Protein AF-A0AAE9XQN9-F1 (afdb_monomer)

Foldseek 3Di:
DVVVVVVVVVVVVVVVVCVVVVVVVPDDDDDPVVVLVVVLVVLVVCVVVVVDDPVVSVVVNVVSVVVVVVVVVVDDDPPDDDDPPPVVVVVVVVVVCVVVVVVVVCVVVNDPPPDPPPPQLVVQQCDAPDVPHHGLVVLLVVLVVVCVVVVLPLVSLVVQLVSCVVSLVLVSNLVSLVSNCVVCLQDPCPSLVSNLVSVCSNVPNACDPVSVVSLVSNCVNPPLDLVSLQNVLVNCVVVVNPVSNLVSLCSNQVPPDDDDPSVVVSVVVCVVSVNDDDDPDPVNVVVLVPDDPVRNVVVLVVNLVSLVVVCVVVVADLPSLVVSLVSCVVVVNNVVSLVSLVSSLVSHDDPSNVVSVVVNVVSVVVPDD

Secondary structure (DSSP, 8-state):
-HHHHHHHHHHHHHHHHHHHHHHTTS-----HHHHHHHHHHHHHHHHHTTSS-HHHHHHHHHHHHHHHHHHHTT------PPPTHHHHHHHHHHHHHHHHHHHHHHHHHS-TTS-----HHHHHHTSBSSTTSPBHHHHHHHHHHHHHH-TT-HHHHHHHHHHHHHTT-HHHHHHHHHHHHHT-SSS--HHHHHHHHHHHHHTTT---HHHHHHHHHHHHHSTT-HHHHHHHHHHHHHTT-HHHHHHHHHHHHSSTT--SHHHHHHHHHHHHTTSSPPP--HHHHHHHHHS-HHHHHHHHHHHHHHHHHHHHHS---HHHHHHHHHHHHHTT-HHHHHHHHHHHHHHS-GGGGHHHHHHHHHHHHTT--

Sequence (369 aa):
MIWFLCAGLALVAALFLLWPVRAQAANAMPDPLAHYKAQIAGLKADVASGLIDADAAKAAEVEIERRLLKMADGGSAATALPSKATGWRFQLALGVVMVAGAAALYARVGAPTLPAAIPERERLVDQPLMPGEPTYAEAIARIRERLKTDPDDPKALEFLGQVSATIGDFGTAADAFARRADMEPAGPNVWRLHELEALTALVQGQVSPAAELVLNEIEKDVPGHPAVFYYRGLAALQGGDQATAISRFEAIVDGVDRPGPYREAALARLRELGARPPAVTDDAVAAFAQMSEEERQAFIESMVARLEARLESAPNDPAGWMMLARARLTLGDRAAAIAVLEKGIAAVSGEDAASLRALLDKLQESGEP

Mean predicted aligned error: 19.09 Å

Radius of gyration: 39.55 Å; Cα contacts (8 Å, |Δi|>4): 266; chains: 1; bounding box: 114×54×92 Å

InterPro domains:
  IPR011990 Tetratricopeptide-like helical domain superfamily [G3DSA:1.25.40.10] (138-275)
  IPR011990 Tetratricopeptide-like helical domain superfamily [G3DSA:1.25.40.10] (301-368)
  IPR011990 Tetratricopeptide-like helical domain superfamily [SSF48452] (136-346)
  IPR017560 Cytochrome c-type biogenesis protein CcmI [TIGR03142] (1-112)
  IPR051263 Cytochrome c-type biogenesis [PTHR47870] (3-254)

Structure (mmCIF, N/CA/C/O backbone):
data_AF-A0AAE9XQN9-F1
#
_entry.id   AF-A0AAE9XQN9-F1
#
loop_
_atom_site.group_PDB
_atom_site.id
_atom_site.type_symbol
_atom_site.label_atom_id
_atom_site.label_alt_id
_atom_site.label_comp_id
_atom_site.label_asym_id
_atom_site.label_entity_id
_atom_site.label_seq_id
_atom_site.pdbx_PDB_ins_code
_atom_site.Cartn_x
_atom_site.Cartn_y
_atom_site.Cartn_z
_atom_site.occupancy
_atom_site.B_iso_or_equiv
_atom_site.auth_seq_id
_atom_site.auth_comp_id
_atom_site.auth_asym_id
_atom_site.auth_atom_id
_atom_site.pdbx_PDB_model_num
ATOM 1 N N . MET A 1 1 ? -10.884 11.535 -24.351 1.00 50.91 1 MET A N 1
ATOM 2 C CA . MET A 1 1 ? -11.921 10.501 -24.579 1.00 50.91 1 MET A CA 1
ATOM 3 C C . MET A 1 1 ? -13.233 10.811 -23.849 1.00 50.91 1 MET A C 1
ATOM 5 O O . MET A 1 1 ? -14.262 10.851 -24.508 1.00 50.91 1 MET A O 1
ATOM 9 N N . ILE A 1 2 ? -13.213 11.134 -22.546 1.00 62.34 2 ILE A N 1
ATOM 10 C CA . ILE A 1 2 ? -14.430 11.418 -21.749 1.00 62.34 2 ILE A CA 1
ATOM 11 C C . ILE A 1 2 ? -15.285 12.588 -22.277 1.00 62.34 2 ILE A C 1
ATOM 13 O O . ILE A 1 2 ? -16.507 12.530 -22.258 1.00 62.34 2 ILE A O 1
ATOM 17 N N . TRP A 1 3 ? -14.651 13.612 -22.852 1.00 63.16 3 TRP A N 1
ATOM 18 C CA . TRP A 1 3 ? -15.334 14.783 -23.412 1.00 63.16 3 TRP A CA 1
ATOM 19 C C . TRP A 1 3 ? -16.265 14.453 -24.584 1.00 63.16 3 TRP A C 1
ATOM 21 O O . TRP A 1 3 ? -17.357 15.008 -24.679 1.00 63.16 3 TRP A O 1
ATOM 31 N N . PHE A 1 4 ? -15.875 13.504 -25.439 1.00 66.12 4 PHE A N 1
ATOM 32 C CA . PHE A 1 4 ? -16.716 13.046 -26.547 1.00 66.12 4 PHE A CA 1
ATOM 33 C C . PHE A 1 4 ? -17.896 12.204 -26.052 1.00 66.12 4 PHE A C 1
ATOM 35 O O . PHE A 1 4 ? -18.985 12.289 -26.616 1.00 66.12 4 PHE A O 1
ATOM 42 N N . LEU A 1 5 ? -17.707 11.459 -24.957 1.00 64.69 5 LEU A N 1
ATOM 43 C CA . LEU A 1 5 ? -18.773 10.706 -24.295 1.00 64.69 5 LEU A CA 1
ATOM 44 C C . LEU A 1 5 ? -19.825 11.653 -23.692 1.00 64.69 5 LEU A C 1
ATOM 46 O O . LEU A 1 5 ? -21.019 11.487 -23.936 1.00 64.69 5 LEU A O 1
ATOM 50 N N . CYS A 1 6 ? -19.383 12.689 -22.970 1.00 72.50 6 CYS A N 1
ATOM 51 C CA . CYS A 1 6 ? -20.271 13.700 -22.392 1.00 72.50 6 CYS A CA 1
ATOM 52 C C . CYS A 1 6 ? -21.030 14.486 -23.473 1.00 72.50 6 CYS A C 1
ATOM 54 O O . CYS A 1 6 ? -22.234 14.701 -23.345 1.00 72.50 6 CYS A O 1
ATOM 56 N N . ALA A 1 7 ? -20.354 14.868 -24.563 1.00 73.50 7 ALA A N 1
ATOM 57 C CA . ALA A 1 7 ? -20.994 15.542 -25.694 1.00 73.50 7 ALA A CA 1
ATOM 58 C C . ALA A 1 7 ? -22.032 14.644 -26.394 1.00 73.50 7 ALA A C 1
ATOM 60 O O . ALA A 1 7 ? -23.118 15.111 -26.740 1.00 73.50 7 ALA A O 1
ATOM 61 N N . GLY A 1 8 ? -21.734 13.348 -26.549 1.00 79.31 8 GLY A N 1
ATOM 62 C CA . GLY A 1 8 ? -22.673 12.366 -27.092 1.00 79.31 8 GLY A CA 1
ATOM 63 C C . GLY A 1 8 ? -23.923 12.200 -26.222 1.00 79.31 8 GLY A C 1
ATOM 64 O O . GLY A 1 8 ? -25.039 12.252 -26.736 1.00 79.31 8 GLY A O 1
ATOM 65 N N . LEU A 1 9 ? -23.757 12.081 -24.901 1.00 79.69 9 LEU A N 1
ATOM 66 C CA . LEU A 1 9 ? -24.875 11.981 -23.953 1.00 79.69 9 LEU A CA 1
ATOM 67 C C . LEU A 1 9 ? -25.762 13.233 -23.961 1.00 79.69 9 LEU A C 1
ATOM 69 O O . LEU A 1 9 ? -26.988 13.117 -23.961 1.00 79.69 9 LEU A O 1
ATOM 73 N N . ALA A 1 10 ? -25.162 14.424 -24.037 1.00 78.69 10 ALA A N 1
ATOM 74 C CA . ALA A 1 10 ? -25.905 15.677 -24.140 1.00 78.69 10 ALA A CA 1
ATOM 75 C C . ALA A 1 10 ? -26.731 15.763 -25.439 1.00 78.69 10 ALA A C 1
ATOM 77 O O . ALA A 1 10 ? -27.881 16.206 -25.414 1.00 78.69 10 ALA A O 1
ATOM 78 N N . LEU A 1 11 ? -26.184 15.287 -26.565 1.00 82.25 11 LEU A N 1
ATOM 79 C CA . LEU A 1 11 ? -26.896 15.230 -27.845 1.00 82.25 11 LEU A CA 1
ATOM 80 C C . LEU A 1 11 ? -28.101 14.277 -27.781 1.00 82.25 11 LEU A C 1
ATOM 82 O O . LEU A 1 11 ? -29.190 14.622 -28.240 1.00 82.25 11 LEU A O 1
ATOM 86 N N . VAL A 1 12 ? -27.927 13.098 -27.178 1.00 81.06 12 VAL A N 1
ATOM 87 C CA . VAL A 1 12 ? -29.010 12.116 -27.003 1.00 81.06 12 VAL A CA 1
ATOM 88 C C . VAL A 1 12 ? -30.121 12.680 -26.116 1.00 81.06 12 VAL A C 1
ATOM 90 O O . VAL A 1 12 ? -31.294 12.579 -26.477 1.00 81.06 12 VAL A O 1
ATOM 93 N N . ALA A 1 13 ? -29.774 13.342 -25.009 1.00 78.69 13 ALA A N 1
ATOM 94 C CA . ALA A 1 13 ? -30.749 13.998 -24.139 1.00 78.69 13 ALA A CA 1
ATOM 95 C C . ALA A 1 13 ? -31.543 15.092 -24.881 1.00 78.69 13 ALA A C 1
ATOM 97 O O . ALA A 1 13 ? -32.768 15.162 -24.760 1.00 78.69 13 ALA A O 1
ATOM 98 N N . ALA A 1 14 ? -30.872 15.899 -25.711 1.00 77.81 14 ALA A N 1
ATOM 99 C CA . ALA A 1 14 ? -31.524 16.922 -26.528 1.00 77.81 14 ALA A CA 1
ATOM 100 C C . ALA A 1 14 ? -32.488 16.319 -27.569 1.00 77.81 14 ALA A C 1
ATOM 102 O O . ALA A 1 14 ? -33.598 16.822 -27.748 1.00 77.81 14 ALA A O 1
ATOM 103 N N . LEU A 1 15 ? -32.104 15.217 -28.223 1.00 79.69 15 LEU A N 1
ATOM 104 C CA . LEU A 1 15 ? -32.968 14.500 -29.168 1.00 79.69 15 LEU A CA 1
ATOM 105 C C . LEU A 1 15 ? -34.210 13.915 -28.479 1.00 79.69 15 LEU A C 1
ATOM 107 O O . LEU A 1 15 ? -35.306 13.990 -29.035 1.00 79.69 15 LEU A O 1
ATOM 111 N N . PHE A 1 16 ? -34.062 13.397 -27.256 1.00 80.75 16 PHE A N 1
ATOM 112 C CA . PHE A 1 16 ? -35.172 12.849 -26.472 1.00 80.75 16 PHE A CA 1
ATOM 113 C C . PHE A 1 16 ? -36.184 13.928 -26.061 1.00 80.75 16 PHE A C 1
ATOM 115 O O . PHE A 1 16 ? -37.391 13.711 -26.162 1.00 80.75 16 PHE A O 1
ATOM 122 N N . LEU A 1 17 ? -35.714 15.122 -25.676 1.00 75.62 17 LEU A N 1
ATOM 123 C CA . LEU A 1 17 ? -36.591 16.260 -25.368 1.00 75.62 17 LEU A CA 1
ATOM 124 C C . LEU A 1 17 ? -37.343 16.793 -26.598 1.00 75.62 17 LEU A C 1
ATOM 126 O O . LEU A 1 17 ? -38.457 17.301 -26.467 1.00 75.62 17 LEU A O 1
ATOM 130 N N . LEU A 1 18 ? -36.752 16.693 -27.790 1.00 70.50 18 LEU A N 1
ATOM 131 C CA . LEU A 1 18 ? -37.351 17.192 -29.033 1.00 70.50 18 LEU A CA 1
ATOM 132 C C . LEU A 1 18 ? -38.299 16.180 -29.704 1.00 70.50 18 LEU A C 1
ATOM 134 O O . LEU A 1 18 ? -39.125 16.571 -30.533 1.00 70.50 18 LEU A O 1
ATOM 138 N N . TRP A 1 19 ? -38.237 14.900 -29.327 1.00 62.62 19 TRP A N 1
ATOM 139 C CA . TRP A 1 19 ? -39.105 13.832 -29.834 1.00 62.62 19 TRP A CA 1
ATOM 140 C C . TRP A 1 19 ? -40.619 14.079 -29.634 1.00 62.62 19 TRP A C 1
ATOM 142 O O . TRP A 1 19 ? -41.367 13.996 -30.617 1.00 62.62 19 TRP A O 1
ATOM 152 N N . PRO A 1 20 ? -41.126 14.433 -28.432 1.00 56.69 20 PRO A N 1
ATOM 153 C CA . PRO A 1 20 ? -42.568 14.618 -28.221 1.00 56.69 20 PRO A CA 1
ATOM 154 C C . PRO A 1 20 ? -43.147 15.826 -28.975 1.00 56.69 20 PRO A C 1
ATOM 156 O O . PRO A 1 20 ? -44.326 15.826 -29.336 1.00 56.69 20 PRO A O 1
ATOM 159 N N . VAL A 1 21 ? -42.319 16.825 -29.301 1.00 60.47 21 VAL A N 1
ATOM 160 C CA . VAL A 1 21 ? -42.736 18.026 -30.050 1.00 60.47 21 VAL A CA 1
ATOM 161 C C . VAL A 1 21 ? -43.097 17.686 -31.503 1.00 60.47 21 VAL A C 1
ATOM 163 O O . VAL A 1 21 ? -43.945 18.341 -32.111 1.00 60.47 21 VAL A O 1
ATOM 166 N N . ARG A 1 22 ? -42.504 16.621 -32.056 1.00 54.28 22 ARG A N 1
ATOM 167 C CA . ARG A 1 22 ? -42.778 16.146 -33.418 1.00 54.28 22 ARG A CA 1
ATOM 168 C C . ARG A 1 22 ? -44.054 15.297 -33.492 1.00 54.28 22 ARG A C 1
ATOM 170 O O . ARG A 1 22 ? -44.791 15.398 -34.470 1.00 54.28 22 ARG A O 1
ATOM 177 N N . ALA A 1 23 ? -44.356 14.534 -32.440 1.00 51.06 23 ALA A N 1
ATOM 178 C CA . ALA A 1 23 ? -45.563 13.706 -32.349 1.00 51.06 23 ALA A CA 1
ATOM 179 C C . ALA A 1 23 ? -46.854 14.538 -32.197 1.00 51.06 23 ALA A C 1
ATOM 181 O O . ALA A 1 23 ? -47.890 14.187 -32.756 1.00 51.06 23 ALA A O 1
ATOM 182 N N . GLN A 1 24 ? -46.794 15.694 -31.527 1.00 48.12 24 GLN A N 1
ATOM 183 C CA . GLN A 1 24 ? -47.943 16.603 -31.384 1.00 48.12 24 GLN A CA 1
ATOM 184 C C . GLN A 1 24 ? -48.310 17.377 -32.662 1.00 48.12 24 GLN A C 1
ATOM 186 O O . GLN A 1 24 ? -49.388 17.963 -32.729 1.00 48.12 24 GLN A O 1
ATOM 191 N N . ALA A 1 25 ? -47.453 17.388 -33.687 1.00 48.19 25 ALA A N 1
ATOM 192 C CA . ALA A 1 25 ? -47.765 18.012 -34.974 1.00 48.19 25 ALA A CA 1
ATOM 193 C C . ALA A 1 25 ? -48.606 17.112 -35.902 1.00 48.19 25 ALA A C 1
ATOM 195 O O . ALA A 1 25 ? -49.200 17.625 -36.845 1.00 48.19 25 ALA A O 1
ATOM 196 N N . ALA A 1 26 ? -48.672 15.801 -35.636 1.00 47.53 26 ALA A N 1
ATOM 197 C CA . ALA A 1 26 ? -49.364 14.828 -36.488 1.00 47.53 26 ALA A CA 1
ATOM 198 C C . ALA A 1 26 ? -50.839 14.585 -36.105 1.00 47.53 26 ALA A C 1
ATOM 200 O O . ALA A 1 26 ? -51.596 14.079 -36.925 1.00 47.53 26 ALA A O 1
ATOM 201 N N . ASN A 1 27 ? -51.271 14.991 -34.906 1.00 45.28 27 ASN A N 1
ATOM 202 C CA . ASN A 1 27 ? -52.663 14.871 -34.460 1.00 45.28 27 ASN A CA 1
ATOM 203 C C . ASN A 1 27 ? -53.404 16.210 -34.605 1.00 45.28 27 ASN A C 1
ATOM 205 O O . ASN A 1 27 ? -53.736 16.867 -33.619 1.00 45.28 27 ASN A O 1
ATOM 209 N N . ALA A 1 28 ? -53.657 16.625 -35.847 1.00 46.16 28 ALA A N 1
ATOM 210 C CA . ALA A 1 28 ? -54.774 17.523 -36.131 1.00 46.16 28 ALA A CA 1
ATOM 211 C C . ALA A 1 28 ? -56.077 16.701 -36.029 1.00 46.16 28 ALA A C 1
ATOM 213 O O . ALA A 1 28 ? -56.126 15.583 -36.536 1.00 46.16 28 ALA A O 1
ATOM 214 N N . MET A 1 29 ? -57.085 17.216 -35.314 1.00 48.19 29 MET A N 1
ATOM 215 C CA . MET A 1 29 ? -58.355 16.538 -34.988 1.00 48.19 29 MET A CA 1
ATOM 216 C C . MET A 1 29 ? -58.951 15.724 -36.164 1.00 48.19 29 MET A C 1
ATOM 218 O O . MET A 1 29 ? -59.083 16.280 -37.255 1.00 48.19 29 MET A O 1
ATOM 222 N N . PRO A 1 30 ? -59.364 14.454 -35.962 1.00 54.16 30 PRO A N 1
ATOM 223 C CA . PRO A 1 30 ? -60.118 13.693 -36.962 1.00 54.16 30 PRO A CA 1
ATOM 224 C C . PRO A 1 30 ? -61.462 14.363 -37.286 1.00 54.16 30 PRO A C 1
ATOM 226 O O . PRO A 1 30 ? -62.094 14.919 -36.388 1.00 54.16 30 PRO A O 1
ATOM 229 N N . ASP A 1 31 ? -61.908 14.274 -38.546 1.00 63.97 31 ASP A N 1
ATOM 230 C CA . ASP A 1 31 ? -63.196 14.802 -39.026 1.00 63.97 31 ASP A CA 1
ATOM 231 C C . ASP A 1 31 ? -64.370 14.267 -38.170 1.00 63.97 31 ASP A C 1
ATOM 233 O O . ASP A 1 31 ? -64.689 13.072 -38.246 1.00 63.97 31 ASP A O 1
ATOM 237 N N . PRO A 1 32 ? -65.032 15.115 -37.356 1.00 61.34 32 PRO A N 1
ATOM 238 C CA . PRO A 1 32 ? -66.097 14.685 -36.452 1.00 61.34 32 PRO A CA 1
ATOM 239 C C . PRO A 1 32 ? -67.258 14.007 -37.188 1.00 61.34 32 PRO A C 1
ATOM 241 O O . PRO A 1 32 ? -67.882 13.091 -36.650 1.00 61.34 32 PRO A O 1
ATOM 244 N N . LEU A 1 33 ? -67.531 14.407 -38.436 1.00 67.50 33 LEU A N 1
ATOM 245 C CA . LEU A 1 33 ? -68.642 13.869 -39.223 1.00 67.50 33 LEU A CA 1
ATOM 246 C C . LEU A 1 33 ? -68.432 12.399 -39.593 1.00 67.50 33 LEU A C 1
ATOM 248 O O . LEU A 1 33 ? -69.395 11.630 -39.627 1.00 67.50 33 LEU A O 1
ATOM 252 N N . ALA A 1 34 ? -67.187 11.991 -39.845 1.00 72.38 34 ALA A N 1
ATOM 253 C CA . ALA A 1 34 ? -66.863 10.607 -40.174 1.00 72.38 34 ALA A CA 1
ATOM 254 C C . ALA A 1 34 ? -67.142 9.667 -38.988 1.00 72.38 34 ALA A C 1
ATOM 256 O O . ALA A 1 34 ? -67.682 8.576 -39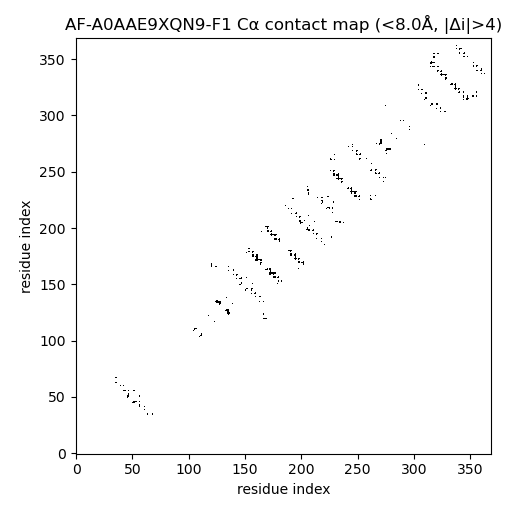.176 1.00 72.38 34 ALA A O 1
ATOM 257 N N . HIS A 1 35 ? -66.847 10.118 -37.765 1.00 74.44 35 HIS A N 1
ATOM 258 C CA . HIS A 1 35 ? -67.088 9.343 -36.550 1.00 74.44 35 HIS A CA 1
ATOM 259 C C . HIS A 1 35 ? -68.586 9.102 -36.301 1.00 74.44 35 HIS A C 1
ATOM 261 O O . HIS A 1 35 ? -68.998 7.966 -36.067 1.00 74.44 35 HIS A O 1
ATOM 267 N N . TYR A 1 36 ? -69.424 10.135 -36.418 1.00 75.44 36 TYR A N 1
ATOM 268 C CA . TYR A 1 36 ? -70.867 9.996 -36.181 1.00 75.44 36 TYR A CA 1
ATOM 269 C C . TYR A 1 36 ? -71.586 9.185 -37.265 1.00 75.44 36 TYR A C 1
ATOM 271 O O . TYR A 1 36 ? -72.478 8.398 -36.949 1.00 75.44 36 TYR A O 1
ATOM 279 N N . LYS A 1 37 ? -71.164 9.289 -38.534 1.00 77.94 37 LYS A N 1
ATOM 280 C CA . LYS A 1 37 ? -71.685 8.419 -39.605 1.00 77.94 37 LYS A CA 1
ATOM 281 C C . LYS A 1 37 ? -71.417 6.942 -39.318 1.00 77.94 37 LYS A C 1
ATOM 283 O O . LYS A 1 37 ? -72.291 6.110 -39.554 1.00 77.94 37 LYS A O 1
ATOM 288 N N . ALA A 1 38 ? -70.239 6.623 -38.782 1.00 80.69 38 ALA A N 1
ATOM 289 C CA . ALA A 1 38 ? -69.908 5.261 -38.382 1.00 80.69 38 ALA A CA 1
ATOM 290 C C . ALA A 1 38 ? -70.774 4.776 -37.205 1.00 80.69 38 ALA A C 1
ATOM 292 O O . ALA A 1 38 ? -71.225 3.634 -37.226 1.00 80.69 38 ALA A O 1
ATOM 293 N N . GLN A 1 39 ? -71.074 5.640 -36.225 1.00 81.75 39 GLN A N 1
ATOM 294 C CA . GLN A 1 39 ? -71.960 5.287 -35.106 1.00 81.75 39 GLN A CA 1
ATOM 295 C C . GLN A 1 39 ? -73.386 4.955 -35.571 1.00 81.75 39 GLN A C 1
ATOM 297 O O . GLN A 1 39 ? -73.942 3.944 -35.149 1.00 81.75 39 GLN A O 1
ATOM 302 N N . ILE A 1 40 ? -73.958 5.751 -36.482 1.00 81.50 40 ILE A N 1
ATOM 303 C CA . ILE A 1 40 ? -75.297 5.483 -37.038 1.00 81.50 40 ILE A CA 1
ATOM 304 C C . ILE A 1 40 ? -75.302 4.175 -37.847 1.00 81.50 40 ILE A C 1
ATOM 306 O O . ILE A 1 40 ? -76.249 3.393 -37.762 1.00 81.50 40 ILE A O 1
ATOM 310 N N . ALA A 1 41 ? -74.242 3.907 -38.617 1.00 83.44 41 ALA A N 1
ATOM 311 C CA . ALA A 1 41 ? -74.116 2.658 -39.366 1.00 83.44 41 ALA A CA 1
ATOM 312 C C . ALA A 1 41 ? -74.027 1.429 -38.442 1.00 83.44 41 ALA A C 1
ATOM 314 O O . ALA A 1 41 ? -74.675 0.420 -38.716 1.00 83.44 41 ALA A O 1
ATOM 315 N N . GLY A 1 42 ? -73.281 1.534 -37.335 1.00 81.69 42 GLY A N 1
ATOM 316 C CA . GLY A 1 42 ? -73.212 0.494 -36.304 1.00 81.69 42 GLY A CA 1
ATOM 317 C C . GLY A 1 42 ? -74.576 0.219 -35.674 1.00 81.69 42 GLY A C 1
ATOM 318 O O . GLY A 1 42 ? -75.013 -0.926 -35.640 1.00 81.69 42 GLY A O 1
ATOM 319 N N . LEU A 1 43 ? -75.314 1.272 -35.310 1.00 83.38 43 LEU A N 1
ATOM 320 C CA . LEU A 1 43 ? -76.647 1.137 -34.720 1.00 83.38 43 LEU A CA 1
ATOM 321 C C . LEU A 1 43 ? -77.622 0.379 -35.641 1.00 83.38 43 LEU A C 1
ATOM 323 O O . LEU A 1 43 ? -78.405 -0.452 -35.187 1.00 83.38 43 LEU A O 1
ATOM 327 N N . LYS A 1 44 ? -77.547 0.621 -36.957 1.00 85.25 44 LYS A N 1
ATOM 328 C CA . LYS A 1 44 ? -78.362 -0.091 -37.958 1.00 85.25 44 LYS A CA 1
ATOM 329 C C . LYS A 1 44 ? -77.975 -1.565 -38.080 1.00 85.25 44 LYS A C 1
ATOM 331 O O . LYS A 1 44 ? -78.857 -2.402 -38.267 1.00 85.25 44 LYS A O 1
ATOM 336 N N . ALA A 1 45 ? -76.689 -1.891 -37.952 1.00 83.69 45 ALA A N 1
ATOM 337 C CA . ALA A 1 45 ? -76.221 -3.275 -37.927 1.00 83.69 45 ALA A CA 1
ATOM 338 C C . ALA A 1 45 ? -76.679 -4.015 -36.655 1.00 83.69 45 ALA A C 1
ATOM 340 O O . ALA A 1 45 ? -77.064 -5.185 -36.728 1.00 83.69 45 ALA A O 1
ATOM 341 N N . ASP A 1 46 ? -76.721 -3.328 -35.513 1.00 82.75 46 ASP A N 1
ATOM 342 C CA . ASP A 1 46 ? -77.164 -3.901 -34.236 1.00 82.75 46 ASP A CA 1
ATOM 343 C C . ASP A 1 46 ? -78.678 -4.174 -34.216 1.00 82.75 46 ASP A C 1
ATOM 345 O O . ASP A 1 46 ? -79.124 -5.198 -33.696 1.00 82.75 46 ASP A O 1
ATOM 349 N N . VAL A 1 47 ? -79.483 -3.326 -34.870 1.00 86.44 47 VAL A N 1
ATOM 350 C CA . VAL A 1 47 ? -80.912 -3.613 -35.106 1.00 86.44 47 VAL A CA 1
ATOM 351 C C . VAL A 1 47 ? -81.081 -4.794 -36.061 1.00 86.44 47 VAL A C 1
ATOM 353 O O . VAL A 1 47 ? -81.879 -5.692 -35.800 1.00 86.44 47 VAL A O 1
ATOM 356 N N . ALA A 1 48 ? -80.317 -4.833 -37.158 1.00 84.38 48 ALA A N 1
ATOM 357 C CA . ALA A 1 48 ? -80.403 -5.914 -38.143 1.00 84.38 48 ALA A CA 1
ATOM 358 C C . ALA A 1 48 ? -80.001 -7.285 -37.570 1.00 84.38 48 ALA A C 1
ATOM 360 O O . ALA A 1 48 ? -80.489 -8.314 -38.034 1.00 84.38 48 ALA A O 1
ATOM 361 N N . SER A 1 49 ? -79.134 -7.302 -36.556 1.00 82.12 49 SER A N 1
ATOM 362 C CA . SER A 1 49 ? -78.717 -8.509 -35.833 1.00 82.12 49 SER A CA 1
ATOM 363 C C . SER A 1 49 ? -79.596 -8.842 -34.620 1.00 82.12 49 SER A C 1
ATOM 365 O O . SER A 1 49 ? -79.357 -9.851 -33.959 1.00 82.12 49 SER A O 1
ATOM 367 N N . GLY A 1 50 ? -80.633 -8.041 -34.341 1.00 82.62 50 GLY A N 1
ATOM 368 C CA . GLY A 1 50 ? -81.581 -8.261 -33.245 1.00 82.62 50 GLY A CA 1
ATOM 369 C C . GLY A 1 50 ? -81.018 -7.981 -31.847 1.00 82.62 50 GLY A C 1
ATOM 370 O O . GLY A 1 50 ? -81.645 -8.354 -30.858 1.00 82.62 50 GLY A O 1
ATOM 371 N N . LEU A 1 51 ? -79.847 -7.342 -31.754 1.00 80.88 51 LEU A N 1
ATOM 372 C CA . LEU A 1 51 ? -79.188 -6.980 -30.495 1.00 80.88 51 LEU A CA 1
ATOM 373 C C . LEU A 1 51 ? -79.887 -5.815 -29.783 1.00 80.88 51 LEU A C 1
ATOM 375 O O . LEU A 1 51 ? -79.829 -5.722 -28.557 1.00 80.88 51 LEU A O 1
ATOM 379 N N . ILE A 1 52 ? -80.542 -4.931 -30.540 1.00 84.31 52 ILE A N 1
ATOM 380 C CA . ILE A 1 52 ? -81.235 -3.750 -30.019 1.00 84.31 52 ILE A CA 1
ATOM 381 C C . ILE A 1 52 ? -82.633 -3.665 -30.635 1.00 84.31 52 ILE A C 1
ATOM 383 O O . ILE A 1 52 ? -82.822 -3.916 -31.825 1.00 84.31 52 ILE A O 1
ATOM 387 N N . ASP A 1 53 ? -83.607 -3.281 -29.813 1.00 86.12 53 ASP A N 1
ATOM 388 C CA . ASP A 1 53 ? -84.973 -3.014 -30.252 1.00 86.12 53 ASP A CA 1
ATOM 389 C C . ASP A 1 53 ? -85.041 -1.808 -31.213 1.00 86.12 53 ASP A C 1
ATOM 391 O O . ASP A 1 53 ? -84.351 -0.798 -31.034 1.00 86.12 53 ASP A O 1
ATOM 395 N N . ALA A 1 54 ? -85.883 -1.905 -32.244 1.00 83.94 54 ALA A N 1
ATOM 396 C CA . ALA A 1 54 ? -85.950 -0.906 -33.310 1.00 83.94 54 ALA A CA 1
ATOM 397 C C . ALA A 1 54 ? -86.413 0.478 -32.817 1.00 83.94 54 ALA A C 1
ATOM 399 O O . ALA A 1 54 ? -85.980 1.497 -33.368 1.00 83.94 54 ALA A O 1
ATOM 400 N N . ASP A 1 55 ? -87.246 0.541 -31.775 1.00 84.12 55 ASP A N 1
ATOM 401 C CA . ASP A 1 55 ? -87.706 1.813 -31.218 1.00 84.12 55 ASP A CA 1
ATOM 402 C C . ASP A 1 55 ? -86.631 2.447 -30.325 1.00 84.12 55 ASP A C 1
ATOM 404 O O . ASP A 1 55 ? -86.410 3.662 -30.379 1.00 84.12 55 ASP A O 1
ATOM 408 N N . ALA A 1 56 ? -85.874 1.627 -29.589 1.00 78.81 56 ALA A N 1
ATOM 409 C CA . ALA A 1 56 ? -84.709 2.084 -28.831 1.00 78.81 56 ALA A CA 1
ATOM 410 C C . ALA A 1 56 ? -83.600 2.639 -29.747 1.00 78.81 56 ALA A C 1
ATOM 412 O O . ALA A 1 56 ? -82.994 3.669 -29.439 1.00 78.81 56 ALA A O 1
ATOM 413 N N . ALA A 1 57 ? -83.372 2.012 -30.905 1.00 82.44 57 ALA A N 1
ATOM 414 C CA . ALA A 1 57 ? -82.400 2.491 -31.884 1.00 82.44 57 ALA A CA 1
ATOM 415 C C . ALA A 1 57 ? -82.806 3.836 -32.513 1.00 82.44 57 ALA A C 1
ATOM 417 O O . ALA A 1 57 ? -81.974 4.735 -32.628 1.00 82.44 57 ALA A O 1
ATOM 418 N N . LYS A 1 58 ? -84.090 4.036 -32.844 1.00 83.50 58 LYS A N 1
ATOM 419 C CA . LYS A 1 58 ? -84.575 5.338 -33.342 1.00 83.50 58 LYS A CA 1
ATOM 420 C C . LYS A 1 58 ? -84.384 6.460 -32.322 1.00 83.50 58 LYS A C 1
ATOM 422 O O . LYS A 1 58 ? -83.993 7.564 -32.697 1.00 83.50 58 LYS A O 1
ATOM 427 N N . ALA A 1 59 ? -84.623 6.190 -31.037 1.00 80.88 59 ALA A N 1
ATOM 428 C CA . ALA A 1 59 ? -84.389 7.174 -29.981 1.00 80.88 59 ALA A CA 1
ATOM 429 C C . ALA A 1 59 ? -82.902 7.566 -29.869 1.00 80.88 59 ALA A C 1
ATOM 431 O O . ALA A 1 59 ? -82.585 8.743 -29.687 1.00 80.88 59 ALA A O 1
ATOM 432 N N . ALA A 1 60 ? -81.989 6.602 -30.026 1.00 81.94 60 ALA A N 1
ATOM 433 C CA . ALA A 1 60 ? -80.552 6.862 -30.023 1.00 81.94 60 ALA A CA 1
ATOM 434 C C . ALA A 1 60 ? -80.073 7.618 -31.281 1.00 81.94 60 ALA A C 1
ATOM 436 O O . ALA A 1 60 ? -79.242 8.517 -31.152 1.00 81.94 60 ALA A O 1
ATOM 437 N N . GLU A 1 61 ? -80.621 7.326 -32.469 1.00 84.19 61 GLU A N 1
ATOM 438 C CA . GLU A 1 61 ? -80.308 8.058 -33.714 1.00 84.19 61 GLU A CA 1
ATOM 439 C C . GLU A 1 61 ? -80.666 9.551 -33.576 1.00 84.19 61 GLU A C 1
ATOM 441 O O . GLU A 1 61 ? -79.829 10.412 -33.848 1.00 84.19 61 GLU A O 1
ATOM 446 N N . VAL A 1 62 ? -81.839 9.873 -33.013 1.00 85.62 62 VAL A N 1
ATOM 447 C CA . VAL A 1 62 ? -82.278 11.266 -32.783 1.00 85.62 62 VAL A CA 1
ATOM 448 C C . VAL A 1 62 ? -81.378 12.016 -31.789 1.00 85.62 62 VAL A C 1
ATOM 450 O O . VAL A 1 62 ? -81.092 13.201 -31.975 1.00 85.62 62 VAL A O 1
ATOM 453 N N . GLU A 1 63 ? -80.901 11.359 -30.730 1.00 83.00 63 GLU A N 1
ATOM 454 C CA . GLU A 1 63 ? -79.985 11.981 -29.761 1.00 83.00 63 GLU A CA 1
ATOM 455 C C . GLU A 1 63 ? -78.598 12.244 -30.374 1.00 83.00 63 GLU A C 1
ATOM 457 O O . GLU A 1 63 ? -77.993 13.290 -30.115 1.00 83.00 63 GLU A O 1
ATOM 462 N N . ILE A 1 64 ? -78.108 11.338 -31.229 1.00 81.44 64 ILE A N 1
ATOM 463 C CA . ILE A 1 64 ? -76.852 11.524 -31.971 1.00 81.44 64 ILE A CA 1
ATOM 464 C C . ILE A 1 64 ? -76.978 12.703 -32.946 1.00 81.44 64 ILE A C 1
ATOM 466 O O . ILE A 1 64 ? -76.110 13.581 -32.959 1.00 81.44 64 ILE A O 1
ATOM 470 N N . GLU A 1 65 ? -78.072 12.784 -33.706 1.00 79.88 65 GLU A N 1
ATOM 471 C CA . GLU A 1 65 ? -78.343 13.906 -34.615 1.00 79.88 65 GLU A CA 1
ATOM 472 C C . GLU A 1 65 ? -78.451 15.240 -33.864 1.00 79.88 65 GLU A C 1
ATOM 474 O O . GLU A 1 65 ? -77.870 16.245 -34.281 1.00 79.88 65 GLU A O 1
ATOM 479 N N . ARG A 1 66 ? -79.111 15.256 -32.700 1.00 78.88 66 ARG A N 1
ATOM 480 C CA . ARG A 1 66 ? -79.211 16.451 -31.851 1.00 78.88 66 ARG A CA 1
ATOM 481 C C . ARG A 1 66 ? -77.845 16.925 -31.352 1.00 78.88 66 ARG A C 1
ATOM 483 O O . ARG A 1 66 ? -77.588 18.130 -31.325 1.00 78.88 66 ARG A O 1
ATOM 490 N N . ARG A 1 67 ? -76.958 16.003 -30.960 1.00 74.69 67 ARG A N 1
ATOM 491 C CA . ARG A 1 67 ? -75.580 16.333 -30.551 1.00 74.69 67 ARG A CA 1
ATOM 492 C C . ARG A 1 67 ? -74.759 16.874 -31.712 1.00 74.69 67 ARG A C 1
ATOM 494 O O . ARG A 1 67 ? -74.014 17.833 -31.516 1.00 74.69 67 ARG A O 1
ATOM 501 N N . LEU A 1 68 ? -74.937 16.310 -32.906 1.00 74.94 68 LEU A N 1
ATOM 502 C CA . LEU A 1 68 ? -74.289 16.797 -34.119 1.00 74.94 68 LEU A CA 1
ATOM 503 C C . LEU A 1 68 ? -74.724 18.234 -34.443 1.00 74.94 68 LEU A C 1
ATOM 505 O O . LEU A 1 68 ? -73.874 19.093 -34.670 1.00 74.94 68 LEU A O 1
ATOM 509 N N . LEU A 1 69 ? -76.029 18.518 -34.383 1.00 73.06 69 LEU A N 1
ATOM 510 C CA . LEU A 1 69 ? -76.580 19.857 -34.617 1.00 73.06 69 LEU A CA 1
ATOM 511 C C . LEU A 1 69 ? -76.075 20.876 -33.585 1.00 73.06 69 LEU A C 1
ATOM 513 O O . LEU A 1 69 ? -75.661 21.971 -33.953 1.00 73.06 69 LEU A O 1
ATOM 517 N N . LYS A 1 70 ? -75.996 20.495 -32.303 1.00 71.88 70 LYS A N 1
ATOM 518 C CA . LYS A 1 70 ? -75.467 21.366 -31.238 1.00 71.88 70 LYS A CA 1
ATOM 519 C C . LYS A 1 70 ? -73.974 21.692 -31.410 1.00 71.88 70 LYS A C 1
ATOM 521 O O . LYS A 1 70 ? -73.531 22.751 -30.975 1.00 71.88 70 LYS A O 1
ATOM 526 N N . MET A 1 71 ? -73.198 20.803 -32.035 1.00 63.97 71 MET A N 1
ATOM 527 C CA . MET A 1 71 ? -71.799 21.065 -32.407 1.00 63.97 71 MET A CA 1
ATOM 528 C C . MET A 1 71 ? -71.673 21.925 -33.668 1.00 63.97 71 MET A C 1
ATOM 530 O O . MET A 1 71 ? -70.761 22.745 -33.734 1.00 63.97 71 MET A O 1
ATOM 534 N N . ALA A 1 72 ? -72.579 21.771 -34.638 1.00 63.25 72 ALA A N 1
ATOM 535 C CA . ALA A 1 72 ? -72.615 22.598 -35.844 1.00 63.25 72 ALA A CA 1
ATOM 536 C C . ALA A 1 72 ? -72.993 24.063 -35.535 1.00 63.25 72 ALA A C 1
ATOM 538 O O . ALA A 1 72 ? -72.361 24.973 -36.069 1.00 63.25 72 ALA A O 1
ATOM 539 N N . ASP A 1 73 ? -73.933 24.290 -34.609 1.00 57.78 73 ASP A N 1
ATOM 540 C CA . ASP A 1 73 ? -74.302 25.631 -34.114 1.00 57.78 73 ASP A CA 1
ATOM 541 C C . ASP A 1 73 ? -73.251 26.235 -33.163 1.00 57.78 73 ASP A C 1
ATOM 543 O O . ASP A 1 73 ? -73.188 27.449 -32.978 1.00 57.78 73 ASP A O 1
ATOM 547 N N . GLY A 1 74 ? -72.382 25.401 -32.582 1.00 53.31 74 GLY A N 1
ATOM 548 C CA . GLY A 1 74 ? -71.222 25.814 -31.782 1.00 53.31 74 GLY A CA 1
ATOM 549 C C . GLY A 1 74 ? -69.988 26.185 -32.614 1.00 53.31 74 GLY A C 1
ATOM 550 O O . GLY A 1 74 ? -68.876 26.230 -32.082 1.00 53.31 74 GLY A O 1
ATOM 551 N N . GLY A 1 75 ? -70.156 26.406 -33.920 1.00 44.66 75 GLY A N 1
ATOM 552 C CA . GLY A 1 75 ? -69.083 26.765 -34.833 1.00 44.66 75 GLY A CA 1
ATOM 553 C C . GLY A 1 75 ? -68.495 28.152 -34.555 1.00 44.66 75 GLY A C 1
ATOM 554 O O . GLY A 1 75 ? -69.153 29.169 -34.736 1.00 44.66 75 GLY A O 1
ATOM 555 N N . SER A 1 76 ? -67.190 28.169 -34.273 1.00 44.84 76 SER A N 1
ATOM 556 C CA . SER A 1 76 ? -66.276 29.307 -34.451 1.00 44.84 76 SER A CA 1
ATOM 557 C C . SER A 1 76 ? -66.186 30.345 -33.322 1.00 44.84 76 SER A C 1
ATOM 559 O O . SER A 1 76 ? -66.830 31.388 -33.324 1.00 44.84 76 SER A O 1
ATOM 561 N N . ALA A 1 77 ? -65.218 30.121 -32.432 1.00 39.12 77 ALA A N 1
ATOM 562 C CA . ALA A 1 77 ? -64.368 31.191 -31.909 1.00 39.12 77 ALA A CA 1
ATOM 563 C C . ALA A 1 77 ? -62.965 30.625 -31.631 1.00 39.12 77 ALA A C 1
ATOM 565 O O . ALA A 1 77 ? -62.506 30.540 -30.495 1.00 39.12 77 ALA A O 1
ATOM 566 N N . ALA A 1 78 ? -62.290 30.172 -32.691 1.00 39.88 78 ALA A N 1
ATOM 567 C CA . ALA A 1 78 ? -60.866 29.881 -32.629 1.00 39.88 78 ALA A CA 1
ATOM 568 C C . ALA A 1 78 ? -60.105 31.209 -32.520 1.00 39.88 78 ALA A C 1
ATOM 570 O O . ALA A 1 78 ? -59.860 31.888 -33.517 1.00 39.88 78 ALA A O 1
ATOM 571 N N . THR A 1 79 ? -59.733 31.590 -31.301 1.00 36.16 79 THR A N 1
ATOM 572 C CA . THR A 1 79 ? -58.733 32.631 -31.070 1.00 36.16 79 THR A CA 1
ATOM 573 C C . THR A 1 79 ? -57.416 32.136 -31.667 1.00 36.16 79 THR A C 1
ATOM 575 O O . THR A 1 79 ? -56.788 31.218 -31.141 1.00 36.16 79 THR A O 1
ATOM 578 N N . ALA A 1 80 ? -57.023 32.692 -32.811 1.00 38.59 80 ALA A N 1
ATOM 579 C CA . ALA A 1 80 ? -55.765 32.360 -33.463 1.00 38.59 80 ALA A CA 1
ATOM 580 C C . ALA A 1 80 ? -54.586 32.717 -32.539 1.00 38.59 80 ALA A C 1
ATOM 582 O O . ALA A 1 80 ? -54.276 33.889 -32.334 1.00 38.59 80 ALA A O 1
ATOM 583 N N . LEU A 1 81 ? -53.922 31.703 -31.976 1.00 44.56 81 LEU A N 1
ATOM 584 C CA . LEU A 1 81 ? -52.617 31.863 -31.334 1.00 44.56 81 LEU A CA 1
ATOM 585 C C . LEU A 1 81 ? -51.520 31.984 -32.414 1.00 44.56 81 LEU A C 1
ATOM 587 O O . LEU A 1 81 ? -51.624 31.348 -33.467 1.00 44.56 81 LEU A O 1
ATOM 591 N N . PRO A 1 82 ? -50.470 32.795 -32.182 1.00 38.91 82 PRO A N 1
ATOM 592 C CA . PRO A 1 82 ? -49.471 33.126 -33.195 1.00 38.91 82 PRO A CA 1
ATOM 593 C C . PRO A 1 82 ? -48.627 31.913 -33.623 1.00 38.91 82 PRO A C 1
ATOM 595 O O . PRO A 1 82 ? -48.408 30.964 -32.871 1.00 38.91 82 PRO A O 1
ATOM 598 N N . SER A 1 83 ? -48.149 31.957 -34.871 1.00 46.66 83 SER A N 1
ATOM 599 C CA . SER A 1 83 ? -47.489 30.851 -35.577 1.00 46.66 83 SER A CA 1
ATOM 600 C C . SER A 1 83 ? -46.246 30.272 -34.870 1.00 46.66 83 SER A C 1
ATOM 602 O O . SER A 1 83 ? -45.399 30.997 -34.348 1.00 46.66 83 SER A O 1
ATOM 604 N N . LYS A 1 84 ? -46.089 28.941 -34.956 1.00 54.44 84 LYS A N 1
ATOM 605 C CA . LYS A 1 84 ? -45.003 28.102 -34.396 1.00 54.44 84 LYS A CA 1
ATOM 606 C C . LYS A 1 84 ? -43.570 28.415 -34.896 1.00 54.44 84 LYS A C 1
ATOM 608 O O . LYS A 1 84 ? -42.633 27.715 -34.519 1.00 54.44 84 LYS A O 1
ATOM 613 N N . ALA A 1 85 ? -43.352 29.443 -35.719 1.00 50.41 85 ALA A N 1
ATOM 614 C CA . ALA A 1 85 ? -42.046 29.735 -36.326 1.00 50.41 85 ALA A CA 1
ATOM 615 C C . ALA A 1 85 ? -41.012 30.356 -35.358 1.00 50.41 85 ALA A C 1
ATOM 617 O O . ALA A 1 85 ? -39.813 30.334 -35.648 1.00 50.41 85 ALA A O 1
ATOM 618 N N . THR A 1 86 ? -41.449 30.885 -34.210 1.00 53.50 86 THR A N 1
ATOM 619 C CA . THR A 1 86 ? -40.579 31.588 -33.244 1.00 53.50 86 THR A CA 1
ATOM 620 C C . THR A 1 86 ? -39.920 30.648 -32.224 1.00 53.50 86 THR A C 1
ATOM 622 O O . THR A 1 86 ? -38.808 30.916 -31.773 1.00 53.50 86 THR A O 1
ATOM 625 N N . GLY A 1 87 ? -40.540 29.504 -31.905 1.00 58.72 87 GLY A N 1
ATOM 626 C CA . GLY A 1 87 ? -40.062 28.599 -30.847 1.00 58.72 87 GLY A CA 1
ATOM 627 C C . GLY A 1 87 ? -38.736 27.900 -31.163 1.00 58.72 87 GLY A C 1
ATOM 628 O O . GLY A 1 87 ? -37.849 27.848 -30.315 1.00 58.72 87 GLY A O 1
ATOM 629 N N . TRP A 1 88 ? -38.554 27.419 -32.397 1.00 64.94 88 TRP A N 1
ATOM 630 C CA . TRP A 1 88 ? -37.344 26.667 -32.761 1.00 64.94 88 TRP A CA 1
ATOM 631 C C . TRP A 1 88 ? -36.102 27.563 -32.884 1.00 64.94 88 TRP A C 1
ATOM 633 O O . TRP A 1 88 ? -35.008 27.157 -32.505 1.00 64.94 88 TRP A O 1
ATOM 643 N N . ARG A 1 89 ? -36.271 28.812 -33.348 1.00 73.19 89 ARG A N 1
ATOM 644 C CA . ARG A 1 89 ? -35.184 29.803 -33.416 1.00 73.19 89 ARG A CA 1
ATOM 645 C C . ARG A 1 89 ? -34.704 30.196 -32.025 1.00 73.19 89 ARG A C 1
ATOM 647 O O . ARG A 1 89 ? -33.503 30.315 -31.815 1.00 73.19 89 ARG A O 1
ATOM 654 N N . PHE A 1 90 ? -35.631 30.349 -31.079 1.00 72.88 90 PHE A N 1
ATOM 655 C CA . PHE A 1 90 ? -35.298 30.620 -29.684 1.00 72.88 90 PHE A CA 1
ATOM 656 C C . PHE A 1 90 ? -34.565 29.437 -29.033 1.00 72.88 90 PHE A C 1
ATOM 658 O O . PHE A 1 90 ? -33.547 29.639 -28.381 1.00 72.88 90 PHE A O 1
ATOM 665 N N . GLN A 1 91 ? -35.018 28.202 -29.268 1.00 69.94 91 GLN A N 1
ATOM 666 C CA . GLN A 1 91 ? -34.343 26.992 -28.777 1.00 69.94 91 GLN A CA 1
ATOM 667 C C . GLN A 1 91 ? -32.934 26.831 -29.365 1.00 69.94 91 GLN A C 1
ATOM 669 O O . GLN A 1 91 ? -31.995 26.523 -28.632 1.00 69.94 91 GLN A O 1
ATOM 674 N N . LEU A 1 92 ? -32.767 27.094 -30.665 1.00 78.69 92 LEU A N 1
ATOM 675 C CA . LEU A 1 92 ? -31.460 27.076 -31.321 1.00 78.69 92 LEU A CA 1
ATOM 676 C C . LEU A 1 92 ? -30.533 28.153 -30.739 1.00 78.69 92 LEU A C 1
ATOM 678 O O . LEU A 1 92 ? -29.387 27.861 -30.406 1.00 78.69 92 LEU A O 1
ATOM 682 N N . ALA A 1 93 ? -31.036 29.380 -30.569 1.00 79.81 93 ALA A N 1
ATOM 683 C CA . ALA A 1 93 ? -30.277 30.480 -29.981 1.00 79.81 93 ALA A CA 1
ATOM 684 C C . ALA A 1 93 ? -29.853 30.170 -28.538 1.00 79.81 93 ALA A C 1
ATOM 686 O O . ALA A 1 93 ? -28.698 30.386 -28.183 1.00 79.81 93 ALA A O 1
ATOM 687 N N . LEU A 1 94 ? -30.748 29.596 -27.729 1.00 81.00 94 LEU A N 1
ATOM 688 C CA . LEU A 1 94 ? -30.447 29.194 -26.356 1.00 81.00 94 LEU A CA 1
ATOM 689 C C . LEU A 1 94 ? -29.379 28.090 -26.301 1.00 81.00 94 LEU A C 1
ATOM 691 O O . LEU A 1 94 ? -28.469 28.163 -25.477 1.00 81.00 94 LEU A O 1
ATOM 695 N N . GLY A 1 95 ? -29.447 27.105 -27.202 1.00 78.12 95 GLY A N 1
ATOM 696 C CA . GLY A 1 95 ? -28.431 26.056 -27.319 1.00 78.12 95 GLY A CA 1
ATOM 697 C C . GLY A 1 95 ? -27.055 26.613 -27.692 1.00 78.12 95 GLY A C 1
ATOM 698 O O . GLY A 1 95 ? -26.060 26.276 -27.053 1.00 78.12 95 GLY A O 1
ATOM 699 N N . VAL A 1 96 ? -26.995 27.524 -28.669 1.00 86.56 96 VAL A N 1
ATOM 700 C CA . VAL A 1 96 ? -25.744 28.195 -29.063 1.00 86.56 96 VAL A CA 1
ATOM 701 C C . VAL A 1 96 ? -25.176 29.024 -27.911 1.00 86.56 96 VAL A C 1
ATOM 703 O O . VAL A 1 96 ? -23.980 28.944 -27.642 1.00 86.56 96 VAL A O 1
ATOM 706 N N . VAL A 1 97 ? -26.020 29.772 -27.194 1.00 88.12 97 VAL A N 1
ATOM 707 C CA . VAL A 1 97 ? -25.599 30.567 -26.030 1.00 88.12 97 VAL A CA 1
ATOM 708 C C . VAL A 1 97 ? -25.067 29.675 -24.910 1.00 88.12 97 VAL A C 1
ATOM 710 O O . VAL A 1 97 ? -24.044 30.012 -24.321 1.00 88.12 97 VAL A O 1
ATOM 713 N N . MET A 1 98 ? -25.688 28.522 -24.641 1.00 78.69 98 MET A N 1
ATOM 714 C CA . MET A 1 98 ? -25.165 27.570 -23.655 1.00 78.69 98 MET A CA 1
ATOM 715 C C . MET A 1 98 ? -23.792 27.021 -24.048 1.00 78.69 98 MET A C 1
ATOM 717 O O . MET A 1 98 ? -22.888 27.010 -23.218 1.00 78.69 98 MET A O 1
ATOM 721 N N . VAL A 1 99 ? -23.610 26.593 -25.302 1.00 83.94 99 VAL A N 1
ATOM 722 C CA . VAL A 1 99 ? -22.322 26.051 -25.770 1.00 83.94 99 VAL A CA 1
ATOM 723 C C . VAL A 1 99 ? -21.238 27.129 -25.748 1.00 83.94 99 VAL A C 1
ATOM 725 O O . VAL A 1 99 ? -20.142 26.888 -25.243 1.00 83.94 99 VAL A O 1
ATOM 728 N N . ALA A 1 100 ? -21.546 28.334 -26.232 1.00 87.81 100 ALA A N 1
ATOM 729 C CA . ALA A 1 100 ? -20.620 29.463 -26.206 1.00 87.81 100 ALA A CA 1
ATOM 730 C C . ALA A 1 100 ? -20.284 29.896 -24.769 1.00 87.81 100 ALA A C 1
ATOM 732 O O . ALA A 1 100 ? -19.125 30.166 -24.462 1.00 87.81 100 ALA A O 1
ATOM 733 N N . GLY A 1 101 ? -21.276 29.913 -23.875 1.00 87.69 101 GLY A N 1
ATOM 734 C CA . GLY A 1 101 ? -21.097 30.220 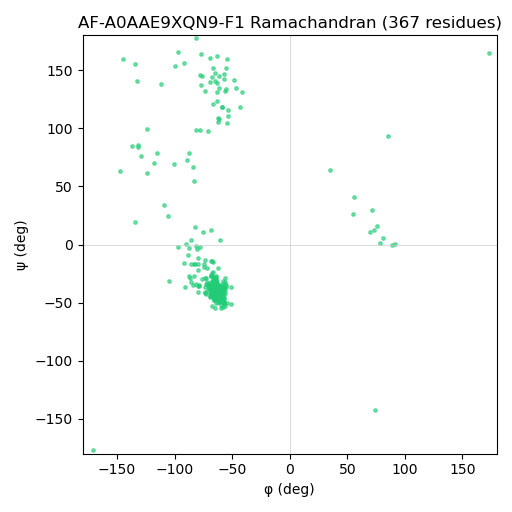-22.458 1.00 87.69 101 GLY A CA 1
ATOM 735 C C . GLY A 1 101 ? -20.224 29.189 -21.748 1.00 87.69 101 GLY A C 1
ATOM 736 O O . GLY A 1 101 ? -19.300 29.565 -21.032 1.00 87.69 101 GLY A O 1
ATOM 737 N N . ALA A 1 102 ? -20.450 27.898 -22.001 1.00 77.31 102 ALA A N 1
ATOM 738 C CA . ALA A 1 102 ? -19.614 26.824 -21.475 1.00 77.31 102 ALA A CA 1
ATOM 739 C C . ALA A 1 102 ? -18.171 26.916 -22.000 1.00 77.31 102 ALA A C 1
ATOM 741 O O . ALA A 1 102 ? -17.228 26.796 -21.219 1.00 77.31 102 ALA A O 1
ATOM 742 N N . ALA A 1 103 ? -17.988 27.195 -23.295 1.00 81.38 103 ALA A N 1
ATOM 743 C CA . ALA A 1 103 ? -16.668 27.390 -23.892 1.00 81.38 103 ALA A CA 1
ATOM 744 C C . ALA A 1 103 ? -15.934 28.603 -23.293 1.00 81.38 103 ALA A C 1
ATOM 746 O O . ALA A 1 103 ? -14.753 28.507 -22.969 1.00 81.38 103 ALA A O 1
ATOM 747 N N . ALA A 1 104 ? -16.631 29.724 -23.084 1.00 85.81 104 ALA A N 1
ATOM 748 C CA . ALA A 1 104 ? -16.067 30.919 -22.458 1.00 85.81 104 ALA A CA 1
ATOM 749 C C . ALA A 1 104 ? -15.718 30.693 -20.979 1.00 85.81 104 ALA A C 1
ATOM 751 O O . ALA A 1 104 ? -14.670 31.142 -20.514 1.00 85.81 104 ALA A O 1
ATOM 752 N N . LEU A 1 105 ? -16.564 29.967 -20.241 1.00 84.62 105 LEU A N 1
ATOM 753 C CA . LEU A 1 105 ? -16.297 29.591 -18.854 1.00 84.62 105 LEU A CA 1
ATOM 754 C C . LEU A 1 105 ? -15.071 28.672 -18.763 1.00 84.62 105 LEU A C 1
ATOM 756 O O . LEU A 1 105 ? -14.196 28.908 -17.933 1.00 84.62 105 LEU A O 1
ATOM 760 N N . TYR A 1 106 ? -14.960 27.680 -19.653 1.00 76.69 106 TYR A N 1
ATOM 761 C CA . TYR A 1 106 ? -13.793 26.800 -19.740 1.00 76.69 106 TYR A CA 1
ATOM 762 C C . TYR A 1 106 ? -12.525 27.560 -20.136 1.00 76.69 106 TYR A C 1
ATOM 764 O O . TYR A 1 106 ? -11.469 27.314 -19.569 1.00 76.69 106 TYR A O 1
ATOM 772 N N . ALA A 1 107 ? -12.614 28.529 -21.047 1.00 81.44 107 ALA A N 1
ATOM 773 C CA . ALA A 1 107 ? -11.471 29.368 -21.394 1.00 81.44 107 ALA A CA 1
ATOM 774 C C . ALA A 1 107 ? -11.004 30.254 -20.224 1.00 81.44 107 ALA A C 1
ATOM 776 O O . ALA A 1 107 ? -9.831 30.613 -20.169 1.00 81.44 107 ALA A O 1
ATOM 777 N N . ARG A 1 108 ? -11.907 30.618 -19.300 1.00 81.38 108 ARG A N 1
ATOM 778 C CA . ARG A 1 108 ? -11.605 31.498 -18.161 1.00 81.38 108 ARG A CA 1
ATOM 779 C C . ARG A 1 108 ? -11.156 30.750 -16.901 1.00 81.38 108 ARG A C 1
ATOM 781 O O . ARG A 1 108 ? -10.335 31.278 -16.161 1.00 81.38 108 ARG A O 1
ATOM 788 N N . VAL A 1 109 ? -11.737 29.580 -16.630 1.00 83.56 109 VAL A N 1
ATOM 789 C CA . VAL A 1 109 ? -11.482 28.778 -15.414 1.00 83.56 109 VAL A CA 1
ATOM 790 C C . VAL A 1 109 ? -10.608 27.559 -15.709 1.00 83.56 109 VAL A C 1
ATOM 792 O O . VAL A 1 109 ? -9.857 27.110 -14.850 1.00 83.56 109 VAL A O 1
ATOM 795 N N . GLY A 1 110 ? -10.711 27.007 -16.915 1.00 70.88 110 GLY A N 1
ATOM 796 C CA . GLY A 1 110 ? -9.895 25.886 -17.361 1.00 70.88 110 GLY A CA 1
ATOM 797 C C . GLY A 1 110 ? -8.513 26.326 -17.833 1.00 70.88 110 GLY A C 1
ATOM 798 O O . GLY A 1 110 ? -8.182 27.508 -17.890 1.00 70.88 110 GLY A O 1
ATOM 799 N N . ALA A 1 111 ? -7.702 25.342 -18.209 1.00 70.00 111 ALA A N 1
ATOM 800 C CA . ALA A 1 111 ? -6.340 25.548 -18.684 1.00 70.00 111 ALA A CA 1
ATOM 801 C C . ALA A 1 111 ? -6.201 25.057 -20.142 1.00 70.00 111 ALA A C 1
ATOM 803 O O . ALA A 1 111 ? -5.570 24.030 -2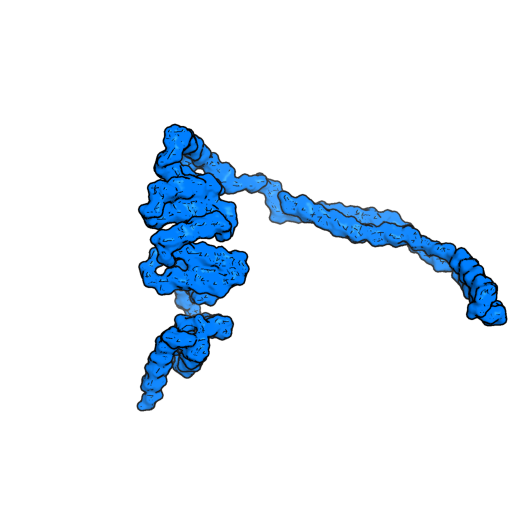0.392 1.00 70.00 111 ALA A O 1
ATOM 804 N N . PRO A 1 112 ? -6.818 25.758 -21.118 1.00 65.44 112 PRO A N 1
ATOM 805 C CA . PRO A 1 112 ? -6.885 25.331 -22.522 1.00 65.44 112 PRO A CA 1
ATOM 806 C C . PRO A 1 112 ? -5.525 25.331 -23.236 1.00 65.44 112 PRO A C 1
ATOM 808 O O . PRO A 1 112 ? -5.399 24.766 -24.317 1.00 65.44 112 PRO A O 1
ATOM 811 N N . THR A 1 113 ? -4.523 25.988 -22.651 1.00 66.56 113 THR A N 1
ATOM 812 C CA . THR A 1 113 ? -3.157 26.100 -23.174 1.00 66.56 113 THR A CA 1
ATOM 813 C C . THR A 1 113 ? -2.195 25.082 -22.575 1.00 66.56 113 THR A C 1
ATOM 815 O O . THR A 1 113 ? -1.030 25.070 -22.973 1.00 66.56 113 THR A O 1
ATOM 818 N N . LEU A 1 114 ? -2.637 24.231 -21.639 1.00 59.53 114 LEU A N 1
ATOM 819 C CA . LEU A 1 114 ? -1.807 23.111 -21.216 1.00 59.53 114 LEU A CA 1
ATOM 820 C C . LEU A 1 114 ? -1.611 22.196 -22.431 1.00 59.53 114 LEU A C 1
ATOM 822 O O . LEU A 1 114 ? -2.608 21.746 -23.008 1.00 59.53 114 LEU A O 1
ATOM 826 N N . PRO A 1 115 ? -0.358 21.906 -22.832 1.00 57.22 115 PRO A N 1
ATOM 827 C CA . PRO A 1 115 ? -0.095 20.801 -23.742 1.00 57.22 115 PRO A CA 1
ATOM 828 C C . PRO A 1 115 ? -0.832 19.577 -23.202 1.00 57.22 115 PRO A C 1
ATOM 830 O O . PRO A 1 115 ? -0.893 19.411 -21.979 1.00 57.22 115 PRO A O 1
ATOM 833 N N . ALA A 1 116 ? -1.410 18.746 -24.081 1.00 60.00 116 ALA A N 1
ATOM 834 C CA . ALA A 1 116 ? -1.961 17.457 -23.665 1.00 60.00 116 ALA A CA 1
ATOM 835 C C . ALA A 1 116 ? -0.951 16.830 -22.702 1.00 60.00 116 ALA A C 1
ATOM 837 O O . ALA A 1 116 ? 0.217 16.725 -23.073 1.00 60.00 116 ALA A O 1
ATOM 838 N N . ALA A 1 117 ? -1.359 16.587 -21.450 1.00 56.03 117 ALA A N 1
ATOM 839 C CA . ALA A 1 117 ? -0.429 16.221 -20.393 1.00 56.03 117 ALA A CA 1
ATOM 840 C C . ALA A 1 117 ? 0.370 15.012 -20.880 1.00 56.03 117 ALA A C 1
ATOM 842 O O . ALA A 1 117 ? -0.189 13.921 -20.975 1.00 56.03 117 ALA A O 1
ATOM 843 N N . ILE A 1 118 ? 1.632 15.233 -21.264 1.00 56.06 118 ILE A N 1
ATOM 844 C CA . ILE A 1 118 ? 2.511 14.156 -21.701 1.00 56.06 118 ILE A CA 1
ATOM 845 C C . ILE A 1 118 ? 2.557 13.206 -20.503 1.00 56.06 118 ILE A C 1
ATOM 847 O O . ILE A 1 118 ? 2.935 13.669 -19.407 1.00 56.06 118 ILE A O 1
ATOM 851 N N . PRO A 1 119 ? 2.101 11.946 -20.662 1.00 69.12 119 PRO A N 1
ATOM 852 C CA . PRO A 1 119 ? 2.123 10.968 -19.591 1.00 69.12 119 PRO A CA 1
ATOM 853 C C . PRO A 1 119 ? 3.492 11.001 -18.922 1.00 69.12 119 PRO A C 1
ATOM 855 O O . PRO A 1 119 ? 4.515 11.092 -19.593 1.00 69.12 119 PRO A O 1
ATOM 858 N N . GLU A 1 120 ? 3.522 10.992 -17.595 1.00 70.94 120 GLU A N 1
ATOM 859 C CA . GLU A 1 120 ? 4.757 11.149 -16.821 1.00 70.94 120 GLU A CA 1
ATOM 860 C C . GLU A 1 120 ? 5.868 10.187 -17.274 1.00 70.94 120 GLU A C 1
ATOM 862 O O . GLU A 1 120 ? 7.013 10.603 -17.424 1.00 70.94 120 GLU A O 1
ATOM 867 N N . ARG A 1 121 ? 5.494 8.960 -17.657 1.00 75.12 121 ARG A N 1
ATOM 868 C CA . ARG A 1 121 ? 6.364 7.978 -18.319 1.00 75.12 121 ARG A CA 1
ATOM 869 C C . ARG A 1 121 ? 7.095 8.529 -19.547 1.00 75.12 121 ARG A C 1
ATOM 871 O O . ARG A 1 121 ? 8.308 8.398 -19.625 1.00 75.12 121 ARG A O 1
ATOM 878 N N . GLU A 1 122 ? 6.393 9.151 -20.493 1.00 74.31 122 GLU A N 1
ATOM 879 C CA . GLU A 1 122 ? 7.009 9.703 -21.714 1.00 74.31 122 GLU A CA 1
ATOM 880 C C . GLU A 1 122 ? 7.994 10.837 -21.393 1.00 74.31 122 GLU A C 1
ATOM 882 O O . GLU A 1 122 ? 8.995 10.988 -22.083 1.00 74.31 122 GLU A O 1
ATOM 887 N N . ARG A 1 123 ? 7.778 11.585 -20.302 1.00 79.94 123 ARG A N 1
ATOM 888 C CA . ARG A 1 123 ? 8.739 12.598 -19.829 1.00 79.94 123 ARG A CA 1
ATOM 889 C C . ARG A 1 123 ? 9.951 12.002 -19.117 1.00 79.94 123 ARG A C 1
ATOM 891 O O . ARG A 1 123 ? 11.005 12.633 -19.112 1.00 79.94 123 ARG A O 1
ATOM 898 N N . LEU A 1 124 ? 9.799 10.853 -18.465 1.00 84.69 124 LEU A N 1
ATOM 899 C CA . LEU A 1 124 ? 10.885 10.188 -17.746 1.00 84.69 124 LEU A CA 1
ATOM 900 C C . LEU A 1 124 ? 11.794 9.407 -18.692 1.00 84.69 124 LEU A C 1
ATOM 902 O O . LEU A 1 124 ? 12.997 9.404 -18.490 1.00 84.69 124 LEU A O 1
ATOM 906 N N . VAL A 1 125 ? 11.257 8.793 -19.747 1.00 87.19 125 VAL A N 1
ATOM 907 C CA . VAL A 1 125 ? 12.039 7.955 -20.675 1.00 87.19 125 VAL A CA 1
ATOM 908 C C . VAL A 1 125 ? 13.220 8.706 -21.313 1.00 87.19 125 VAL A C 1
ATOM 910 O O . VAL A 1 125 ? 14.300 8.128 -21.456 1.00 87.19 125 VAL A O 1
ATOM 913 N N . ASP A 1 126 ? 13.045 9.990 -21.632 1.00 90.19 126 ASP A N 1
ATOM 914 C CA . ASP A 1 126 ? 14.087 10.829 -22.244 1.00 90.19 126 ASP A CA 1
ATOM 915 C C . ASP A 1 126 ? 15.005 11.521 -21.221 1.00 90.19 126 ASP A C 1
ATOM 917 O O . ASP A 1 126 ? 15.962 12.199 -21.602 1.00 90.19 126 ASP A O 1
ATOM 921 N N . GLN A 1 127 ? 14.749 11.368 -19.919 1.00 89.62 127 GLN A N 1
ATOM 922 C CA . GLN A 1 127 ? 15.626 11.923 -18.892 1.00 89.62 127 GLN A CA 1
ATOM 923 C C . GLN A 1 127 ? 16.884 11.065 -18.705 1.00 89.62 127 GLN A C 1
ATOM 925 O O . GLN A 1 127 ? 16.825 9.839 -18.833 1.00 89.62 127 GLN A O 1
ATOM 930 N N . PRO A 1 128 ? 18.031 11.692 -18.395 1.00 91.25 128 PRO A N 1
ATOM 931 C CA . PRO A 1 128 ? 19.233 10.972 -17.998 1.00 91.25 128 PRO A CA 1
ATOM 932 C C . PRO A 1 128 ? 19.028 10.290 -16.639 1.00 91.25 128 PRO A C 1
ATOM 934 O O . PRO A 1 128 ? 18.384 10.871 -15.764 1.00 91.25 128 PRO A O 1
ATOM 937 N N . LEU A 1 129 ? 19.600 9.092 -16.441 1.00 86.69 129 LEU A N 1
ATOM 938 C CA . LEU A 1 129 ? 19.559 8.409 -15.134 1.00 86.69 129 LEU A CA 1
ATOM 939 C C . LEU A 1 129 ? 20.160 9.296 -14.038 1.00 86.69 129 LEU A C 1
ATOM 941 O O . LEU A 1 129 ? 19.611 9.421 -12.946 1.00 86.69 129 LEU A O 1
ATOM 945 N N . MET A 1 130 ? 21.286 9.930 -14.367 1.00 87.19 130 MET A N 1
ATOM 946 C CA . MET A 1 130 ? 21.973 10.940 -13.573 1.00 87.19 130 MET A CA 1
ATOM 947 C C . MET A 1 130 ? 22.606 11.991 -14.493 1.00 87.19 130 MET A C 1
ATOM 949 O O . MET A 1 130 ? 22.844 11.716 -15.670 1.00 87.19 130 MET A O 1
ATOM 953 N N . PRO A 1 131 ? 22.928 13.199 -13.996 1.00 88.94 131 PRO A N 1
ATOM 954 C CA . PRO A 1 131 ? 23.611 14.206 -14.802 1.00 88.94 131 PRO A CA 1
ATOM 955 C C . PRO A 1 131 ? 24.905 13.661 -15.435 1.00 88.94 131 PRO A C 1
ATOM 957 O O . PRO A 1 131 ? 25.853 13.326 -14.731 1.00 88.94 131 PRO A O 1
ATOM 960 N N . GLY A 1 132 ? 24.943 13.590 -16.769 1.00 88.44 132 GLY A N 1
ATOM 961 C CA . GLY A 1 132 ? 26.082 13.060 -17.533 1.00 88.44 132 GLY A CA 1
ATOM 962 C C . GLY A 1 132 ? 26.019 11.563 -17.862 1.00 88.44 132 GLY A C 1
ATOM 963 O O . GLY A 1 132 ? 26.928 11.061 -18.521 1.00 88.44 132 GLY A O 1
ATOM 964 N N . GLU A 1 133 ? 24.963 10.860 -17.452 1.00 91.50 133 GLU A N 1
ATOM 965 C CA . GLU A 1 133 ? 24.705 9.462 -17.808 1.00 91.50 133 GLU A CA 1
ATOM 966 C C . GLU A 1 133 ? 23.724 9.324 -18.990 1.00 91.50 133 GLU A C 1
ATOM 968 O O . GLU A 1 133 ? 23.056 10.299 -19.352 1.00 91.50 133 GLU A O 1
ATOM 973 N N . PRO A 1 134 ? 23.633 8.126 -19.612 1.00 91.75 134 PRO A N 1
ATOM 974 C CA . PRO A 1 134 ? 22.637 7.836 -20.642 1.00 91.75 134 PRO A CA 1
ATOM 975 C C . PRO A 1 134 ? 21.204 8.106 -20.177 1.00 91.75 134 PRO A C 1
ATOM 977 O O . PRO A 1 134 ? 20.908 8.103 -18.978 1.00 91.75 134 PRO A O 1
ATOM 980 N N . THR A 1 135 ? 20.296 8.281 -21.135 1.00 94.56 135 THR A N 1
ATOM 981 C CA . THR A 1 135 ? 18.860 8.358 -20.830 1.00 94.56 135 THR A CA 1
ATOM 982 C C . THR A 1 135 ? 18.299 7.018 -20.369 1.00 94.56 135 THR A C 1
ATOM 984 O O . THR A 1 135 ? 18.876 5.960 -20.641 1.00 94.56 135 THR A O 1
ATOM 987 N N . TYR A 1 136 ? 17.148 7.034 -19.693 1.00 92.44 136 TYR A N 1
ATOM 988 C CA . TYR A 1 136 ? 16.448 5.801 -19.332 1.00 92.44 136 TYR A CA 1
ATOM 989 C C . TYR A 1 136 ? 16.151 4.937 -20.570 1.00 92.44 136 TYR A C 1
ATOM 991 O O . TYR A 1 136 ? 16.391 3.728 -20.542 1.00 92.44 136 TYR A O 1
ATOM 999 N N . ALA A 1 137 ? 15.719 5.546 -21.682 1.00 92.00 137 ALA A N 1
ATOM 1000 C CA . ALA A 1 137 ? 15.576 4.866 -22.973 1.00 92.00 137 ALA A CA 1
ATOM 1001 C C . ALA A 1 137 ? 16.871 4.178 -23.429 1.00 92.00 137 ALA A C 1
ATOM 1003 O O . ALA A 1 137 ? 16.860 3.000 -23.797 1.00 92.00 137 ALA A O 1
ATOM 1004 N N . GLU A 1 138 ? 17.987 4.906 -23.412 1.00 94.06 138 GLU A N 1
ATOM 1005 C CA . GLU A 1 138 ? 19.283 4.396 -23.858 1.00 94.06 138 GLU A CA 1
ATOM 1006 C C . GLU A 1 138 ? 19.792 3.261 -22.964 1.00 94.06 138 GLU A C 1
ATOM 1008 O O . GLU A 1 138 ? 20.298 2.257 -23.473 1.00 94.06 138 GLU A O 1
ATOM 1013 N N . ALA A 1 139 ? 19.634 3.383 -21.644 1.00 93.81 139 ALA A N 1
ATOM 1014 C CA . ALA A 1 139 ? 20.005 2.341 -20.694 1.00 93.81 139 ALA A CA 1
ATOM 1015 C C . ALA A 1 139 ? 19.188 1.062 -20.920 1.00 93.81 139 ALA A C 1
ATOM 1017 O O . ALA A 1 139 ? 19.770 -0.014 -21.068 1.00 93.81 139 ALA A O 1
ATOM 1018 N N . ILE A 1 140 ? 17.859 1.174 -21.045 1.00 94.00 140 ILE A N 1
ATOM 1019 C CA . ILE A 1 140 ? 16.981 0.032 -21.343 1.00 94.00 140 ILE A CA 1
ATOM 1020 C C . ILE A 1 140 ? 17.383 -0.628 -22.666 1.00 94.00 140 ILE A C 1
ATOM 1022 O O . ILE A 1 140 ? 17.450 -1.855 -22.744 1.00 94.00 140 ILE A O 1
ATOM 1026 N N . ALA A 1 141 ? 17.678 0.157 -23.706 1.00 93.94 141 ALA A N 1
ATOM 1027 C CA . ALA A 1 141 ? 18.099 -0.378 -24.999 1.00 93.94 141 ALA A CA 1
ATOM 1028 C C . ALA A 1 141 ? 19.409 -1.179 -24.894 1.00 93.94 141 ALA A C 1
ATOM 1030 O O . ALA A 1 141 ? 19.492 -2.288 -25.426 1.00 93.94 141 ALA A O 1
ATOM 1031 N N . ARG A 1 142 ? 20.406 -0.666 -24.159 1.00 93.81 142 ARG A N 1
ATOM 1032 C CA . ARG A 1 142 ? 21.679 -1.370 -23.916 1.00 93.81 142 ARG A CA 1
ATOM 1033 C C . ARG A 1 142 ? 21.482 -2.658 -23.118 1.00 93.81 142 ARG A C 1
ATOM 1035 O O . ARG A 1 142 ? 22.053 -3.685 -23.479 1.00 93.81 142 ARG A O 1
ATOM 1042 N N . ILE A 1 143 ? 20.658 -2.621 -22.069 1.00 95.38 143 ILE A N 1
ATOM 1043 C CA . ILE A 1 143 ? 20.343 -3.799 -21.249 1.00 95.38 143 ILE A CA 1
ATOM 1044 C C . ILE A 1 143 ? 19.621 -4.861 -22.089 1.00 95.38 143 ILE A C 1
ATOM 1046 O O . ILE A 1 143 ? 19.979 -6.036 -22.044 1.00 95.38 143 ILE A O 1
ATOM 1050 N N . ARG A 1 144 ? 18.650 -4.463 -22.921 1.00 94.12 144 ARG A N 1
ATOM 1051 C CA . ARG A 1 144 ? 17.958 -5.388 -23.831 1.00 94.12 144 ARG A CA 1
ATOM 1052 C C . ARG A 1 144 ? 18.905 -6.022 -24.842 1.00 94.12 144 ARG A C 1
ATOM 1054 O O . ARG A 1 144 ? 18.758 -7.202 -25.130 1.00 94.12 144 ARG A O 1
ATOM 1061 N N . GLU A 1 145 ? 19.879 -5.278 -25.362 1.00 94.94 145 GLU A N 1
ATOM 1062 C CA . GLU A 1 145 ? 20.889 -5.847 -26.259 1.00 94.94 145 GLU A CA 1
ATOM 1063 C C . GLU A 1 145 ? 21.762 -6.884 -25.541 1.00 94.94 145 GLU A C 1
ATOM 1065 O O . GLU A 1 145 ? 21.991 -7.972 -26.067 1.00 94.94 145 GLU A O 1
ATOM 1070 N N . ARG A 1 146 ? 22.169 -6.603 -24.297 1.00 94.00 146 ARG A N 1
ATOM 1071 C CA . ARG A 1 146 ? 22.885 -7.566 -23.450 1.00 94.00 146 ARG A CA 1
ATOM 1072 C C . ARG A 1 146 ? 22.081 -8.854 -23.254 1.00 94.00 146 ARG A C 1
ATOM 1074 O O . ARG A 1 146 ? 22.623 -9.938 -23.466 1.00 94.00 146 ARG A O 1
ATOM 1081 N N . LEU A 1 147 ? 20.791 -8.729 -22.952 1.00 95.06 147 LEU A N 1
ATOM 1082 C CA . LEU A 1 147 ? 19.879 -9.862 -22.773 1.00 95.06 147 LEU A CA 1
ATOM 1083 C C . LEU A 1 147 ? 19.610 -10.650 -24.068 1.00 95.06 147 LEU A C 1
ATOM 1085 O O . LEU A 1 147 ? 19.112 -11.767 -24.004 1.00 95.06 147 LEU A O 1
ATOM 1089 N N . LYS A 1 148 ? 19.948 -10.133 -25.257 1.00 96.00 148 LYS A N 1
ATOM 1090 C CA . LYS A 1 148 ? 19.943 -10.963 -26.478 1.00 96.00 148 LYS A CA 1
ATOM 1091 C C . LYS A 1 148 ? 21.117 -11.935 -26.504 1.00 96.00 148 LYS A C 1
ATOM 1093 O O . LYS A 1 148 ? 20.979 -13.041 -27.014 1.00 96.00 148 LYS A O 1
ATOM 1098 N N . THR A 1 149 ? 22.273 -11.501 -26.003 1.00 95.69 149 THR A N 1
ATOM 1099 C CA . THR A 1 149 ? 23.496 -12.316 -25.981 1.00 95.69 149 THR A CA 1
ATOM 1100 C C . THR A 1 149 ? 23.557 -13.256 -24.784 1.00 95.69 149 THR A C 1
ATOM 1102 O O . THR A 1 149 ? 24.050 -14.371 -24.917 1.00 95.69 149 THR A O 1
ATOM 1105 N N . ASP A 1 150 ? 23.039 -12.811 -23.643 1.00 95.25 150 ASP A N 1
ATOM 1106 C CA . ASP A 1 150 ? 22.979 -13.567 -22.397 1.00 95.25 150 ASP A CA 1
ATOM 1107 C C . ASP A 1 150 ? 21.591 -13.362 -21.772 1.00 95.25 150 ASP A C 1
ATOM 1109 O O . ASP A 1 150 ? 21.400 -12.430 -20.984 1.00 95.25 150 ASP A O 1
ATOM 1113 N N . PRO A 1 151 ? 20.583 -14.153 -22.195 1.00 94.06 151 PRO A N 1
ATOM 1114 C CA . PRO A 1 151 ? 19.204 -13.967 -21.757 1.00 94.06 151 PRO A CA 1
ATOM 1115 C C . PRO A 1 151 ? 19.037 -14.011 -20.249 1.00 94.06 151 PRO A C 1
ATOM 1117 O O . PRO A 1 151 ? 18.201 -13.274 -19.733 1.00 94.06 151 PRO A O 1
ATOM 1120 N N . ASP A 1 152 ? 19.825 -14.823 -19.557 1.00 92.81 152 ASP A N 1
ATOM 1121 C CA . ASP A 1 152 ? 19.667 -15.092 -18.133 1.00 92.81 152 ASP A CA 1
ATOM 1122 C C . ASP A 1 152 ? 20.735 -14.379 -17.285 1.00 92.81 152 ASP A C 1
ATOM 1124 O O . ASP A 1 152 ? 21.012 -14.794 -16.162 1.00 92.81 152 ASP A O 1
ATOM 1128 N N . ASP A 1 153 ? 21.311 -13.278 -17.793 1.00 95.88 153 ASP A N 1
ATOM 1129 C CA . ASP A 1 153 ? 22.215 -12.407 -17.031 1.00 95.88 153 ASP A CA 1
ATOM 1130 C C . ASP A 1 153 ? 21.454 -11.786 -15.834 1.00 95.88 153 ASP A C 1
ATOM 1132 O O . ASP A 1 153 ? 20.606 -10.899 -16.023 1.00 95.88 153 ASP A O 1
ATOM 1136 N N . PRO A 1 154 ? 21.744 -12.205 -14.584 1.00 93.56 154 PRO A N 1
ATOM 1137 C CA . PRO A 1 154 ? 20.945 -11.821 -13.423 1.00 93.56 154 PRO A CA 1
ATOM 1138 C C . PRO A 1 154 ? 21.049 -10.325 -13.124 1.00 93.56 154 PRO A C 1
ATOM 1140 O O . PRO A 1 154 ? 20.085 -9.720 -12.655 1.00 93.56 154 PRO A O 1
ATOM 1143 N N . LYS A 1 155 ? 22.198 -9.704 -13.424 1.00 93.75 155 LYS A N 1
ATOM 1144 C CA . LYS A 1 155 ? 22.392 -8.263 -13.222 1.00 93.75 155 LYS A CA 1
ATOM 1145 C C . LYS A 1 155 ? 21.626 -7.472 -14.269 1.00 93.75 155 LYS A C 1
ATOM 1147 O O . LYS A 1 155 ? 21.014 -6.462 -13.942 1.00 93.75 155 LYS A O 1
ATOM 1152 N N . ALA A 1 156 ? 21.640 -7.927 -15.520 1.00 96.00 156 ALA A N 1
ATOM 1153 C CA . ALA A 1 156 ? 20.883 -7.270 -16.578 1.00 96.00 156 ALA A CA 1
ATOM 1154 C C . ALA A 1 156 ? 19.369 -7.313 -16.299 1.00 96.00 156 ALA A C 1
ATOM 1156 O O . ALA A 1 156 ? 18.694 -6.304 -16.497 1.00 96.00 156 ALA A O 1
ATOM 1157 N N . LEU A 1 157 ? 18.844 -8.432 -15.787 1.00 96.88 157 LEU A N 1
ATOM 1158 C CA . LEU A 1 157 ? 17.437 -8.548 -15.381 1.00 96.88 157 LEU A CA 1
ATOM 1159 C C . LEU A 1 157 ? 17.090 -7.649 -14.190 1.00 96.88 157 LEU A C 1
ATOM 1161 O O . LEU A 1 157 ? 16.087 -6.942 -14.238 1.00 96.88 157 LEU A O 1
ATOM 1165 N N . GLU A 1 158 ? 17.931 -7.623 -13.156 1.00 95.12 158 GLU A N 1
ATOM 1166 C CA . GLU A 1 158 ? 17.752 -6.737 -12.002 1.00 95.12 158 GLU A CA 1
ATOM 1167 C C . GLU A 1 158 ? 17.670 -5.261 -12.426 1.00 95.12 158 GLU A C 1
ATOM 1169 O O . GLU A 1 158 ? 16.695 -4.574 -12.110 1.00 95.12 158 GLU A O 1
ATOM 1174 N N . PHE A 1 159 ? 18.659 -4.786 -13.191 1.00 95.19 159 PHE A N 1
ATOM 1175 C CA . PHE A 1 159 ? 18.687 -3.403 -13.669 1.00 95.19 159 PHE A CA 1
ATOM 1176 C C . PHE A 1 159 ? 17.513 -3.094 -14.599 1.00 95.19 159 PHE A C 1
ATOM 1178 O O . PHE A 1 159 ? 16.935 -2.009 -14.504 1.00 95.19 159 PHE A O 1
ATOM 1185 N N . LEU A 1 160 ? 17.128 -4.032 -15.477 1.00 96.69 160 LEU A N 1
ATOM 1186 C CA . LEU A 1 160 ? 15.952 -3.864 -16.330 1.00 96.69 160 LEU A CA 1
ATOM 1187 C C . LEU A 1 160 ? 14.694 -3.668 -15.484 1.00 96.69 160 LEU A C 1
ATOM 1189 O O . LEU A 1 160 ? 13.914 -2.764 -15.779 1.00 96.69 160 LEU A O 1
ATOM 1193 N N . GLY A 1 161 ? 14.519 -4.478 -14.438 1.00 96.50 161 GLY A N 1
ATOM 1194 C CA . GLY A 1 161 ? 13.395 -4.390 -13.515 1.00 96.50 161 GLY A CA 1
ATOM 1195 C C . GLY A 1 161 ? 13.316 -3.032 -12.818 1.00 96.50 161 GLY A C 1
ATOM 1196 O O . GLY A 1 161 ? 12.306 -2.336 -12.922 1.00 96.50 161 GLY A O 1
ATOM 1197 N N . GLN A 1 162 ? 14.409 -2.617 -12.172 1.00 94.75 162 GLN A N 1
ATOM 1198 C CA . GLN A 1 162 ? 14.491 -1.363 -11.409 1.00 94.75 162 GLN A CA 1
ATOM 1199 C C . GLN A 1 162 ? 14.266 -0.127 -12.287 1.00 94.75 162 GLN A C 1
ATOM 1201 O O . GLN A 1 162 ? 13.456 0.747 -11.963 1.00 94.75 162 GLN A O 1
ATOM 1206 N N . VAL A 1 163 ? 14.956 -0.059 -13.428 1.00 94.88 163 VAL A N 1
ATOM 1207 C CA . VAL A 1 163 ? 14.823 1.060 -14.365 1.00 94.88 163 VAL A CA 1
ATOM 1208 C C . VAL A 1 163 ? 13.415 1.111 -14.955 1.00 94.88 163 VAL A C 1
ATOM 1210 O O . VAL A 1 163 ? 12.809 2.182 -14.983 1.00 94.88 163 VAL A O 1
ATOM 1213 N N . SER A 1 164 ? 12.863 -0.031 -15.373 1.00 95.31 164 SER A N 1
ATOM 1214 C CA . SER A 1 164 ? 11.511 -0.089 -15.942 1.00 95.31 164 SER A CA 1
ATOM 1215 C C . SER A 1 164 ? 10.451 0.320 -14.917 1.00 95.31 164 SER A C 1
ATOM 1217 O O . SER A 1 164 ? 9.564 1.106 -15.246 1.00 95.31 164 SER A O 1
ATOM 1219 N N . ALA A 1 165 ? 10.575 -0.121 -13.661 1.00 94.56 165 ALA A N 1
ATOM 1220 C CA . ALA A 1 165 ? 9.676 0.289 -12.583 1.00 94.56 165 ALA A CA 1
ATOM 1221 C C . ALA A 1 165 ? 9.736 1.805 -12.334 1.00 94.56 165 ALA A C 1
ATOM 1223 O O . ALA A 1 165 ? 8.698 2.441 -12.155 1.00 94.56 165 ALA A O 1
ATOM 1224 N N . THR A 1 166 ? 10.934 2.396 -12.397 1.00 92.38 166 THR A N 1
ATOM 1225 C CA . THR A 1 166 ? 11.158 3.835 -12.165 1.00 92.38 166 THR A CA 1
ATOM 1226 C C . THR A 1 166 ? 10.431 4.699 -13.195 1.00 92.38 166 THR A C 1
ATOM 1228 O O . THR A 1 166 ? 9.828 5.710 -12.848 1.00 92.38 166 THR A O 1
ATOM 1231 N N . ILE A 1 167 ? 10.438 4.288 -14.465 1.00 92.00 167 ILE A N 1
ATOM 1232 C CA . ILE A 1 167 ? 9.756 5.016 -15.545 1.00 92.00 167 ILE A CA 1
ATOM 1233 C C . ILE A 1 167 ? 8.269 4.641 -15.687 1.00 92.00 167 ILE A C 1
ATOM 1235 O O . ILE A 1 167 ? 7.608 5.089 -16.624 1.00 92.00 167 ILE A O 1
ATOM 1239 N N . GLY A 1 168 ? 7.734 3.796 -14.801 1.00 91.38 168 GLY A N 1
ATOM 1240 C CA . GLY A 1 168 ? 6.347 3.327 -14.845 1.00 91.38 168 GLY A CA 1
ATOM 1241 C C . GLY A 1 168 ? 6.057 2.266 -15.914 1.00 91.38 168 GLY A C 1
ATOM 1242 O O . GLY A 1 168 ? 4.896 2.027 -16.249 1.00 91.38 168 GLY A O 1
ATOM 1243 N N . ASP A 1 169 ? 7.081 1.618 -16.474 1.00 93.00 169 ASP A N 1
ATOM 1244 C CA . ASP A 1 169 ? 6.941 0.427 -17.322 1.00 93.00 169 ASP A CA 1
ATOM 1245 C C . ASP A 1 169 ? 6.852 -0.833 -16.450 1.00 93.00 169 ASP A C 1
ATOM 1247 O O . ASP A 1 169 ? 7.746 -1.681 -16.410 1.00 93.00 169 ASP A O 1
ATOM 1251 N N . PHE A 1 170 ? 5.756 -0.927 -15.700 1.00 94.88 170 PHE A N 1
ATOM 1252 C CA . PHE A 1 170 ? 5.561 -1.981 -14.707 1.00 94.88 170 PHE A CA 1
ATOM 1253 C C . PHE A 1 170 ? 5.426 -3.383 -15.313 1.00 94.88 170 PHE A C 1
ATOM 1255 O O . PHE A 1 170 ? 5.733 -4.359 -14.639 1.00 94.88 170 PHE A O 1
ATOM 1262 N N . GLY A 1 171 ? 5.018 -3.494 -16.583 1.00 95.06 171 GLY A N 1
ATOM 1263 C CA . GLY A 1 171 ? 4.958 -4.777 -17.288 1.00 95.06 171 GLY A CA 1
ATOM 1264 C C . GLY A 1 171 ? 6.355 -5.345 -17.529 1.00 95.06 171 GLY A C 1
ATOM 1265 O O . GLY A 1 171 ? 6.657 -6.446 -17.082 1.00 95.06 171 GLY A O 1
ATOM 1266 N N . THR A 1 172 ? 7.243 -4.546 -18.138 1.00 95.56 172 THR A N 1
ATOM 1267 C CA . THR A 1 172 ? 8.648 -4.949 -18.322 1.00 95.56 172 THR A CA 1
ATOM 1268 C C . THR A 1 172 ? 9.331 -5.201 -16.975 1.00 95.56 172 THR A C 1
ATOM 1270 O O . THR A 1 172 ? 10.149 -6.113 -16.860 1.00 95.56 172 THR A O 1
ATOM 1273 N N . ALA A 1 173 ? 8.994 -4.407 -15.952 1.00 97.19 173 ALA A N 1
ATOM 1274 C CA . ALA A 1 173 ? 9.544 -4.583 -14.616 1.00 97.19 173 ALA A CA 1
ATOM 1275 C C . ALA A 1 173 ? 9.146 -5.925 -13.988 1.00 97.19 173 ALA A C 1
ATOM 1277 O O . ALA A 1 173 ? 10.020 -6.666 -13.543 1.00 97.19 173 ALA A O 1
ATOM 1278 N N . ALA A 1 174 ? 7.848 -6.249 -13.997 1.00 97.25 174 ALA A N 1
ATOM 1279 C CA . ALA A 1 174 ? 7.327 -7.504 -13.469 1.00 97.25 174 ALA A CA 1
ATOM 1280 C C . ALA A 1 174 ? 7.975 -8.713 -14.159 1.00 97.25 174 ALA A C 1
ATOM 1282 O O . ALA A 1 174 ? 8.490 -9.589 -13.471 1.00 97.25 174 ALA A O 1
ATOM 1283 N N . ASP A 1 175 ? 8.055 -8.710 -15.494 1.00 96.50 175 ASP A N 1
ATOM 1284 C CA . ASP A 1 175 ? 8.678 -9.798 -16.259 1.00 96.50 175 ASP A CA 1
ATOM 1285 C C . ASP A 1 175 ? 10.161 -9.989 -15.897 1.00 96.50 175 ASP A C 1
ATOM 1287 O O . ASP A 1 175 ? 10.643 -11.114 -15.746 1.00 96.50 175 ASP A O 1
ATOM 1291 N N . ALA A 1 176 ? 10.910 -8.892 -15.749 1.00 96.81 176 ALA A N 1
ATOM 1292 C CA . ALA A 1 176 ? 12.325 -8.950 -15.398 1.00 96.81 176 ALA A CA 1
ATOM 1293 C C . ALA A 1 176 ? 12.542 -9.477 -13.968 1.00 96.81 176 ALA A C 1
ATOM 1295 O O . ALA A 1 176 ? 13.411 -10.326 -13.755 1.00 96.81 176 ALA A O 1
ATOM 1296 N N . PHE A 1 177 ? 11.731 -9.023 -13.006 1.00 97.19 177 PHE A N 1
ATOM 1297 C CA . PHE A 1 177 ? 11.783 -9.502 -11.625 1.00 97.19 177 PHE A CA 1
ATOM 1298 C C . PHE A 1 177 ? 11.339 -10.959 -11.489 1.00 97.19 177 PHE A C 1
ATOM 1300 O O . PHE A 1 177 ? 11.989 -11.701 -10.757 1.00 97.19 177 PHE A O 1
ATOM 1307 N N . ALA A 1 178 ? 10.322 -11.394 -12.238 1.00 95.50 178 ALA A N 1
ATOM 1308 C CA . ALA A 1 178 ? 9.876 -12.786 -12.270 1.00 95.50 178 ALA A CA 1
ATOM 1309 C C . ALA A 1 178 ? 11.006 -13.718 -12.728 1.00 95.50 178 ALA A C 1
ATOM 1311 O O . ALA A 1 178 ? 11.396 -14.641 -12.015 1.00 95.50 178 ALA A O 1
ATOM 1312 N N . ARG A 1 179 ? 11.635 -13.403 -13.869 1.00 95.25 179 ARG A N 1
ATOM 1313 C CA . ARG A 1 179 ? 12.780 -14.176 -14.381 1.00 95.25 179 ARG A CA 1
ATOM 1314 C C . ARG A 1 179 ? 13.953 -14.181 -13.409 1.00 95.25 179 ARG A C 1
ATOM 1316 O O . ARG A 1 179 ? 14.644 -15.186 -13.282 1.00 95.25 179 ARG A O 1
ATOM 1323 N N . ARG A 1 180 ? 14.189 -13.062 -12.720 1.00 94.31 180 ARG A N 1
ATOM 1324 C CA . ARG A 1 180 ? 15.239 -12.956 -11.704 1.00 94.31 180 ARG A CA 1
ATOM 1325 C C . ARG A 1 180 ? 14.926 -13.789 -10.457 1.00 94.31 180 ARG A C 1
ATOM 1327 O O . ARG A 1 180 ? 15.854 -14.358 -9.880 1.00 94.31 180 ARG A O 1
ATOM 1334 N N . ALA A 1 181 ? 13.657 -13.858 -10.061 1.00 92.69 181 ALA A N 1
ATOM 1335 C CA . ALA A 1 181 ? 13.173 -14.663 -8.947 1.00 92.69 181 ALA A CA 1
ATOM 1336 C C . ALA A 1 181 ? 13.300 -16.164 -9.227 1.00 92.69 181 ALA A C 1
ATOM 1338 O O . ALA A 1 181 ? 13.757 -16.902 -8.359 1.00 92.69 181 ALA A O 1
ATOM 1339 N N . ASP A 1 182 ? 12.999 -16.603 -10.451 1.00 91.44 182 ASP A N 1
ATOM 1340 C CA . ASP A 1 182 ? 13.101 -18.012 -10.853 1.00 91.44 182 ASP A CA 1
ATOM 1341 C C . ASP A 1 182 ? 14.543 -18.563 -10.775 1.00 91.44 182 ASP A C 1
ATOM 1343 O O . ASP A 1 182 ? 14.749 -19.773 -10.674 1.00 91.44 182 ASP A O 1
ATOM 1347 N N . MET A 1 183 ? 15.556 -17.686 -10.776 1.00 90.06 183 MET A N 1
ATOM 1348 C CA . MET A 1 183 ? 16.970 -18.048 -10.584 1.00 90.06 183 MET A CA 1
ATOM 1349 C C . MET A 1 183 ? 17.345 -18.279 -9.115 1.00 90.06 183 MET A C 1
ATOM 1351 O O . MET A 1 183 ? 18.340 -18.943 -8.828 1.00 90.06 183 MET A O 1
ATOM 1355 N N . GLU A 1 184 ? 16.565 -17.728 -8.184 1.00 82.06 184 GLU A N 1
ATOM 1356 C CA . GLU A 1 184 ? 16.749 -17.849 -6.734 1.00 82.06 184 GLU A CA 1
ATOM 1357 C C . GLU A 1 184 ? 15.476 -18.417 -6.081 1.00 82.06 184 GLU A C 1
ATOM 1359 O O . GLU A 1 184 ? 14.876 -17.765 -5.225 1.00 82.06 184 GLU A O 1
ATOM 1364 N N . PRO A 1 185 ? 15.058 -19.648 -6.444 1.00 70.94 185 PRO A N 1
ATOM 1365 C CA . PRO A 1 185 ? 13.790 -20.223 -5.990 1.00 70.94 185 PRO A CA 1
ATOM 1366 C C . PRO A 1 185 ? 13.771 -20.539 -4.487 1.00 70.94 185 PRO A C 1
ATOM 1368 O O . PRO A 1 185 ? 12.719 -20.809 -3.927 1.00 70.94 185 PRO A O 1
ATOM 1371 N N . ALA A 1 186 ? 14.934 -20.538 -3.830 1.00 65.19 186 ALA A N 1
ATOM 1372 C CA . ALA A 1 186 ? 15.066 -20.660 -2.386 1.00 65.19 186 ALA A CA 1
ATOM 1373 C C . ALA A 1 186 ? 15.851 -19.448 -1.874 1.00 65.19 186 ALA A C 1
ATOM 1375 O O . ALA A 1 186 ? 17.078 -19.400 -1.970 1.00 65.19 186 ALA A O 1
ATOM 1376 N N . GLY A 1 187 ? 15.143 -18.448 -1.356 1.00 66.69 187 GLY A N 1
ATOM 1377 C CA . GLY A 1 187 ? 15.744 -17.194 -0.920 1.00 66.69 187 GLY A CA 1
ATOM 1378 C C . GLY A 1 187 ? 14.760 -16.305 -0.160 1.00 66.69 187 GLY A C 1
ATOM 1379 O O . GLY A 1 187 ? 13.618 -16.692 0.069 1.00 66.69 187 GLY A O 1
ATOM 1380 N N . PRO A 1 188 ? 15.170 -15.090 0.231 1.00 73.62 188 PRO A N 1
ATOM 1381 C CA . PRO A 1 188 ? 14.331 -14.142 0.972 1.00 73.62 188 PRO A CA 1
ATOM 1382 C C . PRO A 1 188 ? 13.152 -13.560 0.162 1.00 73.62 188 PRO A C 1
ATOM 1384 O O . PRO A 1 188 ? 12.552 -12.580 0.592 1.00 73.62 188 PRO A O 1
ATOM 1387 N N . ASN A 1 189 ? 12.833 -14.119 -1.013 1.00 83.38 189 ASN A N 1
ATOM 1388 C CA . ASN A 1 189 ? 11.769 -13.664 -1.913 1.00 83.38 189 ASN A CA 1
ATOM 1389 C C . ASN A 1 189 ? 11.861 -12.186 -2.333 1.00 83.38 189 ASN A C 1
ATOM 1391 O O . ASN A 1 189 ? 10.865 -11.588 -2.720 1.00 83.38 189 ASN A O 1
ATOM 1395 N N . VAL A 1 190 ? 13.064 -11.600 -2.334 1.00 89.38 190 VAL A N 1
ATOM 1396 C CA . VAL A 1 190 ? 13.288 -10.185 -2.695 1.00 89.38 190 VAL A CA 1
ATOM 1397 C C . VAL A 1 190 ? 12.764 -9.877 -4.099 1.00 89.38 190 VAL A C 1
ATOM 1399 O O . VAL A 1 190 ? 11.980 -8.950 -4.283 1.00 89.38 190 VAL A O 1
ATOM 1402 N N . TRP A 1 191 ? 13.130 -10.693 -5.089 1.00 93.44 191 TRP A N 1
ATOM 1403 C CA . TRP A 1 191 ? 12.702 -10.480 -6.473 1.00 93.44 191 TRP A CA 1
ATOM 1404 C C . TRP A 1 191 ? 11.217 -10.784 -6.685 1.00 93.44 191 TRP A C 1
ATOM 1406 O O . TRP A 1 191 ? 10.556 -10.051 -7.413 1.00 93.44 191 TRP A O 1
ATOM 1416 N N . ARG A 1 192 ? 10.663 -11.780 -5.979 1.00 94.25 192 ARG A N 1
ATOM 1417 C CA . ARG A 1 192 ? 9.212 -12.037 -5.954 1.00 94.25 192 ARG A CA 1
ATOM 1418 C C . ARG A 1 192 ? 8.427 -10.862 -5.374 1.00 94.25 192 ARG A C 1
ATOM 1420 O O . ARG A 1 192 ? 7.349 -10.545 -5.862 1.00 94.25 192 ARG A O 1
ATOM 1427 N N . LEU A 1 193 ? 8.951 -10.196 -4.346 1.00 94.19 193 LEU A N 1
ATOM 1428 C CA . LEU A 1 193 ? 8.313 -9.011 -3.769 1.00 94.19 193 LEU A CA 1
ATOM 1429 C C . LEU A 1 193 ? 8.320 -7.836 -4.754 1.00 94.19 193 LEU A C 1
ATOM 1431 O O . LEU A 1 193 ? 7.298 -7.173 -4.904 1.00 94.19 193 LEU A O 1
ATOM 1435 N N . HIS A 1 194 ? 9.417 -7.622 -5.482 1.00 95.38 194 HIS A N 1
ATOM 1436 C CA . HIS A 1 194 ? 9.461 -6.602 -6.533 1.00 95.38 194 HIS A CA 1
ATOM 1437 C C . HIS A 1 194 ? 8.570 -6.939 -7.739 1.00 95.38 194 HIS A C 1
ATOM 1439 O O . HIS A 1 194 ? 7.937 -6.045 -8.300 1.00 95.38 194 HIS A O 1
ATOM 1445 N N . GLU A 1 195 ? 8.459 -8.218 -8.112 1.00 96.81 195 GLU A N 1
ATOM 1446 C CA . GLU A 1 195 ? 7.479 -8.700 -9.095 1.00 96.81 195 GLU A CA 1
ATOM 1447 C C . GLU A 1 195 ? 6.050 -8.361 -8.641 1.00 96.81 195 GLU A C 1
ATOM 1449 O O . GLU A 1 195 ? 5.288 -7.749 -9.389 1.00 96.81 195 GLU A O 1
ATOM 1454 N N . LEU A 1 196 ? 5.703 -8.687 -7.393 1.00 96.69 196 LEU A N 1
ATOM 1455 C CA . LEU A 1 196 ? 4.399 -8.404 -6.792 1.00 96.69 196 LEU A CA 1
ATOM 1456 C C . LEU A 1 196 ? 4.065 -6.904 -6.777 1.00 96.69 196 LEU A C 1
ATOM 1458 O O . LEU A 1 196 ? 2.953 -6.508 -7.138 1.00 96.69 196 LEU A O 1
ATOM 1462 N N . GLU A 1 197 ? 5.022 -6.069 -6.373 1.00 95.06 197 GLU A N 1
ATOM 1463 C CA . GLU A 1 197 ? 4.899 -4.608 -6.379 1.00 95.06 197 GLU A CA 1
ATOM 1464 C C . GLU A 1 197 ? 4.662 -4.079 -7.798 1.00 95.06 197 GLU A C 1
ATOM 1466 O O . GLU A 1 197 ? 3.734 -3.297 -8.016 1.00 95.06 197 GLU A O 1
ATOM 1471 N N . ALA A 1 198 ? 5.442 -4.548 -8.777 1.00 97.06 198 ALA A N 1
ATOM 1472 C CA . ALA A 1 198 ? 5.296 -4.156 -10.174 1.00 97.06 198 ALA A CA 1
ATOM 1473 C C . ALA A 1 198 ? 3.941 -4.598 -10.755 1.00 97.06 198 ALA A C 1
ATOM 1475 O O . ALA A 1 198 ? 3.247 -3.787 -11.366 1.00 97.06 198 ALA A O 1
ATOM 1476 N N . LEU A 1 199 ? 3.506 -5.838 -10.511 1.00 97.25 199 LEU A N 1
ATOM 1477 C CA . LEU A 1 199 ? 2.194 -6.338 -10.944 1.00 97.25 199 LEU A CA 1
ATOM 1478 C C . LEU A 1 199 ? 1.037 -5.543 -10.330 1.00 97.25 199 LEU A C 1
ATOM 1480 O O . LEU A 1 199 ? 0.026 -5.302 -10.993 1.00 97.25 199 LEU A O 1
ATOM 1484 N N . THR A 1 200 ? 1.184 -5.116 -9.078 1.00 96.25 200 THR A N 1
ATOM 1485 C CA . THR A 1 200 ? 0.178 -4.300 -8.394 1.00 96.25 200 THR A CA 1
ATOM 1486 C C . THR A 1 200 ? 0.166 -2.871 -8.945 1.00 96.25 200 THR A C 1
ATOM 1488 O O . THR A 1 200 ? -0.897 -2.318 -9.232 1.00 96.25 200 THR A O 1
ATOM 1491 N N . ALA A 1 201 ? 1.338 -2.273 -9.175 1.00 94.19 201 ALA A N 1
ATOM 1492 C CA . ALA A 1 201 ? 1.472 -0.944 -9.772 1.00 94.19 201 ALA A CA 1
ATOM 1493 C C . ALA A 1 201 ? 0.958 -0.893 -11.222 1.00 94.19 201 ALA A C 1
ATOM 1495 O O . ALA A 1 201 ? 0.317 0.085 -11.615 1.00 94.19 201 ALA A O 1
ATOM 1496 N N . LEU A 1 202 ? 1.155 -1.970 -11.992 1.00 93.00 202 LEU A N 1
ATOM 1497 C CA . LEU A 1 202 ? 0.655 -2.123 -13.361 1.00 93.00 202 LEU A CA 1
ATOM 1498 C C . LEU A 1 202 ? -0.863 -1.924 -13.449 1.00 93.00 202 LEU A C 1
ATOM 1500 O O . LEU A 1 202 ? -1.357 -1.357 -14.424 1.00 93.00 202 LEU A O 1
ATOM 1504 N N . VAL A 1 203 ? -1.593 -2.348 -12.415 1.00 93.81 203 VAL A N 1
ATOM 1505 C CA . VAL A 1 203 ? -3.053 -2.215 -12.313 1.00 93.81 203 VAL A CA 1
ATOM 1506 C C . VAL A 1 203 ? -3.441 -1.168 -11.259 1.00 93.81 203 VAL A C 1
ATOM 1508 O O . VAL A 1 203 ? -4.458 -1.285 -10.582 1.00 93.81 203 VAL A O 1
ATOM 1511 N N . GLN A 1 204 ? -2.630 -0.115 -11.116 1.00 89.50 204 GLN A N 1
ATOM 1512 C CA . GLN A 1 204 ? -2.922 1.061 -10.282 1.00 89.50 204 GLN A CA 1
ATOM 1513 C C . GLN A 1 204 ? -3.225 0.732 -8.810 1.00 89.50 204 GLN A C 1
ATOM 1515 O O . GLN A 1 204 ? -4.119 1.312 -8.195 1.00 89.50 204 GLN A O 1
ATOM 1520 N N . GLY A 1 205 ? -2.476 -0.205 -8.232 1.00 89.81 205 GLY A N 1
ATOM 1521 C CA . GLY A 1 205 ? -2.636 -0.612 -6.838 1.00 89.81 205 GLY A CA 1
ATOM 1522 C C . GLY A 1 205 ? -3.640 -1.746 -6.626 1.00 89.81 205 GLY A C 1
ATOM 1523 O O . GLY A 1 205 ? -3.840 -2.160 -5.483 1.00 89.81 205 GLY A O 1
ATOM 1524 N N . GLN A 1 206 ? -4.275 -2.259 -7.687 1.00 93.56 206 GLN A N 1
ATOM 1525 C CA . GLN A 1 206 ? -5.161 -3.418 -7.594 1.00 93.56 206 GLN A CA 1
ATOM 1526 C C . GLN A 1 206 ? -4.385 -4.726 -7.485 1.00 93.56 206 GLN A C 1
ATOM 1528 O O . GLN A 1 206 ? -3.418 -4.959 -8.212 1.00 93.56 206 GLN A O 1
ATOM 1533 N N . VAL A 1 207 ? -4.851 -5.606 -6.602 1.00 96.56 207 VAL A N 1
ATOM 1534 C CA . VAL A 1 207 ? -4.293 -6.949 -6.455 1.00 96.56 207 VAL A CA 1
ATOM 1535 C C . VAL A 1 207 ? -4.894 -7.824 -7.548 1.00 96.56 207 VAL A C 1
ATOM 1537 O O . VAL A 1 207 ? -6.038 -8.266 -7.474 1.00 96.56 207 VAL A O 1
ATOM 1540 N N . SER A 1 208 ? -4.135 -7.994 -8.628 1.00 94.19 208 SER A N 1
ATOM 1541 C CA . SER A 1 208 ? -4.558 -8.758 -9.802 1.00 94.19 208 SER A CA 1
ATOM 1542 C C . SER A 1 208 ? -4.462 -10.277 -9.571 1.00 94.19 208 SER A C 1
ATOM 1544 O O . SER A 1 208 ? -3.738 -10.723 -8.680 1.00 94.19 208 SER A O 1
ATOM 1546 N N . PRO A 1 209 ? -5.102 -11.116 -10.412 1.00 94.62 209 PRO A N 1
ATOM 1547 C CA . PRO A 1 209 ? -4.916 -12.568 -10.346 1.00 94.62 209 PRO A CA 1
ATOM 1548 C C . PRO A 1 209 ? -3.451 -13.009 -10.484 1.00 94.62 209 PRO A C 1
ATOM 1550 O O . PRO A 1 209 ? -3.051 -13.994 -9.874 1.00 94.62 209 PRO A O 1
ATOM 1553 N N . ALA A 1 210 ? -2.640 -12.273 -11.254 1.00 92.88 210 ALA A N 1
ATOM 1554 C CA . ALA A 1 210 ? -1.205 -12.532 -11.361 1.00 92.88 210 ALA A CA 1
ATOM 1555 C C . ALA A 1 210 ? -0.479 -12.236 -10.038 1.00 92.88 210 ALA A C 1
ATOM 1557 O O . ALA A 1 210 ? 0.343 -13.035 -9.601 1.00 92.88 210 ALA A O 1
ATOM 1558 N N . ALA A 1 211 ? -0.836 -11.139 -9.359 1.00 96.44 211 ALA A N 1
ATOM 1559 C CA . ALA A 1 211 ? -0.315 -10.830 -8.030 1.00 96.44 211 ALA A CA 1
ATOM 1560 C C . ALA A 1 211 ? -0.692 -11.919 -7.006 1.00 96.44 211 ALA A C 1
ATOM 1562 O O . ALA A 1 211 ? 0.157 -12.330 -6.223 1.00 96.44 211 ALA A O 1
ATOM 1563 N N . GLU A 1 212 ? -1.916 -12.459 -7.052 1.00 95.62 212 GLU A N 1
ATOM 1564 C CA . GLU A 1 212 ? -2.329 -13.573 -6.179 1.00 95.62 212 GLU A CA 1
ATOM 1565 C C . GLU A 1 212 ? -1.510 -14.854 -6.397 1.00 95.62 212 GLU A C 1
ATOM 1567 O O . GLU A 1 212 ? -1.218 -15.569 -5.438 1.00 95.62 212 GLU A O 1
ATOM 1572 N N . LEU A 1 213 ? -1.083 -15.146 -7.631 1.00 94.94 213 LEU A N 1
ATOM 1573 C CA . LEU A 1 213 ? -0.171 -16.267 -7.887 1.00 94.94 213 LEU A CA 1
ATOM 1574 C C . LEU A 1 213 ? 1.178 -16.054 -7.194 1.00 94.94 213 LEU A C 1
ATOM 1576 O O . LEU A 1 213 ? 1.654 -16.953 -6.503 1.00 94.94 213 LEU A O 1
ATOM 1580 N N . VAL A 1 214 ? 1.751 -14.854 -7.306 1.00 95.56 214 VAL A N 1
ATOM 1581 C CA . VAL A 1 214 ? 3.011 -14.507 -6.630 1.00 95.56 214 VAL A CA 1
ATOM 1582 C C . VAL A 1 214 ? 2.860 -14.571 -5.108 1.00 95.56 214 VAL A C 1
ATOM 1584 O O . VAL A 1 214 ? 3.729 -15.101 -4.419 1.00 95.56 214 VAL A O 1
ATOM 1587 N N . LEU A 1 215 ? 1.731 -14.102 -4.571 1.00 95.44 215 LEU A N 1
ATOM 1588 C CA . LEU A 1 215 ? 1.413 -14.194 -3.145 1.00 95.44 215 LEU A CA 1
ATOM 1589 C C . LEU A 1 215 ? 1.350 -15.639 -2.644 1.00 95.44 215 LEU A C 1
ATOM 1591 O O . LEU A 1 215 ? 1.814 -15.916 -1.539 1.00 95.44 215 LEU A O 1
ATOM 1595 N N . ASN A 1 216 ? 0.797 -16.558 -3.439 1.00 94.69 216 ASN A N 1
ATOM 1596 C CA . ASN A 1 216 ? 0.753 -17.978 -3.092 1.00 94.69 216 ASN A CA 1
ATOM 1597 C C . ASN A 1 216 ? 2.153 -18.597 -3.024 1.00 94.69 216 ASN A C 1
ATOM 1599 O O . ASN A 1 216 ? 2.416 -19.380 -2.114 1.00 94.69 216 ASN A O 1
ATOM 1603 N N . GLU A 1 217 ? 3.046 -18.231 -3.945 1.00 92.00 217 GLU A N 1
ATOM 1604 C CA . GLU A 1 217 ? 4.439 -18.691 -3.920 1.00 92.00 217 GLU A CA 1
ATOM 1605 C C . GLU A 1 217 ? 5.181 -18.135 -2.693 1.00 92.00 217 GLU A C 1
ATOM 1607 O O . GLU A 1 217 ? 5.775 -18.902 -1.938 1.00 92.00 217 GLU A O 1
ATOM 1612 N N . ILE A 1 218 ? 5.052 -16.832 -2.404 1.00 92.19 218 ILE A N 1
ATOM 1613 C CA . ILE A 1 218 ? 5.683 -16.222 -1.220 1.00 92.19 218 ILE A CA 1
ATOM 1614 C C . ILE A 1 218 ? 5.191 -16.880 0.078 1.00 92.19 218 ILE A C 1
ATOM 1616 O O . ILE A 1 218 ? 5.999 -17.163 0.960 1.00 92.19 218 ILE A O 1
ATOM 1620 N N . GLU A 1 219 ? 3.884 -17.126 0.209 1.00 91.50 219 GLU A N 1
ATOM 1621 C CA . GLU A 1 219 ? 3.295 -17.750 1.405 1.00 91.50 219 GLU A CA 1
ATOM 1622 C C . GLU A 1 219 ? 3.736 -19.206 1.579 1.00 91.50 219 GLU A C 1
ATOM 1624 O O . GLU A 1 219 ? 3.902 -19.677 2.703 1.00 91.50 219 GLU A O 1
ATOM 1629 N N . LYS A 1 220 ? 3.928 -19.930 0.472 1.00 90.31 220 LYS A N 1
ATOM 1630 C CA . LYS A 1 220 ? 4.414 -21.311 0.493 1.00 90.31 220 LYS A CA 1
ATOM 1631 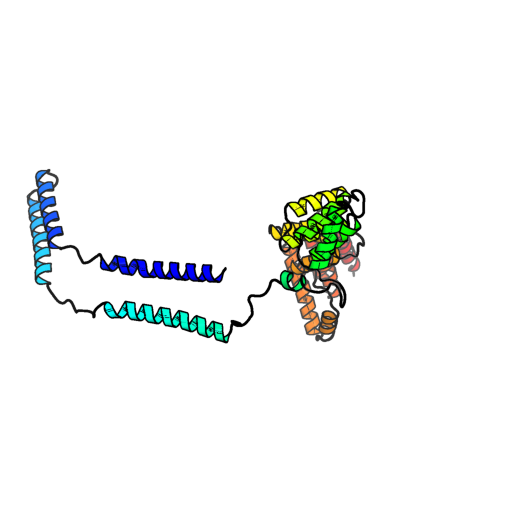C C . LYS A 1 220 ? 5.843 -21.391 1.030 1.00 90.31 220 LYS A C 1
ATOM 1633 O O . LYS A 1 220 ? 6.143 -22.307 1.795 1.00 90.31 220 LYS A O 1
ATOM 1638 N N . ASP A 1 221 ? 6.694 -20.443 0.651 1.00 87.19 221 ASP A N 1
ATOM 1639 C CA . ASP A 1 221 ? 8.091 -20.403 1.086 1.00 87.19 221 ASP A CA 1
ATOM 1640 C C . ASP A 1 221 ? 8.244 -19.820 2.496 1.00 87.19 221 ASP A C 1
ATOM 1642 O O . ASP A 1 221 ? 9.031 -20.316 3.305 1.00 87.19 221 ASP A O 1
ATOM 1646 N N . VAL A 1 222 ? 7.487 -18.761 2.802 1.00 86.38 222 VAL A N 1
ATOM 1647 C CA . VAL A 1 222 ? 7.519 -18.051 4.085 1.00 86.38 222 VAL A CA 1
ATOM 1648 C C . VAL A 1 222 ? 6.088 -17.846 4.595 1.00 86.38 222 VAL A C 1
ATOM 1650 O O . VAL A 1 222 ? 5.506 -16.775 4.394 1.00 86.38 222 VAL A O 1
ATOM 1653 N N . PRO A 1 223 ? 5.517 -18.840 5.301 1.00 88.38 223 PRO A N 1
ATOM 1654 C CA . PRO A 1 223 ? 4.194 -18.708 5.891 1.00 88.38 223 PRO A CA 1
ATOM 1655 C C . PRO A 1 223 ? 4.111 -17.505 6.831 1.00 88.38 223 PRO A C 1
ATOM 1657 O O . PRO A 1 223 ? 4.979 -17.290 7.685 1.00 88.38 223 PRO A O 1
ATOM 1660 N N . GLY A 1 224 ? 3.060 -16.708 6.675 1.00 86.75 224 GLY A N 1
ATOM 1661 C CA . GLY A 1 224 ? 2.863 -15.492 7.453 1.00 86.75 224 GLY A CA 1
ATOM 1662 C C . GLY A 1 224 ? 3.813 -14.342 7.093 1.00 86.75 224 GLY A C 1
ATOM 1663 O O . GLY A 1 224 ? 4.156 -13.519 7.951 1.00 86.75 224 GLY A O 1
ATOM 1664 N N . HIS A 1 225 ? 4.267 -14.265 5.839 1.00 88.88 225 HIS A N 1
ATOM 1665 C CA . HIS A 1 225 ? 5.051 -13.127 5.366 1.00 88.88 225 HIS A CA 1
ATOM 1666 C C . HIS A 1 225 ? 4.215 -11.823 5.421 1.00 88.88 225 HIS A C 1
ATOM 1668 O O . HIS A 1 225 ? 3.101 -11.791 4.893 1.00 88.88 225 HIS A O 1
ATOM 1674 N N . PRO A 1 226 ? 4.724 -10.703 5.986 1.00 90.94 226 PRO A N 1
ATOM 1675 C CA . PRO A 1 226 ? 3.954 -9.458 6.137 1.00 90.94 226 PRO A CA 1
ATOM 1676 C C . PRO A 1 226 ? 3.361 -8.906 4.835 1.00 90.94 226 PRO A C 1
ATOM 1678 O O . PRO A 1 226 ? 2.237 -8.409 4.832 1.00 90.94 226 PRO A O 1
ATOM 1681 N N . ALA A 1 227 ? 4.088 -9.033 3.720 1.00 91.56 227 ALA A N 1
ATOM 1682 C CA . ALA A 1 227 ? 3.583 -8.635 2.406 1.00 91.56 227 ALA A CA 1
ATOM 1683 C C . ALA A 1 227 ? 2.314 -9.407 2.018 1.00 91.56 227 ALA A C 1
ATOM 1685 O O . ALA A 1 227 ? 1.383 -8.814 1.481 1.00 91.56 227 ALA A O 1
ATOM 1686 N N . VAL A 1 228 ? 2.240 -10.706 2.334 1.00 94.25 228 VAL A N 1
ATOM 1687 C CA . VAL A 1 228 ? 1.086 -11.533 1.967 1.00 94.25 228 VAL A CA 1
ATOM 1688 C C . VAL A 1 228 ? -0.163 -11.069 2.692 1.00 94.25 228 VAL A C 1
ATOM 1690 O O . VAL A 1 228 ? -1.202 -10.862 2.065 1.00 94.25 228 VAL A O 1
ATOM 1693 N N . PHE A 1 229 ? -0.055 -10.826 3.997 1.00 94.50 229 PHE A N 1
ATOM 1694 C CA . PHE A 1 229 ? -1.147 -10.228 4.755 1.00 94.50 229 PHE A CA 1
ATOM 1695 C C . PHE A 1 229 ? -1.519 -8.844 4.223 1.00 94.50 229 PHE A C 1
ATOM 1697 O O . PHE A 1 229 ? -2.705 -8.548 4.097 1.00 94.50 229 PHE A O 1
ATOM 1704 N N . TYR A 1 230 ? -0.533 -8.014 3.871 1.00 95.56 230 TYR A N 1
ATOM 1705 C CA . TYR A 1 230 ? -0.785 -6.648 3.422 1.00 95.56 230 TYR A CA 1
ATOM 1706 C C . TYR A 1 230 ? -1.563 -6.623 2.106 1.00 95.56 230 TYR A C 1
ATOM 1708 O O . TYR A 1 230 ? -2.638 -6.028 2.036 1.00 95.56 230 TYR A O 1
ATOM 1716 N N . TYR A 1 231 ? -1.067 -7.310 1.077 1.00 97.00 231 TYR A N 1
ATOM 1717 C CA . TYR A 1 231 ? -1.724 -7.328 -0.225 1.00 97.00 231 TYR A CA 1
ATOM 1718 C C . TYR A 1 231 ? -3.057 -8.083 -0.183 1.00 97.00 231 TYR A C 1
ATOM 1720 O O . TYR A 1 231 ? -4.025 -7.600 -0.757 1.00 97.00 231 TYR A O 1
ATOM 1728 N N . ARG A 1 232 ? -3.201 -9.174 0.581 1.00 97.06 232 ARG A N 1
ATOM 1729 C CA . ARG A 1 232 ? -4.525 -9.810 0.753 1.00 97.06 232 ARG A CA 1
ATOM 1730 C C . ARG A 1 232 ? -5.507 -8.941 1.540 1.00 97.06 232 ARG A C 1
ATOM 1732 O O . ARG A 1 232 ? -6.704 -8.983 1.274 1.00 97.06 232 ARG A O 1
ATOM 1739 N N . GLY A 1 233 ? -5.019 -8.127 2.476 1.00 96.69 233 GLY A N 1
ATOM 1740 C CA . GLY A 1 233 ? -5.819 -7.090 3.127 1.00 96.69 233 GLY A CA 1
ATOM 1741 C C . GLY A 1 233 ? -6.288 -6.022 2.134 1.00 96.69 233 GLY A C 1
ATOM 1742 O O . GLY A 1 233 ? -7.460 -5.651 2.138 1.00 96.69 233 GLY A O 1
ATOM 1743 N N . LEU A 1 234 ? -5.411 -5.579 1.223 1.00 96.75 234 LEU A N 1
ATOM 1744 C CA . LEU A 1 234 ? -5.790 -4.678 0.127 1.00 96.75 234 LEU A CA 1
ATOM 1745 C C . LEU A 1 234 ? -6.814 -5.316 -0.819 1.00 96.75 234 LEU A C 1
ATOM 1747 O O . LEU A 1 234 ? -7.788 -4.657 -1.174 1.00 96.75 234 LEU A O 1
ATOM 1751 N N . ALA A 1 235 ? -6.633 -6.584 -1.192 1.00 97.12 235 ALA A N 1
ATOM 1752 C CA . ALA A 1 235 ? -7.579 -7.323 -2.027 1.00 97.12 235 ALA A CA 1
ATOM 1753 C C . ALA A 1 235 ? -8.959 -7.427 -1.355 1.00 97.12 235 ALA A C 1
ATOM 1755 O O . ALA A 1 235 ? -9.982 -7.194 -1.999 1.00 97.12 235 ALA A O 1
ATOM 1756 N N . ALA A 1 236 ? -8.998 -7.690 -0.043 1.00 96.38 236 ALA A N 1
ATOM 1757 C CA . ALA A 1 236 ? -10.235 -7.702 0.734 1.00 96.38 236 ALA A CA 1
ATOM 1758 C C . ALA A 1 236 ? -10.933 -6.329 0.722 1.00 96.38 236 ALA A C 1
ATOM 1760 O O . ALA A 1 236 ? -12.132 -6.266 0.452 1.00 96.38 236 ALA A O 1
ATOM 1761 N N . LEU A 1 237 ? -10.193 -5.223 0.896 1.00 95.50 237 LEU A N 1
ATOM 1762 C CA . LEU A 1 237 ? -10.753 -3.869 0.747 1.00 95.50 237 LEU A CA 1
ATOM 1763 C C . LEU A 1 237 ? -11.300 -3.612 -0.658 1.00 95.50 237 LEU A C 1
ATOM 1765 O O . LEU A 1 237 ? -12.377 -3.038 -0.799 1.00 95.50 237 LEU A O 1
ATOM 1769 N N . GLN A 1 238 ? -10.577 -4.040 -1.693 1.00 94.94 238 GLN A N 1
ATOM 1770 C CA . GLN A 1 238 ? -11.003 -3.897 -3.088 1.00 94.94 238 GLN A CA 1
ATOM 1771 C C . GLN A 1 238 ? -12.281 -4.695 -3.376 1.00 94.94 238 GLN A C 1
ATOM 1773 O O . GLN A 1 238 ? -13.112 -4.255 -4.168 1.00 94.94 238 GLN A O 1
ATOM 1778 N N . GLY A 1 239 ? -12.465 -5.827 -2.692 1.00 94.12 239 GLY A N 1
ATOM 1779 C CA . GLY A 1 239 ? -13.693 -6.622 -2.702 1.00 94.12 239 GLY A CA 1
ATOM 1780 C C . GLY A 1 239 ? -14.808 -6.106 -1.781 1.00 94.12 239 GLY A C 1
ATOM 1781 O O . GLY A 1 239 ? -15.896 -6.675 -1.791 1.00 94.12 239 GLY A O 1
ATOM 1782 N N . GLY A 1 240 ? -14.567 -5.051 -0.994 1.00 93.56 240 GLY A N 1
ATOM 1783 C CA . GLY A 1 240 ? -15.524 -4.497 -0.029 1.00 93.56 240 GLY A CA 1
ATOM 1784 C C . GLY A 1 240 ? -15.609 -5.244 1.309 1.00 93.56 240 GLY A C 1
ATOM 1785 O O . GLY A 1 240 ? -16.433 -4.889 2.150 1.00 93.56 240 GLY A O 1
ATOM 1786 N N . ASP A 1 241 ? -14.761 -6.246 1.541 1.00 94.00 241 ASP A N 1
ATOM 1787 C CA . ASP A 1 241 ? -14.688 -6.982 2.804 1.00 94.00 241 ASP A CA 1
ATOM 1788 C C . ASP A 1 241 ? -13.736 -6.283 3.787 1.00 94.00 241 ASP A C 1
ATOM 1790 O O . ASP A 1 241 ? -12.571 -6.650 3.981 1.00 94.00 241 ASP A O 1
ATOM 1794 N N . GLN A 1 242 ? -14.254 -5.227 4.412 1.00 93.12 242 GLN A N 1
ATOM 1795 C CA . GLN A 1 242 ? -13.510 -4.439 5.391 1.00 93.12 242 GLN A CA 1
ATOM 1796 C C . GLN A 1 242 ? -13.138 -5.245 6.646 1.00 93.12 242 GLN A C 1
ATOM 1798 O O . GLN A 1 242 ? -12.072 -5.014 7.216 1.00 93.12 242 GLN A O 1
ATOM 1803 N N . ALA A 1 243 ? -13.978 -6.192 7.074 1.00 89.19 243 ALA A N 1
ATOM 1804 C CA . ALA A 1 243 ? -13.718 -6.993 8.269 1.00 89.19 243 ALA A CA 1
ATOM 1805 C C . ALA A 1 243 ? -12.494 -7.897 8.067 1.00 89.19 243 ALA A C 1
ATOM 1807 O O . ALA A 1 243 ? -11.572 -7.891 8.888 1.00 89.19 243 ALA A O 1
ATOM 1808 N N . THR A 1 244 ? -12.433 -8.600 6.931 1.00 93.00 244 THR A N 1
ATOM 1809 C CA . THR A 1 244 ? -11.256 -9.396 6.570 1.00 93.00 244 THR A CA 1
ATOM 1810 C C . THR A 1 244 ? -10.028 -8.511 6.396 1.00 93.00 244 THR A C 1
ATOM 1812 O O . THR A 1 244 ? -8.954 -8.867 6.878 1.00 93.00 244 THR A O 1
ATOM 1815 N N . ALA A 1 245 ? -10.159 -7.342 5.764 1.00 96.00 245 ALA A N 1
ATOM 1816 C CA . ALA A 1 245 ? -9.035 -6.425 5.603 1.00 96.00 245 ALA A CA 1
ATOM 1817 C C . ALA A 1 245 ? -8.419 -5.992 6.942 1.00 96.00 245 ALA A C 1
ATOM 1819 O O . ALA A 1 245 ? -7.201 -6.078 7.104 1.00 96.00 245 ALA A O 1
ATOM 1820 N N . ILE A 1 246 ? -9.250 -5.575 7.905 1.00 93.00 246 ILE A N 1
ATOM 1821 C CA . ILE A 1 246 ? -8.805 -5.185 9.251 1.00 93.00 246 ILE A CA 1
ATOM 1822 C C . ILE A 1 246 ? -8.048 -6.340 9.908 1.00 93.00 246 ILE A C 1
ATOM 1824 O O . ILE A 1 246 ? -6.897 -6.153 10.300 1.00 93.00 246 ILE A O 1
ATOM 1828 N N . SER A 1 247 ? -8.629 -7.543 9.913 1.00 90.75 247 SER A N 1
ATOM 1829 C CA . SER A 1 247 ? -7.994 -8.730 10.495 1.00 90.75 247 SER A CA 1
ATOM 1830 C C . SER A 1 247 ? -6.627 -9.039 9.863 1.00 90.75 247 SER A C 1
ATOM 1832 O O . SER A 1 247 ? -5.667 -9.370 10.561 1.00 90.75 247 SER A O 1
ATOM 1834 N N . ARG A 1 248 ? -6.492 -8.888 8.536 1.00 93.75 248 ARG A N 1
ATOM 1835 C CA . ARG A 1 248 ? -5.214 -9.093 7.833 1.00 93.75 248 ARG A CA 1
ATOM 1836 C C . ARG A 1 248 ? -4.175 -8.039 8.203 1.00 93.75 248 ARG A C 1
ATOM 1838 O O . ARG A 1 248 ? -3.014 -8.388 8.396 1.00 93.75 248 ARG A O 1
ATOM 1845 N N . PHE A 1 249 ? -4.564 -6.771 8.309 1.00 94.38 249 PHE A N 1
ATOM 1846 C CA . PHE A 1 249 ? -3.636 -5.717 8.714 1.00 94.38 249 PHE A CA 1
ATOM 1847 C C . PHE A 1 249 ? -3.232 -5.837 10.188 1.00 94.38 249 PHE A C 1
ATOM 1849 O O . PHE A 1 249 ? -2.067 -5.613 10.509 1.00 94.38 249 PHE A O 1
ATOM 1856 N N . GLU A 1 250 ? -4.142 -6.239 11.076 1.00 91.00 250 GLU A N 1
ATOM 1857 C CA . GLU A 1 250 ? -3.843 -6.517 12.488 1.00 91.00 250 GLU A CA 1
ATOM 1858 C C . GLU A 1 250 ? -2.823 -7.646 12.637 1.00 91.00 250 GLU A C 1
ATOM 1860 O O . GLU A 1 250 ? -1.836 -7.473 13.349 1.00 91.00 250 GLU A O 1
ATOM 1865 N N . ALA A 1 251 ? -2.953 -8.727 11.859 1.00 90.06 251 ALA A N 1
ATOM 1866 C CA . ALA A 1 251 ? -1.986 -9.828 11.858 1.00 90.06 251 ALA A CA 1
ATOM 1867 C C . ALA A 1 251 ? -0.539 -9.383 11.551 1.00 90.06 251 ALA A C 1
ATOM 1869 O O . ALA A 1 251 ? 0.413 -9.998 12.031 1.00 90.06 251 ALA A O 1
ATOM 1870 N N . ILE A 1 252 ? -0.353 -8.302 10.781 1.00 91.38 252 ILE A N 1
ATOM 1871 C CA . ILE A 1 252 ? 0.975 -7.722 10.513 1.00 91.38 252 ILE A CA 1
ATOM 1872 C C . ILE A 1 252 ? 1.509 -6.992 11.743 1.00 91.38 252 ILE A C 1
ATOM 1874 O O . ILE A 1 252 ? 2.702 -7.055 12.036 1.00 91.38 252 ILE A O 1
ATOM 1878 N N . VAL A 1 253 ? 0.645 -6.240 12.423 1.00 87.50 253 VAL A N 1
ATOM 1879 C CA . VAL A 1 253 ? 1.061 -5.313 13.476 1.00 87.50 253 VAL A CA 1
ATOM 1880 C C . VAL A 1 253 ? 1.179 -5.992 14.839 1.00 87.50 253 VAL A C 1
ATOM 1882 O O . VAL A 1 253 ? 2.032 -5.587 15.630 1.00 87.50 253 VAL A O 1
ATOM 1885 N N . ASP A 1 254 ? 0.352 -7.004 15.092 1.00 81.69 254 ASP A N 1
ATOM 1886 C CA . ASP A 1 254 ? 0.309 -7.758 16.350 1.00 81.69 254 ASP A CA 1
ATOM 1887 C C . ASP A 1 254 ? 1.275 -8.954 16.354 1.00 81.69 254 ASP A C 1
ATOM 1889 O O . ASP A 1 254 ? 1.532 -9.556 17.397 1.00 81.69 254 ASP A O 1
ATOM 1893 N N . GLY A 1 255 ? 1.877 -9.267 15.202 1.00 74.88 255 GLY A N 1
ATOM 1894 C CA . GLY A 1 255 ? 3.024 -10.165 15.121 1.00 74.88 255 GLY A CA 1
ATOM 1895 C C . GLY A 1 255 ? 4.240 -9.596 15.865 1.00 74.88 255 GLY A C 1
ATOM 1896 O O . GLY A 1 255 ? 4.531 -8.402 15.789 1.00 74.88 255 GLY A O 1
ATOM 1897 N N . VAL A 1 256 ? 4.969 -10.457 16.585 1.00 54.91 256 VAL A N 1
ATOM 1898 C CA . VAL A 1 256 ? 6.124 -10.062 17.411 1.00 54.91 256 VAL A CA 1
ATOM 1899 C C . VAL A 1 256 ? 7.209 -9.383 16.560 1.00 54.91 256 VAL A C 1
ATOM 1901 O O . VAL A 1 256 ? 7.756 -9.986 15.640 1.00 54.91 256 VAL A O 1
ATOM 1904 N N . ASP A 1 257 ? 7.486 -8.123 16.901 1.00 54.19 257 ASP A N 1
ATOM 1905 C CA . ASP A 1 257 ? 8.641 -7.278 16.562 1.00 54.19 257 ASP A CA 1
ATOM 1906 C C . ASP A 1 257 ? 9.264 -7.465 15.163 1.00 54.19 257 ASP A C 1
ATOM 1908 O O . ASP A 1 257 ? 10.424 -7.845 14.998 1.00 54.19 257 ASP A O 1
ATOM 1912 N N . ARG A 1 258 ? 8.486 -7.163 14.117 1.00 58.59 258 ARG A N 1
ATOM 1913 C CA . ARG A 1 258 ? 9.008 -6.980 12.752 1.00 58.59 258 ARG A CA 1
ATOM 1914 C C . ARG A 1 258 ? 8.809 -5.530 12.302 1.00 58.59 258 ARG A C 1
ATOM 1916 O O . ARG A 1 258 ? 7.854 -5.250 11.570 1.00 58.59 258 ARG A O 1
ATOM 1923 N N . PRO A 1 259 ? 9.658 -4.579 12.741 1.00 60.44 259 PRO A N 1
ATOM 1924 C CA . PRO A 1 259 ? 9.701 -3.262 12.114 1.00 60.44 259 PRO A CA 1
ATOM 1925 C C . PRO A 1 259 ? 9.954 -3.434 10.610 1.00 60.44 259 PRO A C 1
ATOM 1927 O O . PRO A 1 259 ? 10.793 -4.232 10.194 1.00 60.44 259 PRO A O 1
ATOM 1930 N N . GLY A 1 260 ? 9.198 -2.721 9.779 1.00 79.12 260 GLY A N 1
ATOM 1931 C CA . GLY A 1 260 ? 9.303 -2.852 8.330 1.00 79.12 260 GLY A CA 1
ATOM 1932 C C . GLY A 1 260 ? 8.223 -2.074 7.580 1.00 79.12 260 GLY A C 1
ATOM 1933 O O . GLY A 1 260 ? 7.211 -1.692 8.176 1.00 79.12 260 GLY A O 1
ATOM 1934 N N . PRO A 1 261 ? 8.406 -1.860 6.267 1.00 85.31 261 PRO A N 1
ATOM 1935 C CA . PRO A 1 261 ? 7.527 -1.012 5.458 1.00 85.31 261 PRO A CA 1
ATOM 1936 C C . PRO A 1 261 ? 6.059 -1.467 5.494 1.00 85.31 261 PRO A C 1
ATOM 1938 O O . PRO A 1 261 ? 5.155 -0.641 5.597 1.00 85.31 261 PRO A O 1
ATOM 1941 N N . TYR A 1 262 ? 5.811 -2.781 5.514 1.00 89.81 262 TYR A N 1
ATOM 1942 C CA . TYR A 1 262 ? 4.459 -3.343 5.587 1.00 89.81 262 TYR A CA 1
ATOM 1943 C C . TYR A 1 262 ? 3.745 -3.057 6.910 1.00 89.81 262 TYR A C 1
ATOM 1945 O O . TYR A 1 262 ? 2.528 -2.900 6.911 1.00 89.81 262 TYR A O 1
ATOM 1953 N N . ARG A 1 263 ? 4.473 -2.953 8.029 1.00 89.25 263 ARG A N 1
ATOM 1954 C CA . ARG A 1 263 ? 3.877 -2.638 9.333 1.00 89.25 263 ARG A CA 1
ATOM 1955 C C . ARG A 1 263 ? 3.383 -1.198 9.376 1.00 89.25 263 ARG A C 1
ATOM 1957 O O . ARG A 1 263 ? 2.260 -0.956 9.810 1.00 89.25 263 ARG A O 1
ATOM 1964 N N . GLU A 1 264 ? 4.189 -0.259 8.890 1.00 88.38 264 GLU A N 1
ATOM 1965 C CA . GLU A 1 264 ? 3.791 1.150 8.809 1.00 88.38 264 GLU A CA 1
ATOM 1966 C C . GLU A 1 264 ? 2.630 1.349 7.832 1.00 88.38 264 GLU A C 1
ATOM 1968 O O . GLU A 1 264 ? 1.649 2.024 8.153 1.00 88.38 264 GLU A O 1
ATOM 1973 N N . ALA A 1 265 ? 2.680 0.680 6.678 1.00 91.31 265 ALA A N 1
ATOM 1974 C CA . ALA A 1 265 ? 1.588 0.705 5.716 1.00 91.31 265 ALA A CA 1
ATOM 1975 C C . ALA A 1 265 ? 0.294 0.091 6.289 1.00 91.31 265 ALA A C 1
ATOM 1977 O O . ALA A 1 265 ? -0.785 0.650 6.100 1.00 91.31 265 ALA A O 1
ATOM 1978 N N . ALA A 1 266 ? 0.381 -1.023 7.024 1.00 92.81 266 ALA A N 1
ATOM 1979 C CA . ALA A 1 266 ? -0.763 -1.649 7.689 1.00 92.81 266 ALA A CA 1
ATOM 1980 C C . ALA A 1 266 ? -1.347 -0.758 8.793 1.00 92.81 266 ALA A C 1
ATOM 1982 O O . ALA A 1 266 ? -2.561 -0.590 8.871 1.00 92.81 266 ALA A O 1
ATOM 1983 N N . LEU A 1 267 ? -0.496 -0.121 9.604 1.00 90.56 267 LEU A N 1
ATOM 1984 C CA . LEU A 1 267 ? -0.921 0.864 10.599 1.00 90.56 267 LEU A CA 1
ATOM 1985 C C . LEU A 1 267 ? -1.662 2.039 9.959 1.00 90.56 267 LEU A C 1
ATOM 1987 O O . LEU A 1 267 ? -2.686 2.467 10.487 1.00 90.56 267 LEU A O 1
ATOM 1991 N N . ALA A 1 268 ? -1.167 2.560 8.833 1.00 91.06 268 ALA A N 1
ATOM 1992 C CA . ALA A 1 268 ? -1.852 3.612 8.089 1.00 91.06 268 ALA A CA 1
ATOM 1993 C C . ALA A 1 268 ? -3.246 3.153 7.631 1.00 91.06 268 ALA A C 1
ATOM 1995 O O . ALA A 1 268 ? -4.227 3.841 7.906 1.00 91.06 268 ALA A O 1
ATOM 1996 N N . ARG A 1 269 ? -3.360 1.950 7.049 1.00 94.00 269 ARG A N 1
ATOM 1997 C CA . ARG A 1 269 ? -4.657 1.382 6.645 1.00 94.00 269 ARG A CA 1
ATOM 1998 C C . ARG A 1 269 ? -5.608 1.178 7.819 1.00 94.00 269 ARG A C 1
ATOM 2000 O O . ARG A 1 269 ? -6.765 1.569 7.736 1.00 94.00 269 ARG A O 1
ATOM 2007 N N . LEU A 1 270 ? -5.136 0.634 8.937 1.00 91.38 270 LEU A N 1
ATOM 2008 C CA . LEU A 1 270 ? -5.963 0.453 10.134 1.00 91.38 270 LEU A CA 1
ATOM 2009 C C . LEU A 1 270 ? -6.494 1.784 10.675 1.00 91.38 270 LEU A C 1
ATOM 2011 O O . LEU A 1 270 ? -7.628 1.842 11.140 1.00 91.38 270 LEU A O 1
ATOM 2015 N N . ARG A 1 271 ? -5.712 2.864 10.593 1.00 88.31 271 ARG A N 1
ATOM 2016 C CA . ARG A 1 271 ? -6.164 4.210 10.978 1.00 88.31 271 ARG A CA 1
ATOM 2017 C C . ARG A 1 271 ? -7.217 4.758 10.021 1.00 88.31 271 ARG A C 1
ATOM 2019 O O . ARG A 1 271 ? -8.224 5.278 10.487 1.00 88.31 271 ARG A O 1
ATOM 2026 N N . GLU A 1 272 ? -7.011 4.614 8.712 1.00 88.25 272 GLU A N 1
ATOM 2027 C CA . GLU A 1 272 ? -7.995 5.009 7.689 1.00 88.25 272 GLU A CA 1
ATOM 2028 C C . GLU A 1 272 ? -9.336 4.289 7.884 1.00 88.25 272 GLU A C 1
ATOM 2030 O O . GLU A 1 272 ? -10.395 4.892 7.732 1.00 88.25 272 GLU A O 1
ATOM 2035 N N . LEU A 1 273 ? -9.289 3.015 8.281 1.00 88.44 273 LEU A N 1
ATOM 2036 C CA . LEU A 1 273 ? -10.463 2.188 8.565 1.00 88.44 273 LEU A CA 1
ATOM 2037 C C . LEU A 1 273 ? -11.054 2.417 9.967 1.00 88.44 273 LEU A C 1
ATOM 2039 O O . LEU A 1 273 ? -12.033 1.766 10.327 1.00 88.44 273 LEU A O 1
ATOM 2043 N N . GLY A 1 274 ? -10.458 3.298 10.777 1.00 83.62 274 GLY A N 1
ATOM 2044 C CA . GLY A 1 274 ? -10.880 3.566 12.155 1.00 83.62 274 GLY A CA 1
ATOM 2045 C C . GLY A 1 274 ? -10.608 2.425 13.144 1.00 83.62 274 GLY A C 1
ATOM 2046 O O . GLY A 1 274 ? -11.083 2.478 14.274 1.00 83.62 274 GLY A O 1
ATOM 2047 N N . ALA A 1 275 ? -9.843 1.403 12.754 1.00 82.06 275 ALA A N 1
ATOM 2048 C CA . ALA A 1 275 ? -9.492 0.253 13.585 1.00 82.06 275 ALA A CA 1
ATOM 2049 C C . ALA A 1 275 ? -8.345 0.539 14.573 1.00 82.06 275 ALA A C 1
ATOM 2051 O O . ALA A 1 275 ? -8.174 -0.190 15.546 1.00 82.06 275 ALA A O 1
ATOM 2052 N N . ARG A 1 276 ? -7.569 1.614 14.370 1.00 77.81 276 ARG A N 1
ATOM 2053 C CA . ARG A 1 276 ? -6.553 2.075 15.331 1.00 77.81 276 ARG A CA 1
ATOM 2054 C C . ARG A 1 276 ? -6.587 3.585 15.566 1.00 77.81 276 ARG A C 1
ATOM 2056 O O . ARG A 1 276 ? -6.990 4.327 14.671 1.00 77.81 276 ARG A O 1
ATOM 2063 N N . PRO 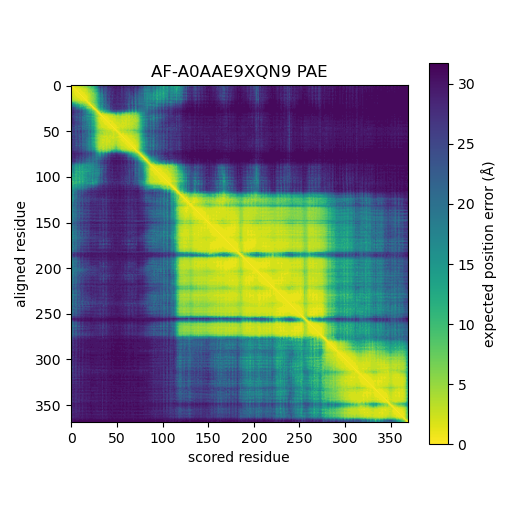A 1 277 ? -6.105 4.052 16.737 1.00 71.44 277 PRO A N 1
ATOM 2064 C CA . PRO A 1 277 ? -5.950 5.475 17.007 1.00 71.44 277 PRO A CA 1
ATOM 2065 C C . PRO A 1 277 ? -5.052 6.165 15.966 1.00 71.44 277 PRO A C 1
ATOM 2067 O O . PRO A 1 277 ? -4.092 5.545 15.482 1.00 71.44 277 PRO A O 1
ATOM 2070 N N . PRO A 1 278 ? -5.326 7.444 15.639 1.00 67.81 278 PRO A N 1
ATOM 2071 C CA . PRO A 1 278 ? -4.494 8.222 14.727 1.00 67.81 278 PRO A CA 1
ATOM 2072 C C . PRO A 1 278 ? -3.037 8.261 15.201 1.00 67.81 278 PRO A C 1
ATOM 2074 O O . PRO A 1 278 ? -2.743 8.123 16.390 1.00 67.81 278 PRO A O 1
ATOM 2077 N N . ALA A 1 279 ? -2.111 8.412 14.252 1.00 68.25 279 ALA A N 1
ATOM 2078 C CA . ALA A 1 279 ? -0.691 8.488 14.566 1.00 68.25 279 ALA A CA 1
ATOM 2079 C C . ALA A 1 279 ? -0.415 9.699 15.465 1.00 68.25 279 ALA A C 1
ATOM 2081 O O . ALA A 1 279 ? -0.888 10.801 15.188 1.00 68.25 279 ALA A O 1
ATOM 2082 N N . VAL A 1 280 ? 0.378 9.492 16.513 1.00 73.25 280 VAL A N 1
ATOM 2083 C CA . VAL A 1 280 ? 0.918 10.587 17.317 1.00 73.25 280 VAL A CA 1
ATOM 2084 C C . VAL A 1 280 ? 2.084 11.175 16.527 1.00 73.25 280 VAL A C 1
ATOM 2086 O O . VAL A 1 280 ? 3.159 10.585 16.487 1.00 73.25 280 VAL A O 1
ATOM 2089 N N . THR A 1 281 ? 1.842 12.276 15.818 1.00 75.44 281 THR A N 1
ATOM 2090 C CA . THR A 1 281 ? 2.883 13.029 15.104 1.00 75.44 281 THR A CA 1
ATOM 2091 C C . THR A 1 281 ? 3.444 14.129 15.997 1.00 75.44 281 THR A C 1
ATOM 2093 O O . THR A 1 281 ? 2.745 14.601 16.894 1.00 75.44 281 THR A O 1
ATOM 2096 N N . ASP A 1 282 ? 4.673 14.580 15.738 1.00 77.00 282 ASP A N 1
ATOM 2097 C CA . ASP A 1 282 ? 5.274 15.696 16.484 1.00 77.00 282 ASP A CA 1
ATOM 2098 C C . ASP A 1 282 ? 4.394 16.954 16.423 1.00 77.00 282 ASP A C 1
ATOM 2100 O O . ASP A 1 282 ? 4.173 17.609 17.440 1.00 77.00 282 ASP A O 1
ATOM 2104 N N . ASP A 1 283 ? 3.791 17.226 15.262 1.00 77.56 283 ASP A N 1
ATOM 2105 C CA . ASP A 1 283 ? 2.825 18.314 15.085 1.00 77.56 283 ASP A CA 1
ATOM 2106 C C . ASP A 1 283 ? 1.548 18.102 15.908 1.00 77.56 283 ASP A C 1
ATOM 2108 O O . ASP A 1 283 ? 1.027 19.048 16.496 1.00 77.56 283 ASP A O 1
ATOM 2112 N N . ALA A 1 284 ? 1.041 16.867 15.993 1.00 76.75 284 ALA A N 1
ATOM 2113 C CA . ALA A 1 284 ? -0.126 16.551 16.813 1.00 76.75 284 ALA A CA 1
ATOM 2114 C C . ALA A 1 284 ? 0.185 16.683 18.310 1.00 76.75 284 ALA A C 1
ATOM 2116 O O . ALA A 1 284 ? -0.654 17.173 19.062 1.00 76.75 284 ALA A O 1
ATOM 2117 N N . VAL A 1 285 ? 1.391 16.303 18.744 1.00 80.06 285 VAL A N 1
ATOM 2118 C CA . VAL A 1 285 ? 1.858 16.497 20.125 1.00 80.06 285 VAL A CA 1
ATOM 2119 C C . VAL A 1 285 ? 2.018 17.983 20.430 1.00 80.06 285 VAL A C 1
ATOM 2121 O O . VAL A 1 285 ? 1.558 18.435 21.475 1.00 80.06 285 VAL A O 1
ATOM 2124 N N . ALA A 1 286 ? 2.613 18.756 19.521 1.00 83.69 286 ALA A N 1
ATOM 2125 C CA . ALA A 1 286 ? 2.774 20.198 19.678 1.00 83.69 286 ALA A CA 1
ATOM 2126 C C . ALA A 1 286 ? 1.420 20.922 19.715 1.00 83.69 286 ALA A C 1
ATOM 2128 O O . ALA A 1 286 ? 1.204 21.768 20.582 1.00 83.69 286 ALA A O 1
ATOM 2129 N N . ALA A 1 287 ? 0.489 20.558 18.830 1.00 83.38 287 ALA A N 1
ATOM 2130 C CA . ALA A 1 287 ? -0.870 21.091 18.825 1.00 83.38 287 ALA A CA 1
ATOM 2131 C C . ALA A 1 287 ? -1.617 20.729 20.116 1.00 83.38 287 ALA A C 1
ATOM 2133 O O . ALA A 1 287 ? -2.223 21.596 20.738 1.00 83.38 287 ALA A O 1
ATOM 2134 N N . PHE A 1 288 ? -1.517 19.477 20.569 1.00 83.31 288 PHE A N 1
ATOM 2135 C CA . PHE A 1 288 ? -2.120 19.029 21.824 1.00 83.31 288 PHE A CA 1
ATOM 2136 C C . PHE A 1 288 ? -1.514 19.732 23.049 1.00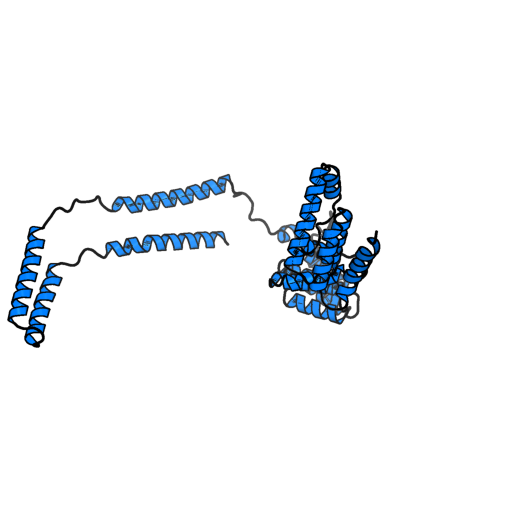 83.31 288 PHE A C 1
ATOM 2138 O O . PHE A 1 288 ? -2.235 20.089 23.978 1.00 83.31 288 PHE A O 1
ATOM 2145 N N .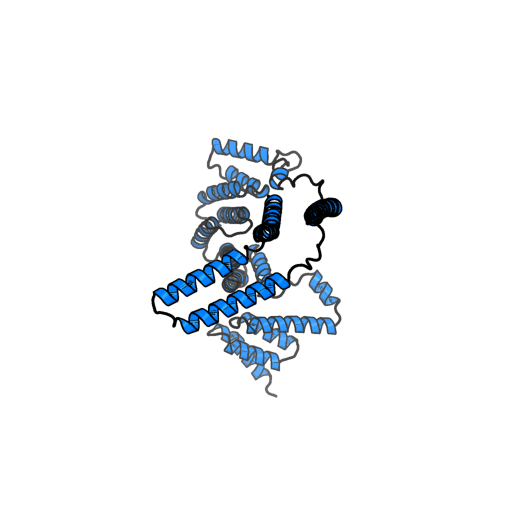 ALA A 1 289 ? -0.204 19.991 23.051 1.00 84.31 289 ALA A N 1
ATOM 2146 C CA . ALA A 1 289 ? 0.470 20.729 24.119 1.00 84.31 289 ALA A CA 1
ATOM 2147 C C . ALA A 1 289 ? 0.041 22.205 24.190 1.00 84.31 289 ALA A C 1
ATOM 2149 O O . ALA A 1 289 ? 0.083 22.800 25.266 1.00 84.31 289 ALA A O 1
ATOM 2150 N N . GLN A 1 290 ? -0.379 22.789 23.063 1.00 88.75 290 GLN A N 1
ATOM 2151 C CA . GLN A 1 290 ? -0.880 24.165 22.989 1.00 88.75 290 GLN A CA 1
ATOM 2152 C C . GLN A 1 290 ? -2.365 24.301 23.358 1.00 88.75 290 GLN A C 1
ATOM 2154 O O . GLN A 1 290 ? -2.802 25.411 23.653 1.00 88.75 290 GLN A O 1
ATOM 2159 N N . MET A 1 291 ? -3.131 23.205 23.369 1.00 89.38 291 MET A N 1
ATOM 2160 C CA . MET A 1 291 ? -4.541 23.215 23.774 1.00 89.38 291 MET A CA 1
ATOM 2161 C C . MET A 1 291 ? -4.700 23.578 25.255 1.00 89.38 291 MET A C 1
ATOM 2163 O O . MET A 1 291 ? -3.863 23.212 26.100 1.00 89.38 291 MET A O 1
ATOM 2167 N N . SER A 1 292 ? -5.803 24.255 25.584 1.00 93.19 292 SER A N 1
ATOM 2168 C CA . SER A 1 292 ? -6.201 24.474 26.977 1.00 93.19 292 SER A CA 1
ATOM 2169 C C . SER A 1 292 ? -6.492 23.138 27.673 1.00 93.19 292 SER A C 1
ATOM 2171 O O . SER A 1 292 ? -6.674 22.101 27.035 1.00 93.19 292 SER A O 1
ATOM 2173 N N . GLU A 1 293 ? -6.517 23.132 29.003 1.00 85.81 293 GLU A N 1
ATOM 2174 C CA . GLU A 1 293 ? -6.819 21.912 29.758 1.00 85.81 293 GLU A CA 1
ATOM 2175 C C . GLU A 1 293 ? -8.240 21.396 29.474 1.00 85.81 293 GLU A C 1
ATOM 2177 O O . GLU A 1 293 ? -8.444 20.192 29.328 1.00 85.81 293 GLU A O 1
ATOM 2182 N N . GLU A 1 294 ? -9.194 22.306 29.269 1.00 86.56 294 GLU A N 1
ATOM 2183 C CA . GLU A 1 294 ? -10.576 21.989 28.893 1.00 86.56 294 GLU A CA 1
ATOM 2184 C C . GLU A 1 294 ? -10.664 21.410 27.472 1.00 86.56 294 GLU A C 1
ATOM 2186 O O . GLU A 1 294 ? -11.366 20.425 27.241 1.00 86.56 294 GLU A O 1
ATOM 2191 N N . GLU A 1 295 ? -9.916 21.972 26.518 1.00 87.00 295 GLU A N 1
ATOM 2192 C CA . GLU A 1 295 ? -9.843 21.464 25.143 1.00 87.00 295 GLU A CA 1
ATOM 2193 C C . GLU A 1 295 ? -9.184 20.082 25.085 1.00 87.00 295 GLU A C 1
ATOM 2195 O O . GLU A 1 295 ? -9.669 19.195 24.378 1.00 87.00 295 GLU A O 1
ATOM 2200 N N . ARG A 1 296 ? -8.112 19.867 25.861 1.00 84.31 296 ARG A N 1
ATOM 2201 C CA . ARG A 1 296 ? -7.462 18.554 25.980 1.00 84.31 296 ARG A CA 1
ATOM 2202 C C . ARG A 1 296 ? -8.416 17.516 26.554 1.00 84.31 296 ARG A C 1
ATOM 2204 O O . ARG A 1 296 ? -8.483 16.409 26.022 1.00 84.31 296 ARG A O 1
ATOM 2211 N N . GLN A 1 297 ? -9.172 17.874 27.590 1.00 83.06 297 GLN A N 1
ATOM 2212 C CA . GLN A 1 297 ? -10.158 16.987 28.197 1.00 83.06 297 GLN A CA 1
ATOM 2213 C C . GLN A 1 297 ? -11.264 16.612 27.198 1.00 83.06 297 GLN A C 1
ATOM 2215 O O . GLN A 1 297 ? -11.507 15.426 26.972 1.00 83.06 297 GLN A O 1
ATOM 2220 N N . ALA A 1 298 ? -11.853 17.596 26.512 1.00 85.81 298 ALA A N 1
ATOM 2221 C CA . ALA A 1 298 ? -12.869 17.358 25.486 1.00 85.81 298 ALA A CA 1
ATOM 2222 C C . ALA A 1 298 ? -12.334 16.513 24.312 1.00 85.81 298 ALA A C 1
ATOM 2224 O O . ALA A 1 298 ? -13.033 15.645 23.780 1.00 85.81 298 ALA A O 1
ATOM 2225 N N . PHE A 1 299 ? -11.074 16.721 23.915 1.00 84.31 299 PHE A N 1
ATOM 2226 C CA . PHE A 1 299 ? -10.428 15.916 22.883 1.00 84.31 299 PHE A CA 1
ATOM 2227 C C . PHE A 1 299 ? -10.271 14.454 23.320 1.00 84.31 299 PHE A C 1
ATOM 2229 O O . PHE A 1 299 ? -10.642 13.554 22.558 1.00 84.31 299 PHE A O 1
ATOM 2236 N N . ILE A 1 300 ? -9.782 14.201 24.540 1.00 83.19 300 ILE A N 1
ATOM 2237 C CA . ILE A 1 300 ? -9.645 12.845 25.092 1.00 83.19 300 ILE A CA 1
ATOM 2238 C C . ILE A 1 300 ? -11.014 12.162 25.188 1.00 83.19 300 ILE A C 1
ATOM 2240 O O . ILE A 1 300 ? -11.155 11.028 24.727 1.00 83.19 300 ILE A O 1
ATOM 2244 N N . GLU A 1 301 ? -12.036 12.856 25.689 1.00 84.50 301 GLU A N 1
ATOM 2245 C CA . GLU A 1 301 ? -13.410 12.342 25.746 1.00 84.50 301 GLU A CA 1
ATOM 2246 C C . GLU A 1 301 ? -13.940 11.973 24.354 1.00 84.50 301 GLU A C 1
ATOM 2248 O O . GLU A 1 301 ? -14.524 10.903 24.180 1.00 84.50 301 GLU A O 1
ATOM 2253 N N . SER A 1 302 ? -13.657 12.787 23.329 1.00 86.25 302 SER A N 1
ATOM 2254 C CA . SER A 1 302 ? -14.042 12.476 21.946 1.00 86.25 302 SER A CA 1
ATOM 2255 C C . SER A 1 302 ? -13.348 11.221 21.395 1.00 86.25 302 SER A C 1
ATOM 2257 O O . SER A 1 302 ? -13.949 10.455 20.639 1.00 86.25 302 SER A O 1
ATOM 2259 N N . MET A 1 303 ? -12.083 10.978 21.768 1.00 83.56 303 MET A N 1
ATOM 2260 C CA . MET A 1 303 ? -11.354 9.769 21.372 1.00 83.56 303 MET A CA 1
ATOM 2261 C C . MET A 1 303 ? -11.932 8.525 22.044 1.00 83.56 303 MET A C 1
ATOM 2263 O O . MET A 1 303 ? -12.131 7.513 21.372 1.00 83.56 303 MET A O 1
ATOM 2267 N N . VAL A 1 304 ? -12.230 8.620 23.343 1.00 87.06 304 VAL A N 1
ATOM 2268 C CA . VAL A 1 304 ? -12.854 7.550 24.131 1.00 87.06 304 VAL A CA 1
ATOM 2269 C C . VAL A 1 304 ? -14.240 7.213 23.575 1.00 87.06 304 VAL A C 1
ATOM 2271 O O . VAL A 1 304 ? -14.516 6.043 23.324 1.00 87.06 304 VAL A O 1
ATOM 2274 N N . ALA A 1 305 ? -15.063 8.219 23.268 1.00 85.62 305 ALA A N 1
ATOM 2275 C CA . ALA A 1 305 ? -16.391 8.024 22.684 1.00 85.62 305 ALA A CA 1
ATOM 2276 C C . ALA A 1 305 ? -16.346 7.343 21.302 1.00 85.62 305 ALA A C 1
ATOM 2278 O O . ALA A 1 305 ? -17.164 6.473 21.005 1.00 85.62 305 ALA A O 1
ATOM 2279 N N . ARG A 1 306 ? -15.367 7.689 20.451 1.00 84.31 306 ARG A N 1
ATOM 2280 C CA . ARG A 1 306 ? -15.162 6.996 19.164 1.00 84.31 306 ARG A CA 1
ATOM 2281 C C . ARG A 1 306 ? -14.761 5.536 19.353 1.00 84.31 306 ARG A C 1
ATOM 2283 O O . ARG A 1 306 ? -15.244 4.677 18.618 1.00 84.31 306 ARG A O 1
ATOM 2290 N N . LEU A 1 307 ? -13.881 5.258 20.317 1.00 85.06 307 LEU A N 1
ATOM 2291 C CA . LEU A 1 307 ? -13.471 3.891 20.633 1.00 85.06 307 LEU A CA 1
ATOM 2292 C C . LEU A 1 307 ? -14.654 3.068 21.167 1.00 85.06 307 LEU A C 1
ATOM 2294 O O . LEU A 1 307 ? -14.822 1.929 20.744 1.00 85.06 307 LEU A O 1
ATOM 2298 N N . GLU A 1 308 ? -15.500 3.656 22.016 1.00 85.50 308 GLU A N 1
ATOM 2299 C CA . GLU A 1 308 ? -16.747 3.043 22.498 1.00 85.50 308 GLU A CA 1
ATOM 2300 C C . GLU A 1 308 ? -17.690 2.681 21.349 1.00 85.50 308 GLU A C 1
ATOM 2302 O O . GLU A 1 308 ? -18.056 1.517 21.209 1.00 85.50 308 GLU A O 1
ATOM 2307 N N . ALA A 1 309 ? -18.011 3.635 20.471 1.00 86.69 309 ALA A N 1
ATOM 2308 C CA . ALA A 1 309 ? -18.895 3.390 19.328 1.00 86.69 309 ALA A CA 1
ATOM 2309 C C . ALA A 1 309 ? -18.356 2.296 18.382 1.00 86.69 309 ALA A C 1
ATOM 2311 O O . ALA A 1 309 ? -19.112 1.491 17.827 1.00 86.69 309 ALA A O 1
ATOM 2312 N N . ARG A 1 310 ? -17.030 2.227 18.205 1.00 83.44 310 ARG A N 1
ATOM 2313 C CA . ARG A 1 310 ? -16.392 1.150 17.437 1.00 83.44 310 ARG A CA 1
ATOM 2314 C C . ARG A 1 310 ? -16.585 -0.205 18.110 1.00 83.44 310 ARG A C 1
ATOM 2316 O O . ARG A 1 310 ? -16.951 -1.158 17.438 1.00 83.44 310 ARG A O 1
ATOM 2323 N N . LEU A 1 311 ? -16.363 -0.299 19.416 1.00 87.00 311 LEU A N 1
ATOM 2324 C CA . LEU A 1 311 ? -16.507 -1.558 20.151 1.00 87.00 311 LEU A CA 1
ATOM 2325 C C . LEU A 1 311 ? -17.964 -2.026 20.239 1.00 87.00 311 LEU A C 1
ATOM 2327 O O . LEU A 1 311 ? -18.216 -3.224 20.301 1.00 87.00 311 LEU A O 1
ATOM 2331 N N . GLU A 1 312 ? -18.933 -1.114 20.166 1.00 86.88 312 GLU A N 1
ATOM 2332 C CA . GLU A 1 312 ? -20.347 -1.481 20.023 1.00 86.88 312 GLU A CA 1
ATOM 2333 C C . GLU A 1 312 ? -20.664 -2.092 18.648 1.00 86.88 312 GLU A C 1
ATOM 2335 O O . GLU A 1 312 ? -21.493 -2.996 18.553 1.00 86.88 312 GLU A O 1
ATOM 2340 N N . SER A 1 313 ? -19.998 -1.633 17.584 1.00 83.44 313 SER A N 1
ATOM 2341 C CA . SER A 1 313 ? -20.200 -2.151 16.221 1.00 83.44 313 SER A CA 1
ATOM 2342 C C . SER A 1 313 ? -19.344 -3.381 15.889 1.00 83.44 313 SER A C 1
ATOM 2344 O O . SER A 1 313 ? -19.774 -4.226 15.105 1.00 83.44 313 SER A O 1
ATOM 2346 N N . ALA A 1 314 ? -18.172 -3.519 16.509 1.00 81.00 314 ALA A N 1
ATOM 2347 C CA . ALA A 1 314 ? -17.257 -4.649 16.374 1.00 81.00 314 ALA A CA 1
ATOM 2348 C C . ALA A 1 314 ? -16.862 -5.188 17.769 1.00 81.00 314 ALA A C 1
ATOM 2350 O O . ALA A 1 314 ? -15.757 -4.928 18.247 1.00 81.00 314 ALA A O 1
ATOM 2351 N N . PRO A 1 315 ? -17.759 -5.937 18.440 1.00 84.00 315 PRO A N 1
ATOM 2352 C CA . PRO A 1 315 ? -17.596 -6.317 19.847 1.00 84.00 315 PRO A CA 1
ATOM 2353 C C . PRO A 1 315 ? -16.503 -7.360 20.108 1.00 84.00 315 PRO A C 1
ATOM 2355 O O . PRO A 1 315 ? -16.006 -7.453 21.230 1.00 84.00 315 PRO A O 1
ATOM 2358 N N . ASN A 1 316 ? -16.084 -8.124 19.099 1.00 83.81 316 ASN A N 1
ATOM 2359 C CA . ASN A 1 316 ? -15.061 -9.160 19.243 1.00 83.81 316 ASN A CA 1
ATOM 2360 C C . ASN A 1 316 ? -13.626 -8.590 19.158 1.00 83.81 316 ASN A C 1
ATOM 2362 O O . ASN A 1 316 ? -12.842 -9.019 18.318 1.00 83.81 316 ASN A O 1
ATOM 2366 N N . ASP A 1 317 ? -13.304 -7.600 19.998 1.00 81.19 317 ASP A N 1
ATOM 2367 C CA . ASP A 1 317 ? -11.990 -6.938 20.060 1.00 81.19 317 ASP A CA 1
ATOM 2368 C C . ASP A 1 317 ? -11.481 -6.833 21.517 1.00 81.19 317 ASP A C 1
ATOM 2370 O O . ASP A 1 317 ? -11.659 -5.802 22.180 1.00 81.19 317 ASP A O 1
ATOM 2374 N N . PRO A 1 318 ? -10.845 -7.891 22.058 1.00 82.50 318 PRO A N 1
ATOM 2375 C CA . PRO A 1 318 ? -10.322 -7.895 23.428 1.00 82.50 318 PRO A CA 1
ATOM 2376 C C . PRO A 1 318 ? -9.299 -6.782 23.690 1.00 82.50 318 PRO A C 1
ATOM 2378 O O . PRO A 1 318 ? -9.267 -6.210 24.785 1.00 82.50 318 PRO A O 1
ATOM 2381 N N . ALA A 1 319 ? -8.470 -6.450 22.697 1.00 80.50 319 ALA A N 1
ATOM 2382 C CA . ALA A 1 319 ? -7.453 -5.412 22.822 1.00 80.50 319 ALA A CA 1
ATOM 2383 C C . ALA A 1 319 ? -8.090 -4.020 22.925 1.00 80.50 319 ALA A C 1
ATOM 2385 O O . ALA A 1 319 ? -7.682 -3.204 23.759 1.00 80.50 319 ALA A O 1
ATOM 2386 N N . GLY A 1 320 ? -9.126 -3.759 22.129 1.00 85.44 320 GLY A N 1
ATOM 2387 C CA . GLY A 1 320 ? -9.884 -2.519 22.171 1.00 85.44 320 GLY A CA 1
ATOM 2388 C C . GLY A 1 320 ? -10.635 -2.330 23.490 1.00 85.44 320 GLY A C 1
ATOM 2389 O O . GLY A 1 320 ? -10.542 -1.250 24.080 1.00 85.44 320 GLY A O 1
ATOM 2390 N N . TRP A 1 321 ? -11.287 -3.374 24.016 1.00 90.00 321 TRP A N 1
ATOM 2391 C CA . TRP A 1 321 ? -11.923 -3.329 25.342 1.00 90.00 321 TRP A CA 1
ATOM 2392 C C . TRP A 1 321 ? -10.916 -3.025 26.462 1.00 90.00 321 TRP A C 1
ATOM 2394 O O . TRP A 1 321 ? -11.176 -2.185 27.326 1.00 90.00 321 TRP A O 1
ATOM 2404 N N . MET A 1 322 ? -9.731 -3.642 26.417 1.00 88.69 322 MET A N 1
ATOM 2405 C CA . MET A 1 322 ? -8.646 -3.385 27.373 1.00 88.69 322 MET A CA 1
ATOM 2406 C C . MET A 1 322 ? -8.145 -1.936 27.297 1.00 88.69 322 MET A C 1
ATOM 2408 O O . MET A 1 322 ? -7.915 -1.290 28.323 1.00 88.69 322 MET A O 1
ATOM 2412 N N . MET A 1 323 ? -7.967 -1.413 26.082 1.00 86.81 323 MET A N 1
ATOM 2413 C CA . MET A 1 323 ? -7.524 -0.038 25.856 1.00 86.81 323 MET A CA 1
ATOM 2414 C C . MET A 1 323 ? -8.540 0.971 26.395 1.00 86.81 323 MET A C 1
ATOM 2416 O O . MET A 1 323 ? -8.156 1.913 27.090 1.00 86.81 323 MET A O 1
ATOM 2420 N N . LEU A 1 324 ? -9.828 0.745 26.132 1.00 90.06 324 LEU A N 1
ATOM 2421 C CA . LEU A 1 324 ? -10.904 1.605 26.608 1.00 90.06 324 LEU A CA 1
ATOM 2422 C C . LEU A 1 324 ? -10.982 1.627 28.142 1.00 90.06 324 LEU A C 1
ATOM 2424 O O . LEU A 1 324 ? -11.066 2.701 28.739 1.00 90.06 324 LEU A O 1
ATOM 2428 N N . ALA A 1 325 ? -10.875 0.462 28.786 1.00 90.69 325 ALA A N 1
ATOM 2429 C CA . ALA A 1 325 ? -10.865 0.368 30.243 1.00 90.69 325 ALA A CA 1
ATOM 2430 C C . ALA A 1 325 ? -9.695 1.156 30.856 1.00 90.69 325 ALA A C 1
ATOM 2432 O O . ALA A 1 325 ? -9.883 1.924 31.799 1.00 90.69 325 ALA A O 1
ATOM 2433 N N . ARG A 1 326 ? -8.488 1.033 30.285 1.00 87.44 326 ARG A N 1
ATOM 2434 C CA . ARG A 1 326 ? -7.308 1.794 30.733 1.00 87.44 326 ARG A CA 1
ATOM 2435 C C . ARG A 1 326 ? -7.483 3.299 30.549 1.00 87.44 326 ARG A C 1
ATOM 2437 O O . ARG A 1 326 ? -7.134 4.046 31.456 1.00 87.44 326 ARG A O 1
ATOM 2444 N N . ALA A 1 327 ? -8.056 3.740 29.428 1.00 88.31 327 ALA A N 1
ATOM 2445 C CA . ALA A 1 327 ? -8.322 5.156 29.187 1.00 88.31 327 ALA A CA 1
ATOM 2446 C C . ALA A 1 327 ? -9.283 5.743 30.237 1.00 88.31 327 ALA A C 1
ATOM 2448 O O . ALA A 1 327 ? -9.006 6.802 30.799 1.00 88.31 327 ALA A O 1
ATOM 2449 N N . ARG A 1 328 ? -10.366 5.025 30.572 1.00 88.69 328 ARG A N 1
ATOM 2450 C CA . ARG A 1 328 ? -11.310 5.423 31.633 1.00 88.69 328 ARG A CA 1
ATOM 2451 C C . ARG A 1 328 ? -10.641 5.502 33.012 1.00 88.69 328 ARG A C 1
ATOM 2453 O O . ARG A 1 328 ? -10.898 6.449 33.749 1.00 88.69 328 ARG A O 1
ATOM 2460 N N . LEU A 1 329 ? -9.721 4.585 33.331 1.00 88.75 329 LEU A N 1
ATOM 2461 C CA . LEU A 1 329 ? -8.923 4.658 34.565 1.00 88.75 329 LEU A CA 1
ATOM 2462 C C . LEU A 1 329 ? -8.001 5.881 34.604 1.00 88.75 329 LEU A C 1
ATOM 2464 O O . LEU A 1 329 ? -7.894 6.520 35.646 1.00 88.75 329 LEU A O 1
ATOM 2468 N N . THR A 1 330 ? -7.350 6.227 33.490 1.00 86.69 330 THR A N 1
ATOM 2469 C CA . THR A 1 330 ? -6.511 7.435 33.402 1.00 86.69 330 THR A CA 1
ATOM 2470 C C . THR A 1 330 ? -7.328 8.711 33.606 1.00 86.69 330 THR A C 1
ATOM 2472 O O . THR A 1 330 ? -6.828 9.660 34.201 1.00 86.69 330 THR A O 1
ATOM 2475 N N . LEU A 1 331 ? -8.594 8.711 33.180 1.00 84.19 331 LEU A N 1
ATOM 2476 C CA . LEU A 1 331 ? -9.553 9.794 33.421 1.00 84.19 331 LEU A CA 1
ATOM 2477 C C . LEU A 1 331 ? -10.143 9.800 34.845 1.00 84.19 331 LEU A C 1
ATOM 2479 O O . LEU A 1 331 ? -10.944 10.671 35.169 1.00 84.19 331 LEU A O 1
ATOM 2483 N N . GLY A 1 332 ? -9.778 8.838 35.698 1.00 86.38 332 GLY A N 1
ATOM 2484 C CA . GLY A 1 332 ? -10.297 8.711 37.063 1.00 86.38 332 GLY A CA 1
ATOM 2485 C C . GLY A 1 332 ? -11.696 8.092 37.165 1.00 86.38 332 GLY A C 1
ATOM 2486 O O . GLY A 1 332 ? -12.209 7.919 38.271 1.00 86.38 332 GLY A O 1
ATOM 2487 N N . ASP A 1 333 ? -12.307 7.695 36.047 1.00 88.81 333 ASP A N 1
ATOM 2488 C CA . ASP A 1 333 ? -13.642 7.094 36.012 1.00 88.81 333 ASP A CA 1
ATOM 2489 C C . ASP A 1 333 ? -13.564 5.567 36.157 1.00 88.81 333 ASP A C 1
ATOM 2491 O O . ASP A 1 333 ? -13.731 4.784 35.215 1.00 88.81 333 ASP A O 1
ATOM 2495 N N . ARG A 1 334 ? -13.259 5.127 37.382 1.00 90.56 334 ARG A N 1
ATOM 2496 C CA . ARG A 1 334 ? -13.127 3.700 37.712 1.00 90.56 334 ARG A CA 1
ATOM 2497 C C . ARG A 1 334 ? -14.432 2.927 37.508 1.00 90.56 334 ARG A C 1
ATOM 2499 O O . ARG A 1 334 ? -14.382 1.767 37.107 1.00 90.56 334 ARG A O 1
ATOM 2506 N N . ALA A 1 335 ? -15.581 3.548 37.777 1.00 91.81 335 ALA A N 1
ATOM 2507 C CA . ALA A 1 335 ? -16.882 2.908 37.597 1.00 91.81 335 ALA A CA 1
ATOM 2508 C C . ALA A 1 335 ? -17.146 2.608 36.114 1.00 91.81 335 ALA A C 1
ATOM 2510 O O . ALA A 1 335 ? -17.514 1.481 35.776 1.00 91.81 335 ALA A O 1
ATOM 2511 N N . ALA A 1 336 ? -16.870 3.565 35.219 1.00 90.06 336 ALA A N 1
ATOM 2512 C CA . ALA A 1 336 ? -16.962 3.321 33.783 1.00 90.06 336 ALA A CA 1
ATOM 2513 C C . ALA A 1 336 ? -15.944 2.278 33.304 1.00 90.06 336 ALA A C 1
ATOM 2515 O O . ALA A 1 336 ? -16.292 1.434 32.482 1.00 90.06 336 ALA A O 1
ATOM 2516 N N . ALA A 1 337 ? -14.714 2.281 33.832 1.00 91.69 337 ALA A N 1
ATOM 2517 C CA . ALA A 1 337 ? -13.715 1.268 33.482 1.00 91.69 337 ALA A CA 1
ATOM 2518 C C . ALA A 1 337 ? -14.187 -0.160 33.812 1.00 91.69 337 ALA A C 1
ATOM 2520 O O . ALA A 1 337 ? -14.023 -1.062 32.993 1.00 91.69 337 ALA A O 1
ATOM 2521 N N . ILE A 1 338 ? -14.817 -0.358 34.976 1.00 93.81 338 ILE A N 1
ATOM 2522 C CA . ILE A 1 338 ? -15.415 -1.642 35.375 1.00 93.81 338 ILE A CA 1
ATOM 2523 C C . ILE A 1 338 ? -16.538 -2.042 34.408 1.00 93.81 338 ILE A C 1
ATOM 2525 O O . ILE A 1 338 ? -16.505 -3.144 33.864 1.00 93.81 338 ILE A O 1
ATOM 2529 N N . ALA A 1 339 ? -17.471 -1.132 34.112 1.00 93.31 339 ALA A N 1
ATOM 2530 C CA . ALA A 1 339 ? -18.581 -1.408 33.196 1.00 93.31 339 ALA A CA 1
ATOM 2531 C C . ALA A 1 339 ? -18.106 -1.762 31.772 1.00 93.31 339 ALA A C 1
ATOM 2533 O O . ALA A 1 339 ? -18.683 -2.622 31.105 1.00 93.31 339 ALA A O 1
ATOM 2534 N N . VAL A 1 340 ? -17.035 -1.116 31.299 1.00 94.00 340 VAL A N 1
ATOM 2535 C CA . VAL A 1 340 ? -16.387 -1.430 30.017 1.00 94.00 340 VAL A CA 1
ATOM 2536 C C . VAL A 1 340 ? -15.800 -2.841 30.025 1.00 94.00 340 VAL A C 1
ATOM 2538 O O . VAL A 1 340 ? -15.974 -3.571 29.050 1.00 94.00 340 VAL A O 1
ATOM 2541 N N . LEU A 1 341 ? -15.125 -3.244 31.106 1.00 92.06 341 LEU A N 1
ATOM 2542 C CA . LEU A 1 341 ? -14.553 -4.588 31.224 1.00 92.06 341 LEU A CA 1
ATOM 2543 C C . LEU A 1 341 ? -15.639 -5.662 31.246 1.00 92.06 341 LEU A C 1
ATOM 2545 O O . LEU A 1 341 ? -15.515 -6.653 30.534 1.00 92.06 341 LEU A O 1
ATOM 2549 N N . GLU A 1 342 ? -16.725 -5.449 31.989 1.00 93.62 342 GLU A N 1
ATOM 2550 C CA . GLU A 1 342 ? -17.877 -6.359 32.016 1.00 93.62 342 GLU A CA 1
ATOM 2551 C C . GLU A 1 342 ? -18.498 -6.531 30.622 1.00 93.62 342 GLU A C 1
ATOM 2553 O O . GLU A 1 342 ? -18.720 -7.661 30.176 1.00 93.62 342 GLU A O 1
ATOM 2558 N N . LYS A 1 343 ? -18.707 -5.422 29.895 1.00 92.06 343 LYS A N 1
ATOM 2559 C CA . LYS A 1 343 ? -19.171 -5.456 28.500 1.00 92.06 343 LYS A CA 1
ATOM 2560 C C . LYS A 1 343 ? -18.207 -6.228 27.599 1.00 92.06 343 LYS A C 1
ATOM 2562 O O . LYS A 1 343 ? -18.650 -7.091 26.847 1.00 92.06 343 LYS A O 1
ATOM 2567 N N . GLY A 1 344 ? -16.905 -5.964 27.701 1.00 91.00 344 GLY A N 1
ATOM 2568 C CA . GLY A 1 344 ? -15.884 -6.649 26.908 1.00 91.00 344 GLY A CA 1
ATOM 2569 C C . GLY A 1 344 ? -15.808 -8.152 27.180 1.00 91.00 344 GLY A C 1
ATOM 2570 O O . GLY A 1 344 ? -15.705 -8.944 26.250 1.00 91.00 344 GLY A O 1
ATOM 2571 N N . ILE A 1 345 ? -15.934 -8.567 28.442 1.00 91.75 345 ILE A N 1
ATOM 2572 C CA . ILE A 1 345 ? -15.957 -9.985 28.836 1.00 91.75 345 ILE A CA 1
ATOM 2573 C C . ILE A 1 345 ? -17.195 -10.700 28.284 1.00 91.75 345 ILE A C 1
ATOM 2575 O O . ILE A 1 345 ? -17.107 -11.874 27.932 1.00 91.75 345 ILE A O 1
ATOM 2579 N N . ALA A 1 346 ? -18.342 -10.020 28.216 1.00 90.38 346 ALA A N 1
ATOM 2580 C CA . ALA A 1 346 ? -19.558 -10.569 27.616 1.00 90.38 346 ALA A CA 1
ATOM 2581 C C . ALA A 1 346 ? -19.485 -10.630 26.079 1.00 90.38 346 ALA A C 1
ATOM 2583 O O . ALA A 1 346 ? -20.118 -11.486 25.463 1.00 90.38 346 ALA A O 1
ATOM 2584 N N . ALA A 1 347 ? -18.723 -9.720 25.471 1.00 87.06 347 ALA A N 1
ATOM 2585 C CA . ALA A 1 347 ? -18.569 -9.574 24.029 1.00 87.06 347 ALA A CA 1
ATOM 2586 C C . ALA A 1 347 ? -17.525 -10.520 23.406 1.00 87.06 347 ALA A C 1
ATOM 2588 O O . ALA A 1 347 ? -17.647 -10.870 22.232 1.00 87.06 347 ALA A O 1
ATOM 2589 N N . VAL A 1 348 ? -16.512 -10.937 24.174 1.00 84.94 348 VAL A N 1
ATOM 2590 C CA . VAL A 1 348 ? -15.376 -11.741 23.697 1.00 84.94 348 VAL A CA 1
ATOM 2591 C C . VAL A 1 348 ? -15.411 -13.152 24.299 1.00 84.94 348 VAL A C 1
ATOM 2593 O O . VAL A 1 348 ? -15.692 -13.338 25.482 1.00 84.94 348 VAL A O 1
ATOM 2596 N N . SER A 1 349 ? -15.119 -14.174 23.491 1.00 79.38 349 SER A N 1
ATOM 2597 C CA . SER A 1 349 ? -15.193 -15.587 23.900 1.00 79.38 349 SER A CA 1
ATOM 2598 C C . SER A 1 349 ? -13.830 -16.187 24.266 1.00 79.38 349 SER A C 1
ATOM 2600 O O . SER A 1 349 ? -12.800 -15.789 23.739 1.00 79.38 349 SER A O 1
ATOM 2602 N N . GLY A 1 350 ? -13.829 -17.213 25.124 1.00 75.81 350 GLY A N 1
ATOM 2603 C CA . GLY A 1 350 ? -12.654 -18.061 25.357 1.00 75.81 350 GLY A CA 1
ATOM 2604 C C . GLY A 1 350 ? -11.529 -17.417 26.178 1.00 75.81 350 GLY A C 1
ATOM 2605 O O . GLY A 1 350 ? -11.779 -16.718 27.165 1.00 75.81 350 GLY A O 1
ATOM 2606 N N . GLU A 1 351 ? -10.289 -17.731 25.795 1.00 71.88 351 GLU A N 1
ATOM 2607 C CA . GLU A 1 351 ? -9.046 -17.331 26.475 1.00 71.88 351 GLU A CA 1
ATOM 2608 C C . GLU A 1 351 ? -8.784 -15.818 26.367 1.00 71.88 351 GLU A C 1
ATOM 2610 O O . GLU A 1 351 ? -8.250 -15.204 27.289 1.00 71.88 351 GLU A O 1
ATOM 2615 N N . ASP A 1 352 ? -9.290 -15.185 25.308 1.00 68.88 352 ASP A N 1
ATOM 2616 C CA . ASP A 1 352 ? -9.139 -13.753 25.034 1.00 68.88 352 ASP A CA 1
ATOM 2617 C C . ASP A 1 352 ? -9.810 -12.855 26.090 1.00 68.88 352 ASP A C 1
ATOM 2619 O O . ASP A 1 352 ? -9.359 -11.740 26.365 1.00 68.88 352 ASP A O 1
ATOM 2623 N N . ALA A 1 353 ? -10.850 -13.359 26.763 1.00 84.31 353 ALA A N 1
ATOM 2624 C CA . ALA A 1 353 ? -11.507 -12.659 27.866 1.00 84.31 353 ALA A CA 1
ATOM 2625 C C . ALA A 1 353 ? -10.751 -12.782 29.206 1.00 84.31 353 ALA A C 1
ATOM 2627 O O . ALA A 1 353 ? -11.075 -12.065 30.156 1.00 84.31 353 ALA A O 1
ATOM 2628 N N . ALA A 1 354 ? -9.749 -13.664 29.319 1.00 86.19 354 ALA A N 1
ATOM 2629 C CA . ALA A 1 354 ? -9.020 -13.885 30.572 1.00 86.19 354 ALA A CA 1
ATOM 2630 C C . ALA A 1 354 ? -8.278 -12.625 31.039 1.00 86.19 354 ALA A C 1
ATOM 2632 O O . ALA A 1 354 ? -8.326 -12.277 32.217 1.00 86.19 354 ALA A O 1
ATOM 2633 N N . SER A 1 355 ? -7.665 -11.892 30.106 1.00 83.19 355 SER A N 1
ATOM 2634 C CA . SER A 1 355 ? -6.956 -10.643 30.410 1.00 83.19 355 SER A CA 1
ATOM 2635 C C . SER A 1 355 ? -7.898 -9.552 30.929 1.00 83.19 355 SER A C 1
ATOM 2637 O O . SER A 1 355 ? -7.541 -8.814 31.847 1.00 83.19 355 SER A O 1
ATOM 2639 N N . LEU A 1 356 ? -9.108 -9.458 30.365 1.00 89.94 356 LEU A N 1
ATOM 2640 C CA . LEU A 1 356 ? -10.132 -8.506 30.806 1.00 89.94 356 LEU A CA 1
ATOM 2641 C C . LEU A 1 356 ? -10.652 -8.861 32.206 1.00 89.94 356 LEU A C 1
ATOM 2643 O O . LEU A 1 356 ? -10.754 -7.972 33.049 1.00 89.94 356 LEU A O 1
ATOM 2647 N N . ARG A 1 357 ? -10.903 -10.154 32.475 1.00 92.06 357 ARG A N 1
ATOM 2648 C CA . ARG A 1 357 ? -11.299 -10.651 33.807 1.00 92.06 357 ARG A CA 1
ATOM 2649 C C . ARG A 1 357 ? -10.237 -10.356 34.860 1.00 92.06 357 ARG A C 1
ATOM 2651 O O . ARG A 1 357 ? -10.557 -9.773 35.882 1.00 92.06 357 ARG A O 1
ATOM 2658 N N . ALA A 1 358 ? -8.969 -10.637 34.566 1.00 90.50 358 ALA A N 1
ATOM 2659 C CA . ALA A 1 358 ? -7.877 -10.374 35.500 1.00 90.50 358 ALA A CA 1
ATOM 2660 C C . ALA A 1 358 ? -7.768 -8.888 35.891 1.00 90.50 358 ALA A C 1
ATOM 2662 O O . ALA A 1 358 ? -7.477 -8.564 37.043 1.00 90.50 358 ALA A O 1
ATOM 2663 N N . LEU A 1 359 ? -7.998 -7.965 34.945 1.00 90.12 359 LEU A N 1
ATOM 2664 C CA . LEU A 1 359 ? -8.028 -6.536 35.263 1.00 90.12 359 LEU A CA 1
ATOM 2665 C C . LEU A 1 359 ? -9.279 -6.154 36.065 1.00 90.12 359 LEU A C 1
ATOM 2667 O O . LEU A 1 359 ? -9.171 -5.335 36.975 1.00 90.12 359 LEU A O 1
ATOM 2671 N N . LEU A 1 360 ? -10.439 -6.733 35.743 1.00 93.25 360 LEU A N 1
ATOM 2672 C CA . LEU A 1 360 ? -11.688 -6.503 36.468 1.00 93.25 360 LEU A CA 1
ATOM 2673 C C . LEU A 1 360 ? -11.571 -6.944 37.932 1.00 93.25 360 LEU A C 1
ATOM 2675 O O . LEU A 1 360 ? -11.855 -6.138 38.817 1.00 93.25 360 LEU A O 1
ATOM 2679 N N . ASP A 1 361 ? -11.077 -8.158 38.176 1.00 93.38 361 ASP A N 1
ATOM 2680 C CA . ASP A 1 361 ? -10.879 -8.717 39.517 1.00 93.38 361 ASP A CA 1
ATOM 2681 C C . ASP A 1 361 ? -9.935 -7.825 40.331 1.00 93.38 361 ASP A C 1
ATOM 2683 O O . ASP A 1 361 ? -10.275 -7.375 41.424 1.00 93.38 361 ASP A O 1
ATOM 2687 N N . LYS A 1 362 ? -8.790 -7.444 39.745 1.00 91.19 362 LYS A N 1
ATOM 2688 C CA . LYS A 1 362 ? -7.830 -6.539 40.390 1.00 91.19 362 LYS A CA 1
ATOM 2689 C C . LYS A 1 362 ? -8.447 -5.187 40.733 1.00 91.19 362 LYS A C 1
ATOM 2691 O O . LYS A 1 362 ? -8.148 -4.625 41.787 1.00 91.19 362 LYS A O 1
ATOM 2696 N N . LEU A 1 363 ? -9.257 -4.631 39.830 1.00 90.00 363 LEU A N 1
ATOM 2697 C CA . LEU A 1 363 ? -9.956 -3.388 40.111 1.00 90.00 363 LEU A CA 1
ATOM 2698 C C . LEU A 1 363 ? -10.925 -3.599 41.262 1.00 90.00 363 LEU A C 1
ATOM 2700 O O . LEU A 1 363 ? -10.883 -2.789 42.169 1.00 90.00 363 LEU A O 1
ATOM 2704 N N . GLN A 1 364 ? -11.736 -4.654 41.282 1.00 87.50 364 GLN A N 1
ATOM 2705 C CA . GLN A 1 364 ? -12.707 -4.903 42.352 1.00 87.50 364 GLN A CA 1
ATOM 2706 C C . GLN A 1 364 ? -12.041 -5.131 43.721 1.00 87.50 364 GLN A C 1
ATOM 2708 O O . GLN A 1 364 ? -12.463 -4.508 44.694 1.00 87.50 364 GLN A O 1
ATOM 2713 N N . GLU A 1 365 ? -10.956 -5.908 43.783 1.00 85.69 365 GLU A N 1
ATOM 2714 C CA . GLU A 1 365 ? -10.179 -6.174 45.007 1.00 85.69 365 GLU A CA 1
ATOM 2715 C C . GLU A 1 365 ? -9.518 -4.915 45.585 1.00 85.69 365 GLU A C 1
ATOM 2717 O O . GLU A 1 365 ? -9.459 -4.735 46.798 1.00 85.69 365 GLU A O 1
ATOM 2722 N N . SER A 1 366 ? -9.051 -3.994 44.736 1.00 75.75 366 SER A N 1
ATOM 2723 C CA . SER A 1 366 ? -8.381 -2.768 45.186 1.00 75.75 366 SER A CA 1
ATOM 2724 C C . SER A 1 366 ? -9.336 -1.699 45.746 1.00 75.75 366 SER A C 1
ATOM 2726 O O . SER A 1 366 ? -8.936 -0.539 45.862 1.00 75.75 366 SER A O 1
ATOM 2728 N N . GLY A 1 367 ? -10.609 -2.031 45.978 1.00 58.50 367 GLY A N 1
ATOM 2729 C CA . GLY A 1 367 ? -11.636 -1.099 46.448 1.00 58.50 367 GLY A CA 1
ATOM 2730 C C . GLY A 1 367 ? -12.515 -1.622 47.577 1.00 58.50 367 GLY A C 1
ATOM 2731 O O . GLY A 1 367 ? -13.595 -1.064 47.767 1.00 58.50 367 GLY A O 1
ATOM 2732 N N . GLU A 1 368 ? -12.085 -2.650 48.313 1.00 42.84 368 GLU A N 1
ATOM 2733 C CA . GLU A 1 368 ? -12.601 -2.827 49.673 1.00 42.84 368 GLU A CA 1
ATOM 2734 C C . GLU A 1 368 ? -12.068 -1.692 50.578 1.00 42.84 368 GLU A C 1
ATOM 2736 O O . GLU A 1 368 ? -10.935 -1.246 50.375 1.00 42.84 368 GLU A O 1
ATOM 2741 N N . PRO A 1 369 ? -12.911 -1.157 51.483 1.00 45.38 369 PRO A N 1
ATOM 2742 C CA . PRO A 1 369 ? -12.685 0.101 52.202 1.00 45.38 369 PRO A CA 1
ATOM 2743 C C . PRO A 1 369 ? -11.459 0.133 53.121 1.00 45.38 369 PRO A C 1
ATOM 2745 O O . PRO A 1 369 ? -11.096 -0.924 53.689 1.0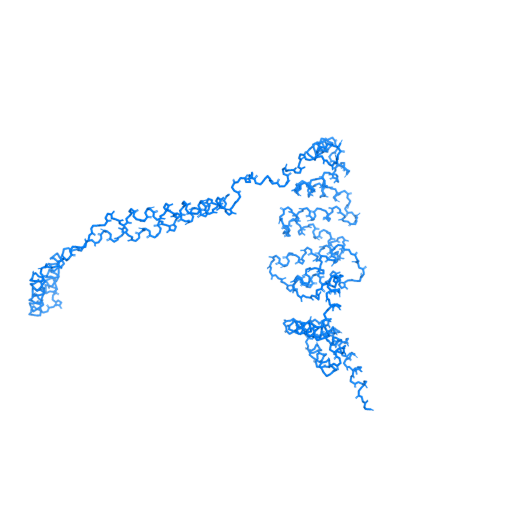0 45.38 369 PRO A O 1
#

Solvent-accessible surface area (backbone atoms only — not comparable to full-atom values): 20541 Å² total; per-residue (Å²): 114,70,68,62,52,54,52,50,52,52,52,52,53,52,51,59,70,50,48,64,66,59,60,64,69,72,68,68,82,77,67,67,67,62,57,54,56,51,51,55,53,49,53,54,52,35,40,77,69,66,77,42,58,70,69,63,47,53,55,51,52,52,54,52,52,51,53,51,51,57,53,64,75,63,63,80,84,81,78,83,74,82,74,79,75,60,60,61,57,50,53,51,50,50,52,52,49,50,53,52,49,51,53,53,49,40,63,70,76,47,70,84,80,58,67,78,77,71,53,67,41,71,63,40,34,74,33,49,78,44,98,93,47,61,25,44,50,54,49,51,52,54,41,54,54,48,36,71,79,41,72,81,41,60,64,49,27,50,51,45,15,55,54,26,45,72,39,65,39,15,64,61,10,18,54,24,18,44,60,44,23,69,75,48,81,80,63,93,48,63,36,48,50,52,17,36,50,21,43,16,54,62,54,78,68,38,69,40,76,69,29,52,54,49,40,52,53,50,39,71,78,38,72,86,40,51,63,50,33,46,51,53,14,50,38,25,46,75,71,67,39,54,71,60,16,50,56,27,28,44,58,45,62,74,42,84,88,62,89,50,74,57,34,57,53,29,53,52,51,31,31,78,72,66,75,39,79,74,82,87,40,72,67,55,50,53,52,54,69,69,43,52,73,67,55,46,49,55,51,51,50,53,52,52,52,52,52,50,58,47,40,73,76,50,43,78,36,58,68,58,33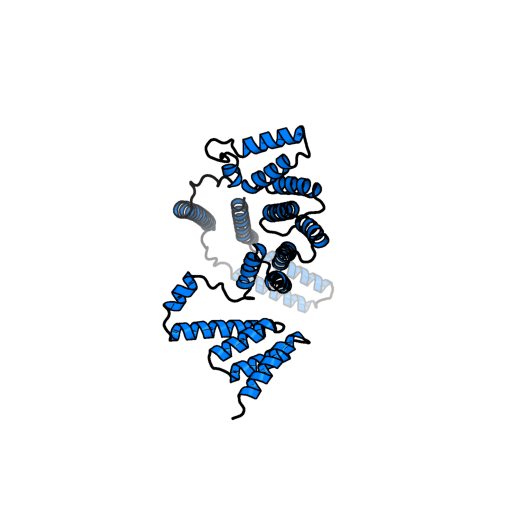,51,50,52,21,53,52,29,46,75,72,68,38,53,70,58,17,48,54,40,29,56,51,33,42,75,47,27,70,75,76,65,22,50,66,40,47,57,52,43,53,53,55,58,65,75,63,67,133

Organism: NCBI:txid3024400

Nearest PDB structures (foldseek):
  6eou-assembly1_A  TM=5.455E-01  e=2.118E-04  Homo sapiens
  9gaw-assembly1_K  TM=4.768E-01  e=1.853E-03  Homo sapiens
  3hym-assembly10_L  TM=4.469E-01  e=1.359E-03  Homo sapiens
  1ya0-assembly2_B  TM=2.522E-01  e=4.100E-01  Homo sapiens
  6hft-assembly1_A  TM=3.487E-01  e=1.690E+00  Saccharomyces cerevisiae

pLDDT: mean 82.35, std 13.73, range [36.16, 97.25]